Protein AF-A0A0L0BLH2-F1 (afdb_monomer_lite)

Structure (mmCIF, N/CA/C/O backbone):
data_AF-A0A0L0BLH2-F1
#
_entry.id   AF-A0A0L0BLH2-F1
#
loop_
_atom_site.group_PDB
_atom_site.id
_atom_site.type_symbol
_atom_site.label_atom_id
_atom_site.label_alt_id
_atom_site.label_comp_id
_atom_site.label_asym_id
_atom_site.label_entity_id
_atom_site.label_seq_id
_atom_site.pdbx_PDB_ins_code
_atom_site.Cartn_x
_atom_site.Cartn_y
_atom_site.Cartn_z
_atom_site.occupancy
_atom_site.B_iso_or_equiv
_atom_site.auth_seq_id
_atom_site.auth_comp_id
_atom_site.auth_asym_id
_atom_site.auth_atom_id
_atom_site.pdbx_PDB_model_num
ATOM 1 N N . MET A 1 1 ? -35.183 -13.766 30.131 1.00 42.97 1 MET A N 1
ATOM 2 C CA . MET A 1 1 ? -33.936 -13.621 29.338 1.00 42.97 1 MET A CA 1
ATOM 3 C C . MET A 1 1 ? -34.061 -14.187 27.913 1.00 42.97 1 MET A C 1
ATOM 5 O O . MET A 1 1 ? -33.098 -14.153 27.168 1.00 42.97 1 MET A O 1
ATOM 9 N N . SER A 1 2 ? -35.228 -14.685 27.497 1.00 41.66 2 SER A N 1
ATOM 10 C CA . SER A 1 2 ? -35.403 -15.625 26.378 1.00 41.66 2 SER A CA 1
ATOM 11 C C . SER A 1 2 ? -35.533 -15.000 24.976 1.00 41.66 2 SER A C 1
ATOM 13 O O . SER A 1 2 ? -36.384 -15.441 24.214 1.00 41.66 2 SER A O 1
ATOM 15 N N . ASN A 1 3 ? -34.780 -13.942 24.649 1.00 56.09 3 ASN A N 1
ATOM 16 C CA . ASN A 1 3 ? -34.884 -13.277 23.333 1.00 56.09 3 ASN A CA 1
ATOM 17 C C . ASN A 1 3 ? -33.608 -12.497 22.931 1.00 56.09 3 ASN A C 1
ATOM 19 O O . ASN A 1 3 ? -33.696 -11.446 22.301 1.00 56.09 3 ASN A O 1
ATOM 23 N N . VAL A 1 4 ? -32.436 -12.974 23.364 1.00 62.38 4 VAL A N 1
ATOM 24 C CA . VAL A 1 4 ? -31.111 -12.396 23.072 1.00 62.38 4 VAL A CA 1
ATOM 25 C C . VAL A 1 4 ? -30.311 -13.442 22.290 1.00 62.38 4 VAL A C 1
ATOM 27 O O . VAL A 1 4 ? -30.198 -14.574 22.754 1.00 62.38 4 VAL A O 1
ATOM 30 N N . GLY A 1 5 ? -29.812 -13.081 21.107 1.00 74.12 5 GLY A N 1
ATOM 31 C CA . GLY A 1 5 ? -29.055 -13.962 20.206 1.00 74.12 5 GLY A CA 1
ATOM 32 C C . GLY A 1 5 ? -27.540 -13.954 20.435 1.00 74.12 5 GLY A C 1
ATOM 33 O O . GLY A 1 5 ? -26.858 -14.888 20.024 1.00 74.12 5 GLY A O 1
ATOM 34 N N . GLY A 1 6 ? -27.013 -12.938 21.124 1.00 91.75 6 GLY A N 1
ATOM 35 C CA . GLY A 1 6 ? -25.589 -12.827 21.435 1.00 91.75 6 GLY A CA 1
ATOM 36 C C . GLY A 1 6 ? -25.280 -11.776 22.500 1.00 91.75 6 GLY A C 1
ATOM 37 O O . GLY A 1 6 ? -26.157 -11.071 23.002 1.00 91.75 6 GLY A O 1
ATOM 38 N N . PHE A 1 7 ? -24.008 -11.664 22.842 1.00 96.81 7 PHE A N 1
ATOM 39 C CA . PHE A 1 7 ? -23.479 -10.734 23.828 1.00 96.81 7 PHE A CA 1
ATOM 40 C C . PHE A 1 7 ? -22.312 -9.949 23.237 1.00 96.81 7 PHE A C 1
ATOM 42 O O . PHE A 1 7 ? -21.608 -10.472 22.383 1.00 96.81 7 PHE A O 1
ATOM 49 N N . VAL A 1 8 ? -22.086 -8.724 23.710 1.00 97.88 8 VAL A N 1
ATOM 50 C CA . VAL A 1 8 ? -20.959 -7.884 23.271 1.00 97.88 8 VAL A CA 1
ATOM 51 C C . VAL A 1 8 ? -20.110 -7.456 24.461 1.00 97.88 8 VAL A C 1
ATOM 53 O O . VAL A 1 8 ? -20.651 -7.011 25.478 1.00 97.88 8 VAL A O 1
ATOM 56 N N . ILE A 1 9 ? -18.789 -7.542 24.310 1.00 98.62 9 ILE A N 1
ATOM 57 C CA . ILE A 1 9 ? -17.818 -6.789 25.115 1.00 98.62 9 ILE A CA 1
ATOM 58 C C . ILE A 1 9 ? -17.205 -5.710 24.215 1.00 98.62 9 ILE A C 1
ATOM 60 O O . ILE A 1 9 ? -16.796 -6.001 23.089 1.00 98.62 9 ILE A O 1
ATOM 64 N N . TYR A 1 10 ? -17.180 -4.473 24.711 1.00 98.69 10 TYR A N 1
ATOM 65 C CA . TYR A 1 10 ? -16.601 -3.316 24.028 1.00 98.69 10 TYR A CA 1
ATOM 66 C C . TYR A 1 10 ? -15.288 -2.942 24.723 1.00 98.69 10 TYR A C 1
ATOM 68 O O . TYR A 1 10 ? -15.320 -2.539 25.886 1.00 98.69 10 TYR A O 1
ATOM 76 N N . ASP A 1 11 ? -14.158 -3.133 24.040 1.00 98.75 11 ASP A N 1
ATOM 77 C CA . ASP A 1 11 ? -12.810 -2.898 24.573 1.00 98.75 11 ASP A CA 1
ATOM 78 C C . ASP A 1 11 ? -12.194 -1.654 23.930 1.00 98.75 11 ASP A C 1
ATOM 80 O O . ASP A 1 11 ? -12.028 -1.601 22.711 1.00 98.75 11 ASP A O 1
ATOM 84 N N . CYS A 1 12 ? -11.911 -0.644 24.745 1.00 98.06 12 CYS A N 1
ATOM 85 C CA . CYS A 1 12 ? -11.764 0.741 24.301 1.00 98.06 12 CYS A CA 1
ATOM 86 C C . CYS A 1 12 ? -10.758 1.535 25.143 1.00 98.06 12 CYS A C 1
ATOM 88 O O . CYS A 1 12 ? -10.480 1.190 26.293 1.00 98.06 12 CYS A O 1
ATOM 90 N N . ASP A 1 13 ? -10.265 2.637 24.594 1.00 96.19 13 ASP A N 1
ATOM 91 C CA . ASP A 1 13 ? -9.325 3.575 25.215 1.00 96.19 13 ASP A CA 1
ATOM 92 C C . ASP A 1 13 ? -9.900 5.002 25.374 1.00 96.19 13 ASP A C 1
ATOM 94 O O . ASP A 1 13 ? -9.195 5.908 25.827 1.00 96.19 13 ASP A O 1
ATOM 98 N N . ILE A 1 14 ? -11.189 5.164 25.041 1.00 92.19 14 ILE A N 1
ATOM 99 C CA . ILE A 1 14 ? -12.072 6.337 25.167 1.00 92.19 14 ILE A CA 1
ATOM 100 C C . ILE A 1 14 ? -11.386 7.678 24.881 1.00 92.19 14 ILE A C 1
ATOM 102 O O . ILE A 1 14 ? -11.184 8.525 25.759 1.00 92.19 14 ILE A O 1
ATOM 106 N N . GLY A 1 15 ? -11.116 7.878 23.593 1.00 91.81 15 GLY A N 1
ATOM 107 C CA . GLY A 1 15 ? -11.202 9.178 22.949 1.00 91.81 15 GLY A CA 1
ATOM 108 C C . GLY A 1 15 ? -12.639 9.536 22.539 1.00 91.81 15 GLY A C 1
ATOM 109 O O . GLY A 1 15 ? -13.633 8.984 23.023 1.00 91.81 15 GLY A O 1
ATOM 110 N N . ILE A 1 16 ? -12.755 10.497 21.621 1.00 91.38 16 ILE A N 1
ATOM 111 C CA . ILE A 1 16 ? -14.049 10.990 21.123 1.00 91.38 16 ILE A CA 1
ATOM 112 C C . ILE A 1 16 ? -14.740 9.965 20.214 1.00 91.38 16 ILE A C 1
ATOM 114 O O . ILE A 1 16 ? -15.970 9.868 20.244 1.00 91.38 16 ILE A O 1
ATOM 118 N N . ASP A 1 17 ? -13.997 9.205 19.405 1.00 91.94 17 ASP A N 1
ATOM 119 C CA . ASP A 1 17 ? -14.591 8.232 18.492 1.00 91.94 17 ASP A CA 1
ATOM 120 C C . ASP A 1 17 ? -15.072 6.944 19.160 1.00 91.94 17 ASP A C 1
ATOM 122 O O . ASP A 1 17 ? -16.173 6.496 18.809 1.00 91.94 17 ASP A O 1
ATOM 126 N N . ASP A 1 18 ? -14.395 6.449 20.203 1.00 96.81 18 ASP A N 1
ATOM 127 C CA . ASP A 1 18 ? -14.915 5.343 21.010 1.00 96.81 18 ASP A CA 1
ATOM 128 C C . ASP A 1 18 ? -16.274 5.713 21.620 1.00 96.81 18 ASP A C 1
ATOM 130 O O . ASP A 1 18 ? -17.203 4.908 21.661 1.00 96.81 18 ASP A O 1
ATOM 134 N N . ALA A 1 19 ? -16.414 6.955 22.097 1.00 95.75 19 ALA A N 1
ATOM 135 C CA . ALA A 1 19 ? -17.647 7.434 22.707 1.00 95.75 19 ALA A CA 1
ATOM 136 C C . ALA A 1 19 ? -18.810 7.417 21.699 1.00 95.75 19 ALA A C 1
ATOM 138 O O . ALA A 1 19 ? -19.916 6.988 22.037 1.00 95.75 19 ALA A O 1
ATOM 139 N N . TRP A 1 20 ? -18.564 7.787 20.437 1.00 94.81 20 TRP A N 1
ATOM 140 C CA . TRP A 1 20 ? -19.552 7.639 19.363 1.00 94.81 20 TRP A CA 1
ATOM 141 C C . TRP A 1 20 ? -19.850 6.178 19.013 1.00 94.81 20 TRP A C 1
ATOM 143 O O . TRP A 1 20 ? -21.012 5.844 18.763 1.00 94.81 20 TRP A O 1
ATOM 153 N N . GLY A 1 21 ? -18.843 5.301 19.031 1.00 96.00 21 GLY A N 1
ATOM 154 C CA . GLY A 1 21 ? -19.030 3.859 18.874 1.00 96.00 21 GLY A CA 1
ATOM 155 C C . GLY A 1 21 ? -19.920 3.273 19.973 1.00 96.00 21 GLY A C 1
ATOM 156 O O . GLY A 1 21 ? -20.928 2.631 19.675 1.00 96.00 21 GLY A O 1
ATOM 157 N N . LEU A 1 22 ? -19.627 3.572 21.239 1.00 97.00 22 LEU A N 1
ATOM 158 C CA . LEU A 1 22 ? -20.404 3.135 22.398 1.00 97.00 22 LEU A CA 1
ATOM 159 C C . LEU A 1 22 ? -21.849 3.669 22.371 1.00 97.00 22 LEU A C 1
ATOM 161 O O . LEU A 1 22 ? -22.796 2.902 22.565 1.00 97.00 22 LEU A O 1
ATOM 165 N N . LEU A 1 23 ? -22.049 4.955 22.058 1.00 95.19 23 LEU A N 1
ATOM 166 C CA . LEU A 1 23 ? -23.386 5.543 21.896 1.00 95.19 23 LEU A CA 1
ATOM 167 C C . LEU A 1 23 ? -24.189 4.860 20.775 1.00 95.19 23 LEU A C 1
ATOM 169 O O . LEU A 1 23 ? -25.396 4.640 20.924 1.00 95.19 23 LEU A O 1
ATOM 173 N N . MET A 1 24 ? -23.539 4.494 19.665 1.00 94.50 24 MET A N 1
ATOM 174 C CA . MET A 1 24 ? -24.179 3.757 18.572 1.00 94.50 24 MET A CA 1
ATOM 175 C C . MET A 1 24 ? -24.524 2.316 18.979 1.00 94.50 24 MET A C 1
ATOM 177 O O . MET A 1 24 ? -25.629 1.858 18.690 1.00 94.50 24 MET A O 1
ATOM 181 N N . LEU A 1 25 ? -23.634 1.627 19.699 1.00 95.50 25 LEU A N 1
ATOM 182 C CA . LEU A 1 25 ? -23.833 0.255 20.178 1.00 95.50 25 LEU A CA 1
ATOM 183 C C . LEU A 1 25 ? -25.014 0.168 21.163 1.00 95.50 25 LEU A C 1
ATOM 185 O O . LEU A 1 25 ? -25.867 -0.713 21.064 1.00 95.50 25 LEU A O 1
ATOM 189 N N . ILE A 1 26 ? -25.125 1.140 22.073 1.00 94.69 26 ILE A N 1
ATOM 190 C CA . ILE A 1 26 ? -26.246 1.245 23.018 1.00 94.69 26 ILE A CA 1
ATOM 191 C C . ILE A 1 26 ? -27.575 1.476 22.282 1.00 94.69 26 ILE A C 1
ATOM 193 O O . ILE A 1 26 ? -28.583 0.840 22.605 1.00 94.69 26 ILE A O 1
ATOM 197 N N . LYS A 1 27 ? -27.592 2.350 21.267 1.00 90.81 27 LYS A N 1
ATOM 198 C CA . LYS A 1 27 ? -28.779 2.564 20.422 1.00 90.81 27 LYS A CA 1
ATOM 199 C C . LYS A 1 27 ? -29.130 1.328 19.585 1.00 90.81 27 LYS A C 1
ATOM 201 O O . LYS A 1 27 ? -30.316 1.056 19.393 1.00 90.81 27 LYS A O 1
ATOM 206 N N . GLY A 1 28 ? -28.137 0.563 19.131 1.00 89.19 28 GLY A N 1
ATOM 207 C CA . GLY A 1 28 ? -28.322 -0.708 18.428 1.00 89.19 28 GLY A CA 1
ATOM 208 C C . GLY A 1 28 ? -29.016 -1.762 19.295 1.00 89.19 28 GLY A C 1
ATOM 209 O O . GLY A 1 28 ? -30.065 -2.268 18.892 1.00 89.19 28 GLY A O 1
ATOM 210 N N . GLU A 1 29 ? -28.524 -2.009 20.520 1.00 91.81 29 GLU A N 1
ATOM 211 C CA . GLU A 1 29 ? -29.183 -2.890 21.508 1.00 91.81 29 GLU A CA 1
ATOM 212 C C . GLU A 1 29 ? -30.668 -2.514 21.675 1.00 91.81 29 GLU A C 1
ATOM 214 O O . GLU A 1 29 ? -31.557 -3.366 21.580 1.00 91.81 29 GLU A O 1
ATOM 219 N N . GLN A 1 30 ? -30.953 -1.224 21.884 1.00 88.94 30 GLN A N 1
ATOM 220 C CA . GLN A 1 30 ? -32.316 -0.722 22.072 1.00 88.94 30 GLN A CA 1
ATOM 221 C C . GLN A 1 30 ? -33.197 -0.919 20.824 1.00 88.94 30 GLN A C 1
ATOM 223 O O . GLN A 1 30 ? -34.346 -1.360 20.945 1.00 88.94 30 GLN A O 1
ATOM 228 N N . LEU A 1 31 ? -32.679 -0.628 19.625 1.00 86.19 31 LEU A N 1
ATOM 229 C CA . LEU A 1 31 ? -33.422 -0.762 18.370 1.00 86.19 31 LEU A CA 1
ATOM 230 C C . LEU A 1 31 ? -33.727 -2.224 18.036 1.00 86.19 31 LEU A C 1
ATOM 232 O O . LEU A 1 31 ? -34.884 -2.554 17.776 1.00 86.19 31 LEU A O 1
ATOM 236 N N . PHE A 1 32 ? -32.736 -3.114 18.060 1.00 86.25 32 PHE A N 1
ATOM 237 C CA . PHE A 1 32 ? -32.932 -4.513 17.661 1.00 86.25 32 PHE A CA 1
ATOM 238 C C . PHE A 1 32 ? -33.826 -5.259 18.662 1.00 86.25 32 PHE A C 1
ATOM 240 O O . PHE A 1 32 ? -34.706 -6.036 18.270 1.00 86.25 32 PHE A O 1
ATOM 247 N N . ARG A 1 33 ? -33.733 -4.917 19.953 1.00 84.44 33 ARG A N 1
ATOM 248 C CA . ARG A 1 33 ? -34.668 -5.380 20.987 1.00 84.44 33 ARG A CA 1
ATOM 249 C C . ARG A 1 33 ? -36.097 -4.856 20.792 1.00 84.44 33 ARG A C 1
ATOM 251 O O . ARG A 1 33 ? -37.041 -5.571 21.115 1.00 84.44 33 ARG A O 1
ATOM 258 N N . LYS A 1 34 ? -36.283 -3.655 20.231 1.00 82.12 34 LYS A N 1
ATOM 259 C CA . LYS A 1 34 ? -37.606 -3.116 19.860 1.00 82.12 34 LYS A CA 1
ATOM 260 C C . LYS A 1 34 ? -38.157 -3.755 18.579 1.00 82.12 34 LYS A C 1
ATOM 262 O O . LYS A 1 34 ? -39.343 -4.070 18.525 1.00 82.12 34 LYS A O 1
ATOM 267 N N . LEU A 1 35 ? -37.331 -3.975 17.555 1.00 77.75 35 LEU A N 1
ATOM 268 C CA . LEU A 1 35 ? -37.758 -4.584 16.286 1.00 77.75 35 LEU A CA 1
ATOM 269 C C . LEU A 1 35 ? -38.177 -6.050 16.472 1.00 77.75 35 LEU A C 1
ATOM 271 O O . LEU A 1 35 ? -39.272 -6.433 16.061 1.00 77.75 35 LEU A O 1
ATOM 275 N N . SER A 1 36 ? -37.371 -6.844 17.182 1.00 75.94 36 SER A N 1
ATOM 276 C CA . SER A 1 36 ? -37.653 -8.264 17.467 1.00 75.94 36 SER A CA 1
ATOM 277 C C . SER A 1 36 ? -38.945 -8.518 18.262 1.00 75.94 36 SER A C 1
ATOM 279 O O . SER A 1 36 ? -39.498 -9.613 18.182 1.00 75.94 36 SER A O 1
ATOM 281 N N . GLN A 1 37 ? -39.458 -7.516 18.986 1.00 76.25 37 GLN A N 1
ATOM 282 C CA . GLN A 1 37 ? -40.751 -7.572 19.684 1.00 76.25 37 GLN A CA 1
ATOM 283 C C . GLN A 1 37 ? -41.962 -7.292 18.777 1.00 76.25 37 GLN A C 1
ATOM 285 O O . GLN A 1 37 ? -43.079 -7.656 19.135 1.00 76.25 37 GLN A O 1
ATOM 290 N N . ASN A 1 38 ? -41.767 -6.637 17.627 1.00 66.00 38 ASN A N 1
ATOM 291 C CA . ASN A 1 38 ? -42.856 -6.174 16.756 1.00 66.00 38 ASN A CA 1
ATOM 292 C C . ASN A 1 38 ? -43.039 -7.020 15.481 1.00 66.00 38 ASN A C 1
ATOM 294 O O . ASN A 1 38 ? -44.091 -6.946 14.845 1.00 66.00 38 ASN A O 1
ATOM 298 N N . VAL A 1 39 ? -42.043 -7.829 15.112 1.00 63.19 39 VAL A N 1
ATOM 299 C CA . VAL A 1 39 ? -42.033 -8.639 13.881 1.00 63.19 39 VAL A CA 1
ATOM 300 C C . VAL A 1 39 ? -42.767 -9.967 14.091 1.00 63.19 39 VAL A C 1
ATOM 302 O O . VAL A 1 39 ? -42.456 -10.724 15.013 1.00 63.19 39 VAL A O 1
ATOM 305 N N . LYS A 1 40 ? -43.755 -10.247 13.227 1.00 53.94 40 LYS A N 1
ATOM 306 C CA . LYS A 1 40 ? -44.726 -11.349 13.391 1.00 53.94 40 LYS A CA 1
ATOM 307 C C . LYS A 1 40 ? -44.503 -12.561 12.476 1.00 53.94 40 LYS A C 1
ATOM 309 O O . LYS A 1 40 ? -45.276 -13.510 12.568 1.00 53.94 40 LYS A O 1
ATOM 314 N N . ILE A 1 41 ? -43.506 -12.529 11.590 1.00 52.72 41 ILE A N 1
ATOM 315 C CA . ILE A 1 41 ? -43.269 -13.561 10.567 1.00 52.72 41 ILE A CA 1
ATOM 316 C C . ILE A 1 41 ? -41.779 -13.924 10.546 1.00 52.72 41 ILE A C 1
ATOM 318 O O . ILE A 1 41 ? -40.927 -13.041 10.481 1.00 52.72 41 ILE A O 1
ATOM 322 N N . ASP A 1 42 ? -41.444 -15.216 10.566 1.00 54.41 42 ASP A N 1
ATOM 323 C CA . ASP A 1 42 ? -40.045 -15.667 10.663 1.00 54.41 42 ASP A CA 1
ATOM 324 C C . ASP A 1 42 ? -39.190 -15.317 9.430 1.00 54.41 42 ASP A C 1
ATOM 326 O O . ASP A 1 42 ? -38.014 -14.998 9.571 1.00 54.41 42 ASP A O 1
ATOM 330 N N . VAL A 1 43 ? -39.794 -15.231 8.239 1.00 51.28 43 VAL A N 1
ATOM 331 C CA . VAL A 1 43 ? -39.123 -14.788 6.993 1.00 51.28 43 VAL A CA 1
ATOM 332 C C . VAL A 1 43 ? -38.639 -13.326 7.067 1.00 51.28 43 VAL A C 1
ATOM 334 O O . VAL A 1 43 ? -37.719 -12.927 6.353 1.00 51.28 43 VAL A O 1
ATOM 337 N N . GLU A 1 44 ? -39.227 -12.507 7.946 1.00 51.31 44 GLU A N 1
ATOM 338 C CA . GLU A 1 44 ? -38.737 -11.151 8.222 1.00 51.31 44 GLU A CA 1
ATOM 339 C C . GLU A 1 44 ? -37.606 -11.147 9.265 1.00 51.31 44 GLU A C 1
ATOM 341 O O . GLU A 1 44 ? -36.777 -10.237 9.257 1.00 51.31 44 GLU A O 1
ATOM 346 N N . ARG A 1 45 ? -37.516 -12.172 10.128 1.00 53.91 45 ARG A N 1
ATOM 347 C CA . ARG A 1 45 ? -36.475 -12.276 11.165 1.00 53.91 45 ARG A CA 1
ATOM 348 C C . ARG A 1 45 ? -35.090 -12.539 10.579 1.00 53.91 45 ARG A C 1
ATOM 350 O O . ARG A 1 45 ? -34.144 -11.892 11.007 1.00 53.91 45 ARG A O 1
ATOM 357 N N . GLU A 1 46 ? -34.974 -13.369 9.539 1.00 53.38 46 GLU A N 1
ATOM 358 C CA . GLU A 1 46 ? -33.704 -13.630 8.822 1.00 53.38 46 GLU A CA 1
ATOM 359 C C . GLU A 1 46 ? -33.077 -12.375 8.166 1.00 53.38 46 GLU A C 1
ATOM 361 O O . GLU A 1 46 ? -31.926 -12.386 7.711 1.00 53.38 46 GLU A O 1
ATOM 366 N N . ARG A 1 47 ? -33.838 -11.275 8.090 1.00 56.03 47 ARG A N 1
ATOM 367 C CA . ARG A 1 47 ? -33.413 -9.993 7.510 1.00 56.03 47 ARG A CA 1
ATOM 368 C C . ARG A 1 47 ? -32.990 -8.956 8.553 1.00 56.03 47 ARG A C 1
ATOM 370 O O . ARG A 1 47 ? -32.459 -7.918 8.164 1.00 56.03 47 ARG A O 1
ATOM 377 N N . LEU A 1 48 ? -33.211 -9.217 9.840 1.00 59.03 48 LEU A N 1
ATOM 378 C CA . LEU A 1 48 ? -32.858 -8.313 10.936 1.00 59.03 48 LEU A CA 1
ATOM 379 C C . LEU A 1 48 ? -31.453 -8.627 11.483 1.00 59.03 48 LEU A C 1
ATOM 381 O O . LEU A 1 48 ? -31.018 -9.775 11.407 1.00 59.03 48 LEU A O 1
ATOM 385 N N . PRO A 1 49 ? -30.737 -7.635 12.046 1.00 66.19 49 PRO A N 1
ATOM 386 C CA . PRO A 1 49 ? -29.533 -7.885 12.836 1.00 66.19 49 PRO A CA 1
ATOM 387 C C . PRO A 1 49 ? -29.829 -8.688 14.110 1.00 66.19 49 PRO A C 1
ATOM 389 O O . PRO A 1 49 ? -30.924 -8.596 14.674 1.00 66.19 49 PRO A O 1
ATOM 392 N N . ASP A 1 50 ? -28.827 -9.432 14.586 1.00 73.94 50 ASP A N 1
ATOM 393 C CA . ASP A 1 50 ? -28.885 -10.161 15.856 1.00 73.94 50 ASP A CA 1
ATOM 394 C C . ASP A 1 50 ? -29.225 -9.227 17.028 1.00 73.94 50 ASP A C 1
ATOM 396 O O . ASP A 1 50 ? -28.634 -8.159 17.205 1.00 73.94 50 ASP A O 1
ATOM 400 N N . VAL A 1 51 ? -30.142 -9.665 17.894 1.00 85.06 51 VAL A N 1
ATOM 401 C CA . VAL A 1 51 ? -30.430 -8.968 19.153 1.00 85.06 51 VAL A CA 1
ATOM 402 C C . VAL A 1 51 ? -29.336 -9.303 20.162 1.00 85.06 51 VAL A C 1
ATOM 404 O O . VAL A 1 51 ? -29.403 -10.343 20.819 1.00 85.06 51 VAL A O 1
ATOM 407 N N . TYR A 1 52 ? -28.343 -8.431 20.304 1.00 92.94 52 TYR A N 1
ATOM 408 C CA . TYR A 1 52 ? -27.311 -8.568 21.330 1.00 92.94 52 TYR A CA 1
ATOM 409 C C . TYR A 1 52 ? -27.666 -7.845 22.640 1.00 92.94 52 TYR A C 1
ATOM 411 O O . TYR A 1 52 ? -28.544 -6.982 22.678 1.00 92.94 52 TYR A O 1
ATOM 419 N N . LYS A 1 53 ? -26.947 -8.178 23.720 1.00 95.88 53 LYS A N 1
ATOM 420 C CA . LYS A 1 53 ? -26.818 -7.343 24.928 1.00 95.88 53 LYS A CA 1
ATOM 421 C C . LYS A 1 53 ? -25.344 -6.988 25.166 1.00 95.88 53 LYS A C 1
ATOM 423 O O . LYS A 1 53 ? -24.491 -7.871 25.115 1.00 95.88 53 LYS A O 1
ATOM 428 N N . ILE A 1 54 ? -25.053 -5.738 25.529 1.00 97.62 54 ILE A N 1
ATOM 429 C CA . ILE A 1 54 ? -23.726 -5.338 26.027 1.00 97.62 54 ILE A CA 1
ATOM 430 C C . ILE A 1 54 ? -23.521 -5.924 27.438 1.00 97.62 54 ILE A C 1
ATOM 432 O O . ILE A 1 54 ? -24.338 -5.689 28.333 1.00 97.62 54 ILE A O 1
ATOM 436 N N . LEU A 1 55 ? -22.463 -6.715 27.641 1.00 97.44 55 LEU A N 1
ATOM 437 C CA . LEU A 1 55 ? -22.119 -7.311 28.941 1.00 97.44 55 LEU A CA 1
ATOM 438 C C . LEU A 1 55 ? -21.224 -6.413 29.792 1.00 97.44 55 LEU A C 1
ATOM 440 O O . LEU A 1 55 ? -21.406 -6.371 31.006 1.00 97.44 55 LEU A O 1
ATOM 444 N N . ALA A 1 56 ? -20.256 -5.747 29.164 1.00 98.19 56 ALA A N 1
ATOM 445 C CA . ALA A 1 56 ? -19.243 -4.940 29.827 1.00 98.19 56 ALA A CA 1
ATOM 446 C C . ALA A 1 56 ? -18.610 -3.937 28.861 1.00 98.19 56 ALA A C 1
ATOM 448 O O . ALA A 1 56 ? -18.527 -4.194 27.657 1.00 98.19 56 ALA A O 1
ATOM 449 N N . ILE A 1 57 ? -18.097 -2.850 29.436 1.00 98.62 57 ILE A N 1
ATOM 450 C CA . ILE A 1 57 ? -17.059 -2.019 28.827 1.00 98.62 57 ILE A CA 1
ATOM 451 C C . ILE A 1 57 ? -15.729 -2.387 29.487 1.00 98.62 57 ILE A C 1
ATOM 453 O O . ILE A 1 57 ? -15.651 -2.482 30.716 1.00 98.62 57 ILE A O 1
ATOM 457 N N . THR A 1 58 ? -14.687 -2.599 28.696 1.00 98.62 58 THR A N 1
ATOM 458 C CA . THR A 1 58 ? -13.333 -2.876 29.180 1.00 98.62 58 THR A CA 1
ATOM 459 C C . THR A 1 58 ? -12.376 -1.799 28.684 1.00 98.62 58 THR A C 1
ATOM 461 O O . THR A 1 58 ? -12.441 -1.374 27.537 1.00 98.62 58 THR A O 1
ATOM 464 N N . CYS A 1 59 ? -11.520 -1.305 29.575 1.00 98.44 59 CYS A N 1
ATOM 465 C CA . CYS A 1 59 ? -10.661 -0.155 29.304 1.00 98.44 59 CYS A CA 1
ATOM 466 C C . CYS A 1 59 ? -9.200 -0.583 29.113 1.00 98.44 59 CYS A C 1
ATOM 468 O O . CYS A 1 59 ? -8.692 -1.403 29.886 1.00 98.44 59 CYS A O 1
ATOM 470 N N . VAL A 1 60 ? -8.513 -0.014 28.123 1.00 98.25 60 VAL A N 1
ATOM 471 C CA . VAL A 1 60 ? -7.099 -0.281 27.802 1.00 98.25 60 VAL A CA 1
ATOM 472 C C . VAL A 1 60 ? -6.316 1.028 27.637 1.00 98.25 60 VAL A C 1
ATOM 474 O O . VAL A 1 60 ? -6.893 2.078 27.369 1.00 98.25 60 VAL A O 1
ATOM 477 N N . GLN A 1 61 ? -4.998 1.000 27.853 1.00 94.75 61 GLN A N 1
ATOM 478 C CA . GLN A 1 61 ? -4.145 2.174 27.653 1.00 94.75 61 GLN A CA 1
ATOM 479 C C . GLN A 1 61 ? -4.029 2.481 26.153 1.00 94.75 61 GLN A C 1
ATOM 481 O O . GLN A 1 61 ? -3.387 1.732 25.422 1.00 94.75 61 GLN A O 1
ATOM 486 N N . GLY A 1 62 ? -4.563 3.622 25.715 1.00 93.56 62 GLY A N 1
ATOM 487 C CA . GLY A 1 62 ? -4.452 4.079 24.329 1.00 93.56 62 GLY A CA 1
ATOM 488 C C . GLY A 1 62 ? -4.441 5.604 24.211 1.00 93.56 62 GLY A C 1
ATOM 489 O O . GLY A 1 62 ? -3.433 6.256 24.508 1.00 93.56 62 GLY A O 1
ATOM 490 N N . ASN A 1 63 ? -5.561 6.168 23.771 1.00 94.81 63 ASN A N 1
ATOM 491 C CA . ASN A 1 63 ? -5.882 7.579 23.631 1.00 94.81 63 ASN A CA 1
ATOM 492 C C . ASN A 1 63 ? -5.602 8.336 24.928 1.00 94.81 63 ASN A C 1
ATOM 494 O O . ASN A 1 63 ? -4.874 9.330 24.886 1.00 94.81 63 ASN A O 1
ATOM 498 N N . THR A 1 64 ? -6.033 7.799 26.068 1.00 94.00 64 THR A N 1
ATOM 499 C CA . THR A 1 64 ? -5.651 8.250 27.414 1.00 94.00 64 THR A CA 1
ATOM 500 C C . THR A 1 64 ? -5.092 7.077 28.257 1.00 94.00 64 THR A C 1
ATOM 502 O O . THR A 1 64 ? -4.679 6.042 27.713 1.00 94.00 64 THR A O 1
ATOM 505 N N . ASP A 1 65 ? -4.962 7.255 29.571 1.00 94.12 65 ASP A N 1
ATOM 506 C CA . ASP A 1 65 ? -4.661 6.198 30.541 1.00 94.12 65 ASP A CA 1
ATOM 507 C C . ASP A 1 65 ? -5.931 5.414 30.941 1.00 94.12 65 ASP A C 1
ATOM 509 O O . ASP A 1 65 ? -7.053 5.843 30.673 1.00 94.12 65 ASP A O 1
ATOM 513 N N . VAL A 1 66 ? -5.783 4.251 31.586 1.00 95.19 66 VAL A N 1
ATOM 514 C CA . VAL A 1 66 ? -6.931 3.370 31.888 1.00 95.19 66 VAL A CA 1
ATOM 515 C C . VAL A 1 66 ? -7.881 3.946 32.949 1.00 95.19 66 VAL A C 1
ATOM 517 O O . VAL A 1 66 ? -9.065 3.604 32.954 1.00 95.19 66 VAL A O 1
ATOM 520 N N . ASP A 1 67 ? -7.407 4.811 33.846 1.00 93.94 67 ASP A N 1
ATOM 521 C CA . ASP A 1 67 ? -8.238 5.448 34.868 1.00 93.94 67 ASP A CA 1
ATOM 522 C C . ASP A 1 67 ? -9.101 6.565 34.258 1.00 93.94 67 ASP A C 1
ATOM 524 O O . ASP A 1 67 ? -10.322 6.568 34.449 1.00 93.94 67 ASP A O 1
ATOM 528 N N . SER A 1 68 ? -8.500 7.434 33.442 1.00 94.00 68 SER A N 1
ATOM 529 C CA . SER A 1 68 ? -9.198 8.459 32.652 1.00 94.00 68 SER A CA 1
ATOM 530 C C . SER A 1 68 ? -10.180 7.836 31.649 1.00 94.00 68 SER A C 1
ATOM 532 O O . SER A 1 68 ? -11.356 8.208 31.615 1.00 94.00 68 SER A O 1
ATOM 534 N N . CYS A 1 69 ? -9.754 6.802 30.913 1.00 95.50 69 CYS A N 1
ATOM 535 C CA . CYS A 1 69 ? -10.606 6.028 30.004 1.00 95.50 69 CYS A CA 1
ATOM 536 C C . CYS A 1 69 ? -11.843 5.460 30.720 1.00 95.50 69 CYS A C 1
ATOM 538 O O . CYS A 1 69 ? -12.959 5.546 30.205 1.00 95.50 69 CYS A O 1
ATOM 540 N N . ALA A 1 70 ? -11.674 4.890 31.918 1.00 95.69 70 ALA A N 1
ATOM 541 C CA . ALA A 1 70 ? -12.786 4.312 32.668 1.00 95.69 70 ALA A CA 1
ATOM 542 C C . ALA A 1 70 ? -13.762 5.376 33.200 1.00 95.69 70 ALA A C 1
ATOM 544 O O . ALA A 1 70 ? -14.970 5.129 33.223 1.00 95.69 70 ALA A O 1
ATOM 545 N N . GLN A 1 71 ? -13.283 6.572 33.568 1.00 93.81 71 GLN A N 1
ATOM 546 C CA . GLN A 1 71 ? -14.174 7.697 33.876 1.00 93.81 71 GLN A CA 1
ATOM 547 C C . GLN A 1 71 ? -14.925 8.197 32.637 1.00 93.81 71 GLN A C 1
ATOM 549 O O . GLN A 1 71 ? -16.123 8.466 32.720 1.00 93.81 71 GLN A O 1
ATOM 554 N N . ASN A 1 72 ? -14.274 8.273 31.475 1.00 95.06 72 ASN A N 1
ATOM 555 C CA . ASN A 1 72 ? -14.931 8.700 30.240 1.00 95.06 72 ASN A CA 1
ATOM 556 C C . ASN A 1 72 ? -15.990 7.692 29.767 1.00 95.06 72 ASN A C 1
ATOM 558 O O . ASN A 1 72 ? -17.090 8.102 29.397 1.00 95.06 72 ASN A O 1
ATOM 562 N N . ALA A 1 73 ? -15.729 6.384 29.877 1.00 96.19 73 ALA A N 1
ATOM 563 C CA . ALA A 1 73 ? -16.740 5.349 29.652 1.00 96.19 73 ALA A CA 1
ATOM 564 C C . ALA A 1 73 ? -17.973 5.555 30.554 1.00 96.19 73 ALA A C 1
ATOM 566 O O . ALA A 1 73 ? -19.106 5.541 30.072 1.00 96.19 73 ALA A O 1
ATOM 567 N N . LEU A 1 74 ? -17.767 5.821 31.850 1.00 95.88 74 LEU A N 1
ATOM 568 C CA . LEU A 1 74 ? -18.852 6.113 32.794 1.00 95.88 74 LEU A CA 1
ATOM 569 C C . LEU A 1 74 ? -19.617 7.402 32.439 1.00 95.88 74 LEU A C 1
ATOM 571 O O . LEU A 1 74 ? -20.846 7.404 32.504 1.00 95.88 74 LEU A O 1
ATOM 575 N N . ARG A 1 75 ? -18.928 8.470 32.005 1.00 94.81 75 ARG A N 1
ATOM 576 C CA . ARG A 1 75 ? -19.554 9.722 31.524 1.00 94.81 75 ARG A CA 1
ATOM 577 C C . ARG A 1 75 ? -20.463 9.473 30.319 1.00 94.81 75 ARG A C 1
ATOM 579 O O . ARG A 1 75 ? -21.584 9.980 30.280 1.00 94.81 75 ARG A O 1
ATOM 586 N N . VAL A 1 76 ? -20.017 8.657 29.360 1.00 94.88 76 VAL A N 1
ATOM 587 C CA . VAL A 1 76 ? -20.829 8.269 28.194 1.00 94.88 76 VAL A CA 1
ATOM 588 C C . VAL A 1 76 ? -22.046 7.451 28.628 1.00 94.88 76 VAL A C 1
ATOM 590 O O . VAL A 1 76 ? -23.154 7.748 28.183 1.00 94.88 76 VAL A O 1
ATOM 593 N N . LEU A 1 77 ? -21.877 6.479 29.531 1.00 95.44 77 LEU A N 1
ATOM 594 C CA . LEU A 1 77 ? -22.974 5.646 30.039 1.00 95.44 77 LEU A CA 1
ATOM 595 C C . LEU A 1 77 ? -24.031 6.449 30.817 1.00 95.44 77 LEU A C 1
ATOM 597 O O . LEU A 1 77 ? -25.222 6.240 30.584 1.00 95.44 77 LEU A O 1
ATOM 601 N N . ASP A 1 78 ? -23.640 7.390 31.684 1.00 94.31 78 ASP A N 1
ATOM 602 C CA . ASP A 1 78 ? -24.588 8.280 32.382 1.00 94.31 78 ASP A CA 1
ATOM 603 C C . ASP A 1 78 ? -25.351 9.194 31.405 1.00 94.31 78 ASP A C 1
ATOM 605 O O . ASP A 1 78 ? -26.557 9.418 31.550 1.00 94.31 78 ASP A O 1
ATOM 609 N N . SER A 1 79 ? -24.683 9.645 30.336 1.00 91.88 79 SER A N 1
ATOM 610 C CA . SER A 1 79 ? -25.289 10.494 29.301 1.00 91.88 79 SER A CA 1
ATOM 611 C C . SER A 1 79 ? -26.427 9.823 28.505 1.00 91.88 79 SER A C 1
ATOM 613 O O . SER A 1 79 ? -27.150 10.500 27.771 1.00 91.88 79 SER A O 1
ATOM 615 N N . VAL A 1 80 ? -26.617 8.509 28.666 1.00 91.69 80 VAL A N 1
ATOM 616 C CA . VAL A 1 80 ? -27.731 7.725 28.098 1.00 91.69 80 VAL A CA 1
ATOM 617 C C . VAL A 1 80 ? -28.432 6.835 29.136 1.00 91.69 80 VAL A C 1
ATOM 619 O O . VAL A 1 80 ? -29.144 5.903 28.762 1.00 91.69 80 VAL A O 1
ATOM 622 N N . ASP A 1 81 ? -28.234 7.115 30.429 1.00 92.19 81 ASP A N 1
ATOM 623 C CA . ASP A 1 81 ? -28.842 6.405 31.562 1.00 92.19 81 ASP A CA 1
ATOM 624 C C . ASP A 1 81 ? -28.576 4.871 31.563 1.00 92.19 81 ASP A C 1
ATOM 626 O O . ASP A 1 81 ? -29.433 4.071 31.943 1.00 92.19 81 ASP A O 1
ATOM 630 N N . ARG A 1 82 ? -27.372 4.444 31.133 1.00 94.31 82 ARG A N 1
ATOM 631 C CA . ARG A 1 82 ? -26.925 3.033 31.005 1.00 94.31 82 ARG A CA 1
ATOM 632 C C . ARG A 1 82 ? -25.835 2.603 31.998 1.00 94.31 82 ARG A C 1
ATOM 634 O O . ARG A 1 82 ? -25.019 1.731 31.702 1.00 94.31 82 ARG A O 1
ATOM 641 N N . LEU A 1 83 ? -25.838 3.152 33.212 1.00 94.56 83 LEU A N 1
ATOM 642 C CA . LEU A 1 83 ? -24.947 2.705 34.300 1.00 94.56 83 LEU A CA 1
ATOM 643 C C . LEU A 1 83 ? -25.245 1.266 34.808 1.00 94.56 83 LEU A C 1
ATOM 645 O O . LEU A 1 83 ? -24.601 0.795 35.740 1.00 94.56 83 LEU A O 1
ATOM 649 N N . ASP A 1 84 ? -26.181 0.533 34.185 1.00 94.75 84 ASP A N 1
ATOM 650 C CA . ASP A 1 84 ? -26.330 -0.925 34.336 1.00 94.75 84 ASP A CA 1
ATOM 651 C C . ASP A 1 84 ? -25.237 -1.735 33.614 1.00 94.75 84 ASP A C 1
ATOM 653 O O . ASP A 1 84 ? -25.110 -2.938 33.863 1.00 94.75 84 ASP A O 1
ATOM 657 N N . ILE A 1 85 ? -24.471 -1.108 32.711 1.00 96.94 85 ILE A N 1
ATOM 658 C CA . ILE A 1 85 ? -23.335 -1.735 32.031 1.00 96.94 85 ILE A CA 1
ATOM 659 C C . ILE A 1 85 ? -22.073 -1.542 32.894 1.00 96.94 85 ILE A C 1
ATOM 661 O O . ILE A 1 85 ? -21.647 -0.405 33.103 1.00 96.94 85 ILE A O 1
ATOM 665 N N . PRO A 1 86 ? -21.441 -2.619 33.395 1.00 97.38 86 PRO A N 1
ATOM 666 C CA . PRO A 1 86 ? -20.233 -2.512 34.205 1.00 97.38 86 PRO A CA 1
ATOM 667 C C . PRO A 1 86 ? -19.004 -2.119 33.369 1.00 97.38 86 PRO A C 1
ATOM 669 O O . PRO A 1 86 ? -18.779 -2.652 32.280 1.00 97.38 86 PRO A O 1
ATOM 672 N N . VAL A 1 87 ? -18.183 -1.223 33.922 1.00 98.25 87 VAL A N 1
ATOM 673 C CA . VAL A 1 87 ? -16.902 -0.769 33.353 1.00 98.25 87 VAL A CA 1
ATOM 674 C C . VAL A 1 87 ? -15.744 -1.403 34.127 1.00 98.25 87 VAL A C 1
ATOM 676 O O . VAL A 1 87 ? -15.725 -1.327 35.357 1.00 98.25 87 VAL A O 1
ATOM 679 N N . TYR A 1 88 ? -14.771 -2.000 33.434 1.00 98.31 88 TYR A N 1
ATOM 680 C CA . TYR A 1 88 ? -13.617 -2.683 34.035 1.00 98.31 88 TYR A CA 1
ATOM 681 C C . TYR A 1 88 ? -12.288 -2.119 33.529 1.00 98.31 88 TYR A C 1
ATOM 683 O O . TYR A 1 88 ? -12.074 -1.989 32.325 1.00 98.31 88 TYR A O 1
ATOM 691 N N . LYS A 1 89 ? -11.351 -1.861 34.447 1.00 98.44 89 LYS A N 1
ATOM 692 C CA . LYS A 1 89 ? -9.993 -1.410 34.107 1.00 98.44 89 LYS A CA 1
ATOM 693 C C . LYS A 1 89 ? -9.109 -2.586 33.677 1.00 98.44 89 LYS A C 1
ATOM 695 O O . LYS A 1 89 ? -9.085 -3.619 34.349 1.00 98.44 89 LYS A O 1
ATOM 700 N N . GLY A 1 90 ? -8.403 -2.434 32.561 1.00 98.25 90 GLY A N 1
ATOM 701 C CA . GLY A 1 90 ? -7.489 -3.423 31.992 1.00 98.25 90 GLY A CA 1
ATOM 702 C C . GLY A 1 90 ? -6.028 -2.971 31.975 1.00 98.25 90 GLY A C 1
ATOM 703 O O . GLY A 1 90 ? -5.566 -2.253 32.865 1.00 98.25 90 GLY A O 1
ATOM 704 N N . CYS A 1 91 ? -5.294 -3.424 30.960 1.00 98.00 91 CYS A N 1
ATOM 705 C CA . CYS A 1 91 ? -3.853 -3.246 30.833 1.00 98.00 91 CYS A CA 1
ATOM 706 C C . CYS A 1 91 ? -3.457 -1.765 30.720 1.00 98.00 91 CYS A C 1
ATOM 708 O O . CYS A 1 91 ? -3.696 -1.112 29.706 1.00 98.00 91 CYS A O 1
ATOM 710 N N . ASN A 1 92 ? -2.793 -1.255 31.764 1.00 95.62 92 ASN A N 1
ATOM 711 C CA . ASN A 1 92 ? -2.347 0.142 31.859 1.00 95.62 92 ASN A CA 1
ATOM 712 C C . ASN A 1 92 ? -1.000 0.421 31.149 1.00 95.62 92 ASN A C 1
ATOM 714 O O . ASN A 1 92 ? -0.443 1.506 31.270 1.00 95.62 92 ASN A O 1
ATOM 718 N N . ASN A 1 93 ? -0.453 -0.577 30.447 1.00 95.00 93 ASN A N 1
ATOM 719 C CA . ASN A 1 93 ? 0.743 -0.515 29.604 1.00 95.00 93 ASN A CA 1
ATOM 720 C C . ASN A 1 93 ? 0.617 -1.563 28.478 1.00 95.00 93 ASN A C 1
ATOM 722 O O . ASN A 1 93 ? -0.018 -2.593 28.722 1.00 95.00 93 ASN A O 1
ATOM 726 N N . PRO A 1 94 ? 1.252 -1.350 27.308 1.00 96.44 94 PRO A N 1
ATOM 727 C CA . PRO A 1 94 ? 1.412 -2.380 26.275 1.00 96.44 94 PRO A CA 1
ATOM 728 C C . PRO A 1 94 ? 2.307 -3.547 26.735 1.00 96.44 94 PRO A C 1
ATOM 730 O O . PRO A 1 94 ? 3.042 -3.419 27.719 1.00 96.44 94 PRO A O 1
ATOM 733 N N . ILE A 1 95 ? 2.275 -4.673 26.008 1.00 97.06 95 ILE A N 1
ATOM 734 C CA . ILE A 1 95 ? 3.014 -5.911 26.335 1.00 97.06 95 ILE A CA 1
ATOM 735 C C . ILE A 1 95 ? 4.526 -5.669 26.449 1.00 97.06 95 ILE A C 1
ATOM 737 O O . ILE A 1 95 ? 5.156 -6.173 27.380 1.00 97.06 95 ILE A O 1
ATOM 741 N N . LEU A 1 96 ? 5.106 -4.887 25.532 1.00 96.06 96 LEU A N 1
ATOM 742 C CA . LEU A 1 96 ? 6.487 -4.406 25.626 1.00 96.06 96 LEU A CA 1
ATOM 743 C C . LEU A 1 96 ? 6.523 -2.874 25.761 1.00 96.06 96 LEU A C 1
ATOM 745 O O . LEU A 1 96 ? 5.740 -2.183 25.104 1.00 96.06 96 LEU A O 1
ATOM 749 N N . PRO A 1 97 ? 7.456 -2.305 26.552 1.00 91.44 97 PRO A N 1
ATOM 750 C CA . PRO A 1 97 ? 7.671 -0.862 26.599 1.00 91.44 97 PRO A CA 1
ATOM 751 C C . PRO A 1 97 ? 7.940 -0.282 25.204 1.00 91.44 97 PRO A C 1
ATOM 753 O O . PRO A 1 97 ? 8.793 -0.773 24.462 1.00 91.44 97 PRO A O 1
ATOM 756 N N . ARG A 1 98 ? 7.223 0.791 24.850 1.00 88.38 98 ARG A N 1
ATOM 757 C CA . ARG A 1 98 ? 7.352 1.446 23.541 1.00 88.38 98 ARG A CA 1
ATOM 758 C C . ARG A 1 98 ? 8.765 1.991 23.333 1.00 88.38 98 ARG A C 1
ATOM 760 O O . ARG A 1 98 ? 9.283 2.741 24.152 1.00 88.38 98 ARG A O 1
ATOM 767 N N . SER A 1 99 ? 9.334 1.700 22.166 1.00 79.88 99 SER A N 1
ATOM 768 C CA . SER A 1 99 ? 10.618 2.233 21.692 1.00 79.88 99 SER A CA 1
ATOM 769 C C . SER A 1 99 ? 10.544 3.688 21.191 1.00 79.88 99 SER A C 1
ATOM 771 O O . SER A 1 99 ? 11.448 4.145 20.494 1.00 79.88 99 SER A O 1
ATOM 773 N N . TRP A 1 100 ? 9.439 4.391 21.457 1.00 82.94 100 TRP A N 1
ATOM 774 C CA . TRP A 1 100 ? 9.138 5.727 20.946 1.00 82.94 100 TRP A CA 1
ATOM 775 C C . TRP A 1 100 ? 8.336 6.531 21.976 1.00 82.94 100 TRP A C 1
ATOM 777 O O . TRP A 1 100 ? 7.450 5.996 22.643 1.00 82.94 100 TRP A O 1
ATOM 787 N N . GLU A 1 101 ? 8.632 7.825 22.095 1.00 79.19 101 GLU A N 1
ATOM 788 C CA . GLU A 1 101 ? 7.921 8.726 23.006 1.00 79.19 101 GLU A CA 1
ATOM 789 C C . GLU A 1 101 ? 6.638 9.273 22.370 1.00 79.19 101 GLU A C 1
ATOM 791 O O . GLU A 1 101 ? 6.631 9.739 21.225 1.00 79.19 101 GLU A O 1
ATOM 796 N N . ARG A 1 102 ? 5.538 9.278 23.132 1.00 78.19 102 ARG A N 1
ATOM 797 C CA . ARG A 1 102 ? 4.271 9.878 22.699 1.00 78.19 102 ARG A CA 1
ATOM 798 C C . ARG A 1 102 ? 4.339 11.404 22.809 1.00 78.19 102 ARG A C 1
ATOM 800 O O . ARG A 1 102 ? 3.987 11.983 23.830 1.00 78.19 102 ARG A O 1
ATOM 807 N N . THR A 1 103 ? 4.739 12.057 21.723 1.00 72.12 103 THR A N 1
ATOM 808 C CA . THR A 1 103 ? 4.899 13.522 21.648 1.00 72.12 103 THR A CA 1
ATOM 809 C C . THR A 1 103 ? 3.593 14.319 21.538 1.00 72.12 103 THR A C 1
ATOM 811 O O . THR A 1 103 ? 3.633 15.547 21.529 1.00 72.12 103 THR A O 1
ATOM 814 N N . SER A 1 104 ? 2.428 13.665 21.435 1.00 79.31 104 SER A N 1
ATOM 815 C CA . SER A 1 104 ? 1.126 14.348 21.426 1.00 79.31 104 SER A CA 1
ATOM 816 C C . SER A 1 104 ? -0.034 13.456 21.883 1.00 79.31 104 SER A C 1
ATOM 818 O O . SER A 1 104 ? -0.047 12.241 21.660 1.00 79.31 104 SER A O 1
ATOM 820 N N . TYR A 1 105 ? -1.030 14.094 22.494 1.00 86.75 105 TYR A N 1
ATOM 821 C CA . TYR A 1 105 ? -2.298 13.499 22.904 1.00 86.75 105 TYR A CA 1
ATOM 822 C C . TYR A 1 105 ? -3.400 14.115 22.040 1.00 86.75 105 TYR A C 1
ATOM 824 O O . TYR A 1 105 ? -3.664 15.314 22.123 1.00 86.75 105 TYR A O 1
ATOM 832 N N . PHE A 1 106 ? -3.987 13.331 21.130 1.00 87.75 106 PHE A N 1
ATOM 833 C CA . PHE A 1 106 ? -4.874 13.890 20.105 1.00 87.75 106 PHE A CA 1
ATOM 834 C C . PHE A 1 106 ? -6.188 14.423 20.692 1.00 87.75 106 PHE A C 1
ATOM 836 O O . PHE A 1 106 ? -6.640 15.491 20.273 1.00 87.75 106 PHE A O 1
ATOM 843 N N . TYR A 1 107 ? -6.731 13.741 21.703 1.00 90.19 107 TYR A N 1
ATOM 844 C CA . TYR A 1 107 ? -7.966 14.096 22.406 1.00 90.19 107 TYR A CA 1
ATOM 845 C C . TYR A 1 107 ? -7.744 14.822 23.747 1.00 90.19 107 TYR A C 1
ATOM 847 O O . TYR A 1 107 ? -8.647 14.858 24.570 1.00 90.19 107 TYR A O 1
ATOM 855 N N . GLY A 1 108 ? -6.564 15.407 23.977 1.00 90.94 108 GLY A N 1
ATOM 856 C CA . GLY A 1 108 ? -6.160 15.852 25.319 1.00 90.94 108 GLY A CA 1
ATOM 857 C C . GLY A 1 108 ? -5.598 14.701 26.158 1.00 90.94 108 GLY A C 1
ATOM 858 O O . GLY A 1 108 ? -5.654 13.541 25.741 1.00 90.94 108 GLY A O 1
ATOM 859 N N . VAL A 1 109 ? -4.997 15.017 27.303 1.00 91.69 109 VAL A N 1
ATOM 860 C CA . VAL A 1 109 ? -4.404 14.024 28.216 1.00 91.69 109 VAL A CA 1
ATOM 861 C C . VAL A 1 109 ? -5.494 13.151 28.832 1.00 91.69 109 VAL A C 1
ATOM 863 O O . VAL A 1 109 ? -5.335 11.932 28.858 1.00 91.69 109 VAL A O 1
ATOM 866 N N . ASP A 1 110 ? -6.616 13.745 29.242 1.00 92.06 110 ASP A N 1
ATOM 867 C CA . ASP A 1 110 ? -7.783 13.041 29.796 1.00 92.06 110 ASP A CA 1
ATOM 868 C C . ASP A 1 110 ? -8.618 12.265 28.757 1.00 92.06 110 ASP A C 1
ATOM 870 O O . ASP A 1 110 ? -9.529 11.533 29.134 1.00 92.06 110 ASP A O 1
ATOM 874 N N . GLY A 1 111 ? -8.339 12.422 27.457 1.00 91.75 111 GLY A N 1
ATOM 875 C CA . GLY A 1 111 ? -9.090 11.810 26.355 1.00 91.75 111 GLY A CA 1
ATOM 876 C C . GLY A 1 111 ? -10.380 12.534 25.934 1.00 91.75 111 GLY A C 1
ATOM 877 O O . GLY A 1 111 ? -10.946 12.170 24.906 1.00 91.75 111 GLY A O 1
ATOM 878 N N . PHE A 1 112 ? -10.825 13.567 26.658 1.00 94.12 112 PHE A N 1
ATOM 879 C CA . PHE A 1 112 ? -12.049 14.352 26.410 1.00 94.12 112 PHE A CA 1
ATOM 880 C C . PHE A 1 112 ? -11.802 15.878 26.315 1.00 94.12 112 PHE A C 1
ATOM 882 O O . PHE A 1 112 ? -12.738 16.679 26.356 1.00 94.12 112 PHE A O 1
ATOM 889 N N . GLY A 1 113 ? -10.558 16.288 26.066 1.00 88.94 113 GLY A N 1
ATOM 890 C CA . GLY A 1 113 ? -10.168 17.662 25.742 1.00 88.94 113 GLY A CA 1
ATOM 891 C C . GLY A 1 113 ? -9.598 18.472 26.906 1.00 88.94 113 GLY A C 1
ATOM 892 O O . GLY A 1 113 ? -9.517 19.693 26.779 1.00 88.94 113 GLY A O 1
ATOM 893 N N . ASP A 1 114 ? -9.213 17.817 28.004 1.00 90.88 114 ASP A N 1
ATOM 894 C CA . ASP A 1 114 ? -8.668 18.415 29.231 1.00 90.88 114 ASP A CA 1
ATOM 895 C C . ASP A 1 114 ? -9.607 19.475 29.852 1.00 90.88 114 ASP A C 1
ATOM 897 O O . ASP A 1 114 ? -9.186 20.539 30.315 1.00 90.88 114 ASP A O 1
ATOM 901 N N . ILE A 1 115 ? -10.914 19.189 29.833 1.00 90.31 115 ILE A N 1
ATOM 902 C CA . ILE A 1 115 ? -11.980 20.110 30.252 1.00 90.31 115 ILE A CA 1
ATOM 903 C C . ILE A 1 115 ? -12.262 19.939 31.753 1.00 90.31 115 ILE A C 1
ATOM 905 O O . ILE A 1 115 ? -12.779 18.910 32.185 1.00 90.31 115 ILE A O 1
ATOM 909 N N . SER A 1 116 ? -11.997 20.982 32.546 1.00 82.06 116 SER A N 1
ATOM 910 C CA . SER A 1 116 ? -12.156 20.965 34.013 1.00 82.06 116 SER A CA 1
ATOM 911 C C . SER A 1 116 ? -13.583 20.696 34.502 1.00 82.06 116 SER A C 1
ATOM 913 O O . SER A 1 116 ? -13.764 20.107 35.564 1.00 82.06 116 SER A O 1
ATOM 915 N N . ASP A 1 117 ? -14.584 21.116 33.726 1.00 80.19 117 ASP A N 1
ATOM 916 C CA . ASP A 1 117 ? -15.985 21.213 34.155 1.00 80.19 117 ASP A CA 1
ATOM 917 C C . ASP A 1 117 ? -16.859 20.085 33.555 1.00 80.19 117 ASP A C 1
ATOM 919 O O . ASP A 1 117 ? -18.072 20.232 33.390 1.00 80.19 117 ASP A O 1
ATOM 923 N N . LEU A 1 118 ? -16.251 18.949 33.182 1.00 82.81 118 LEU A N 1
ATOM 924 C CA . LEU A 1 118 ? -16.985 17.770 32.703 1.00 82.81 118 LEU A CA 1
ATOM 925 C C . LEU A 1 118 ? -17.842 17.137 33.814 1.00 82.81 118 LEU A C 1
ATOM 927 O O . LEU A 1 118 ? -17.423 17.126 34.972 1.00 82.81 118 LEU A O 1
ATOM 931 N N . PRO A 1 119 ? -18.997 16.521 33.478 1.00 73.62 119 PRO A N 1
ATOM 932 C CA . PRO A 1 119 ? -19.826 15.817 34.453 1.00 73.62 119 PRO A CA 1
ATOM 933 C C . PRO A 1 119 ? -19.037 14.789 35.278 1.00 73.62 119 PRO A C 1
ATOM 935 O O . PRO A 1 119 ? -18.327 13.934 34.736 1.00 73.62 119 PRO A O 1
ATOM 938 N N . GLU A 1 120 ? -19.182 14.870 36.600 1.00 72.44 120 GLU A N 1
ATOM 939 C CA . GLU A 1 120 ? -18.581 13.943 37.559 1.00 72.44 120 GLU A CA 1
ATOM 940 C C . GLU A 1 120 ? -19.558 12.792 37.849 1.00 72.44 120 GLU A C 1
ATOM 942 O O . GLU A 1 120 ? -20.668 13.007 38.340 1.00 72.44 120 GLU A O 1
ATOM 947 N N . VAL A 1 121 ? -19.160 11.548 37.561 1.00 76.25 121 VAL A N 1
ATOM 948 C CA . VAL A 1 121 ? -20.015 10.361 37.763 1.00 76.25 121 VAL A CA 1
ATOM 949 C C . VAL A 1 121 ? -19.853 9.829 39.192 1.00 76.25 121 VAL A C 1
ATOM 951 O O . VAL A 1 121 ? -19.387 8.719 39.431 1.00 76.25 121 VAL A O 1
ATOM 954 N N . VAL A 1 122 ? -20.246 10.652 40.169 1.00 62.53 122 VAL A N 1
ATOM 955 C CA . VAL A 1 122 ? -20.048 10.416 41.617 1.00 62.53 122 VAL A CA 1
ATOM 956 C C . VAL A 1 122 ? -20.709 9.118 42.120 1.00 62.53 122 VAL A C 1
ATOM 958 O O . VAL A 1 122 ? -20.310 8.561 43.141 1.00 62.53 122 VAL A O 1
ATOM 961 N N . SER A 1 123 ? -21.737 8.622 41.426 1.00 63.72 123 SER A N 1
ATOM 962 C CA . SER A 1 123 ? -22.571 7.496 41.870 1.00 63.72 123 SER A CA 1
ATOM 963 C C . SER A 1 123 ? -21.980 6.106 41.613 1.00 63.72 123 SER A C 1
ATOM 965 O O . SER A 1 123 ? -22.403 5.149 42.262 1.00 63.72 123 SER A O 1
ATOM 967 N N . THR A 1 124 ? -21.060 5.968 40.652 1.00 73.12 124 THR A N 1
ATOM 968 C CA . THR A 1 124 ? -20.646 4.667 40.104 1.00 73.12 124 THR A CA 1
ATOM 969 C C . THR A 1 124 ? -19.151 4.662 39.820 1.00 73.12 124 THR A C 1
ATOM 971 O O . THR A 1 124 ? -18.667 5.465 39.032 1.00 73.12 124 THR A O 1
ATOM 974 N N . LEU A 1 125 ? -18.417 3.729 40.431 1.00 81.62 125 LEU A N 1
ATOM 975 C CA . LEU A 1 125 ? -16.986 3.533 40.187 1.00 81.62 125 LEU A CA 1
ATOM 976 C C . LEU A 1 125 ? -16.736 2.368 39.212 1.00 81.62 125 LEU A C 1
ATOM 978 O O . LEU A 1 125 ? -17.554 1.441 39.147 1.00 81.62 125 LEU A O 1
ATOM 982 N N . PRO A 1 126 ? -15.588 2.353 38.504 1.00 85.56 126 PRO A N 1
ATOM 983 C CA . PRO A 1 126 ? -15.136 1.178 37.769 1.00 85.56 126 PRO A CA 1
ATOM 984 C C . PRO A 1 126 ? -15.020 -0.042 38.691 1.00 85.56 126 PRO A C 1
ATOM 986 O O . PRO A 1 126 ? -14.634 0.062 39.857 1.00 85.56 126 PRO A O 1
ATOM 989 N N . GLN A 1 127 ? -15.345 -1.214 38.158 1.00 93.38 127 GLN A N 1
ATOM 990 C CA . GLN A 1 127 ? -15.319 -2.471 38.895 1.00 93.38 127 GLN A CA 1
ATOM 991 C C . GLN A 1 127 ? -13.884 -2.871 39.276 1.00 93.38 127 GLN A C 1
ATOM 993 O O . GLN A 1 127 ? -12.925 -2.611 38.550 1.00 93.38 127 GLN A O 1
ATOM 998 N N . THR A 1 128 ? -13.734 -3.553 40.414 1.00 92.88 128 THR A N 1
ATOM 999 C CA . THR A 1 128 ? -12.425 -3.906 40.999 1.00 92.88 128 THR A CA 1
ATOM 1000 C C . THR A 1 128 ? -11.720 -5.087 40.326 1.00 92.88 128 THR A C 1
ATOM 1002 O O . THR A 1 128 ? -10.561 -5.368 40.630 1.00 92.88 128 THR A O 1
ATOM 1005 N N . GLN A 1 129 ? -12.400 -5.802 39.427 1.00 96.69 129 GLN A N 1
ATOM 1006 C CA . GLN A 1 129 ? -11.832 -6.919 38.674 1.00 96.69 129 GLN A CA 1
ATOM 1007 C C . GLN A 1 129 ? -11.093 -6.410 37.427 1.00 96.69 129 GLN A C 1
ATOM 1009 O O . GLN A 1 129 ? -11.580 -5.526 36.729 1.00 96.69 129 GLN A O 1
ATOM 1014 N N . HIS A 1 130 ? -9.934 -6.996 37.118 1.00 98.19 130 HIS A N 1
ATOM 1015 C CA . HIS A 1 130 ? -9.164 -6.635 35.926 1.00 98.19 130 HIS A CA 1
ATOM 1016 C C . HIS A 1 130 ? -9.838 -7.151 34.644 1.00 98.19 130 HIS A C 1
ATOM 1018 O O . HIS A 1 130 ? -10.210 -8.326 34.587 1.00 98.19 130 HIS A O 1
ATOM 1024 N N . ALA A 1 131 ? -9.937 -6.305 33.612 1.00 98.19 131 ALA A N 1
ATOM 1025 C CA . ALA A 1 131 ? -10.666 -6.576 32.367 1.00 98.19 131 ALA A CA 1
ATOM 1026 C C . ALA A 1 131 ? -10.364 -7.956 31.752 1.00 98.19 131 ALA A C 1
ATOM 1028 O O . ALA A 1 131 ? -11.286 -8.722 31.494 1.00 98.19 131 ALA A O 1
ATOM 1029 N N . VAL A 1 132 ? -9.083 -8.314 31.613 1.00 98.38 132 VAL A N 1
ATOM 1030 C CA . VAL A 1 132 ? -8.608 -9.607 31.066 1.00 98.38 132 VAL A CA 1
ATOM 1031 C C . VAL A 1 132 ? -9.255 -10.821 31.757 1.00 98.38 132 VAL A C 1
ATOM 1033 O O . VAL A 1 132 ? -9.737 -11.746 31.104 1.00 98.38 132 VAL A O 1
ATOM 1036 N N . ASN A 1 133 ? -9.341 -10.801 33.091 1.00 98.12 133 ASN A N 1
ATOM 1037 C CA . ASN A 1 133 ? -9.931 -11.900 33.865 1.00 98.12 133 ASN A CA 1
ATOM 1038 C C . ASN A 1 133 ? -11.456 -11.969 33.665 1.00 98.12 133 ASN A C 1
ATOM 1040 O O . ASN A 1 133 ? -12.060 -13.041 33.735 1.00 98.12 133 ASN A O 1
ATOM 1044 N N . VAL A 1 134 ? -12.083 -10.815 33.429 1.00 97.88 134 VAL A N 1
ATOM 1045 C CA . VAL A 1 134 ? -13.530 -10.670 33.238 1.00 97.88 134 VAL A CA 1
ATOM 1046 C C . VAL A 1 134 ? -13.942 -11.089 31.832 1.00 97.88 134 VAL A C 1
ATOM 1048 O O . VAL A 1 134 ? -14.905 -11.839 31.707 1.00 97.88 134 VAL A O 1
ATOM 1051 N N . MET A 1 135 ? -13.181 -10.717 30.798 1.00 98.50 135 MET A N 1
ATOM 1052 C CA . MET A 1 135 ? -13.346 -11.224 29.430 1.00 98.50 135 MET A CA 1
ATOM 1053 C C . MET A 1 135 ? -13.357 -12.759 29.416 1.00 98.50 135 MET A C 1
ATOM 1055 O O . MET A 1 135 ? -14.296 -13.370 28.903 1.00 98.50 135 MET A O 1
ATOM 1059 N N . TYR A 1 136 ? -12.363 -13.389 30.055 1.00 98.50 136 TYR A N 1
ATOM 1060 C CA . TYR A 1 136 ? -12.291 -14.847 30.175 1.00 98.50 136 TYR A CA 1
ATOM 1061 C C . TYR A 1 136 ? -13.471 -15.448 30.957 1.00 98.50 136 TYR A C 1
ATOM 1063 O O . TYR A 1 136 ? -14.073 -16.431 30.523 1.00 98.50 136 TYR A O 1
ATOM 1071 N N . SER A 1 137 ? -13.850 -14.836 32.083 1.00 98.12 137 SER A N 1
ATOM 1072 C CA . SER A 1 137 ? -15.012 -15.256 32.879 1.00 98.12 137 SER A CA 1
ATOM 1073 C C . SER A 1 137 ? -16.325 -15.173 32.084 1.00 98.12 137 SER A C 1
ATOM 1075 O O . SER A 1 137 ? -17.159 -16.081 32.143 1.00 98.12 137 SER A O 1
ATOM 1077 N N . MET A 1 138 ? -16.499 -14.123 31.277 1.00 98.00 138 MET A N 1
ATOM 1078 C CA . MET A 1 138 ? -17.690 -13.911 30.456 1.00 98.00 138 MET A CA 1
ATOM 1079 C C . MET A 1 138 ? -17.792 -14.910 29.300 1.00 98.00 138 MET A C 1
ATOM 1081 O O . MET A 1 138 ? -18.868 -15.478 29.125 1.00 98.00 138 MET A O 1
ATOM 1085 N N . VAL A 1 139 ? -16.704 -15.224 28.581 1.00 97.94 139 VAL A N 1
ATOM 1086 C CA . VAL A 1 139 ? -16.744 -16.295 27.559 1.00 97.94 139 VAL A CA 1
ATOM 1087 C C . VAL A 1 139 ? -16.882 -17.690 28.178 1.00 97.94 139 VAL A C 1
ATOM 1089 O O . VAL A 1 139 ? -17.467 -18.575 27.564 1.00 97.94 139 VAL A O 1
ATOM 1092 N N . CYS A 1 140 ? -16.415 -17.906 29.412 1.00 97.94 140 CYS A N 1
ATOM 1093 C CA . CYS A 1 140 ? -16.689 -19.145 30.149 1.00 97.94 140 CYS A CA 1
ATOM 1094 C C . CYS A 1 140 ? -18.152 -19.256 30.613 1.00 97.94 140 CYS A C 1
ATOM 1096 O O . CYS A 1 140 ? -18.673 -20.365 30.712 1.00 97.94 140 CYS A O 1
ATOM 1098 N N . THR A 1 141 ? -18.819 -18.128 30.877 1.00 97.94 141 THR A N 1
ATOM 1099 C CA . THR A 1 141 ? -20.238 -18.078 31.279 1.00 97.94 141 THR A CA 1
ATOM 1100 C C . THR A 1 141 ? -21.180 -18.175 30.074 1.00 97.94 141 THR A C 1
ATOM 1102 O O . THR A 1 141 ? -22.237 -18.797 30.165 1.00 97.94 141 THR A O 1
ATOM 1105 N N . TYR A 1 142 ? -20.790 -17.590 28.938 1.00 96.75 142 TYR A N 1
ATOM 1106 C CA . TYR A 1 142 ? -21.576 -17.520 27.703 1.00 96.75 142 TYR A CA 1
ATOM 1107 C C . TYR A 1 142 ? -20.758 -18.003 26.481 1.00 96.75 142 TYR A C 1
ATOM 1109 O O . TYR A 1 142 ? -20.515 -17.227 25.549 1.00 96.75 142 TYR A O 1
ATOM 1117 N N . PRO A 1 143 ? -20.290 -19.267 26.469 1.00 96.06 143 PRO A N 1
ATOM 1118 C CA . PRO A 1 143 ? -19.419 -19.775 25.412 1.00 96.06 143 PRO A CA 1
ATOM 1119 C C . PRO A 1 143 ? -20.121 -19.767 24.053 1.00 96.06 143 PRO A C 1
ATOM 1121 O O . PRO A 1 143 ? -21.308 -20.077 23.958 1.00 96.06 143 PRO A O 1
ATOM 1124 N N . TYR A 1 144 ? -19.376 -19.409 23.006 1.00 94.56 144 TYR A N 1
ATOM 1125 C CA . TYR A 1 144 ? -19.858 -19.235 21.628 1.00 94.56 144 TYR A CA 1
ATOM 1126 C C . TYR A 1 144 ? -20.931 -18.139 21.460 1.00 94.56 144 TYR A C 1
ATOM 1128 O O . TYR A 1 144 ? -21.551 -18.045 20.403 1.00 94.56 144 TYR A O 1
ATOM 1136 N N . MET A 1 145 ? -21.160 -17.294 22.476 1.00 96.00 145 MET A N 1
ATOM 1137 C CA . MET A 1 145 ? -22.171 -16.226 22.437 1.00 96.00 145 MET A CA 1
ATOM 1138 C C . MET A 1 145 ? -21.603 -14.803 22.536 1.00 96.00 145 MET A C 1
ATOM 1140 O O . MET A 1 145 ? -22.360 -13.861 22.315 1.00 96.00 145 MET A O 1
ATOM 1144 N N . VAL A 1 146 ? -20.319 -14.621 22.867 1.00 97.81 146 VAL A N 1
ATOM 1145 C CA . VAL A 1 146 ? -19.708 -13.290 23.059 1.00 97.81 146 VAL A CA 1
ATOM 1146 C C . VAL A 1 146 ? -18.954 -12.833 21.808 1.00 97.81 146 VAL A C 1
ATOM 1148 O O . VAL A 1 146 ? -17.926 -13.409 21.446 1.00 97.81 146 VAL A O 1
ATOM 1151 N N . ASP A 1 147 ? -19.447 -11.769 21.182 1.00 98.00 147 ASP A N 1
ATOM 1152 C CA . ASP A 1 147 ? -18.728 -10.967 20.196 1.00 98.00 147 ASP A CA 1
ATOM 1153 C C . ASP A 1 147 ? -17.827 -9.947 20.915 1.00 98.00 147 ASP A C 1
ATOM 1155 O O . ASP A 1 147 ? -18.230 -9.329 21.906 1.00 98.00 147 ASP A O 1
ATOM 1159 N N . PHE A 1 148 ? -16.619 -9.736 20.398 1.00 98.62 148 PHE A N 1
ATOM 1160 C CA . PHE A 1 148 ? -15.710 -8.689 20.867 1.00 98.62 148 PHE A CA 1
ATOM 1161 C C . PHE A 1 148 ? -15.635 -7.565 19.842 1.00 98.62 148 PHE A C 1
ATOM 1163 O O . PHE A 1 148 ? -15.395 -7.822 18.662 1.00 98.62 148 PHE A O 1
ATOM 1170 N N . ILE A 1 149 ? -15.806 -6.328 20.303 1.00 98.69 149 ILE A N 1
ATOM 1171 C CA . ILE A 1 149 ? -15.573 -5.116 19.517 1.00 98.69 149 ILE A CA 1
ATOM 1172 C C . ILE A 1 149 ? -14.396 -4.394 20.172 1.00 98.69 149 ILE A C 1
ATOM 1174 O O . ILE A 1 149 ? -14.533 -3.833 21.257 1.00 98.69 149 ILE A O 1
ATOM 1178 N N . LEU A 1 150 ? -13.235 -4.486 19.530 1.00 98.75 150 LEU A N 1
ATOM 1179 C CA . LEU A 1 150 ? -11.948 -3.999 20.010 1.00 98.75 150 LEU A CA 1
ATOM 1180 C C . LEU A 1 150 ? -11.616 -2.714 19.242 1.00 98.75 150 LEU A C 1
ATOM 1182 O O . LEU A 1 150 ? -11.332 -2.767 18.044 1.00 98.75 150 LEU A O 1
ATOM 1186 N N . VAL A 1 151 ? -11.727 -1.566 19.905 1.00 98.56 151 VAL A N 1
ATOM 1187 C CA . VAL A 1 151 ? -11.552 -0.235 19.294 1.00 98.56 151 VAL A CA 1
ATOM 1188 C C . VAL A 1 151 ? -10.311 0.502 19.786 1.00 98.56 151 VAL A C 1
ATOM 1190 O O . VAL A 1 151 ? -9.898 1.453 19.137 1.00 98.56 151 VAL A O 1
ATOM 1193 N N . GLY A 1 152 ? -9.683 0.014 20.858 1.00 97.75 152 GLY A N 1
ATOM 1194 C CA . GLY A 1 152 ? -8.366 0.464 21.307 1.00 97.75 152 GLY A CA 1
ATOM 1195 C C . GLY A 1 152 ? -7.233 -0.527 21.015 1.00 97.75 152 GLY A C 1
ATOM 1196 O O . GLY A 1 152 ? -7.434 -1.552 20.352 1.00 97.75 152 GLY A O 1
ATOM 1197 N N . PRO A 1 153 ? -6.017 -0.261 21.531 1.00 98.31 153 PRO A N 1
ATOM 1198 C CA . PRO A 1 153 ? -4.876 -1.168 21.424 1.00 98.31 153 PRO A CA 1
ATOM 1199 C C . PRO A 1 153 ? -5.184 -2.574 21.959 1.00 98.31 153 PRO A C 1
ATOM 1201 O O . PRO A 1 153 ? -5.721 -2.744 23.051 1.00 98.31 153 PRO A O 1
ATOM 1204 N N . LEU A 1 154 ? -4.796 -3.608 21.208 1.00 98.75 154 LEU A N 1
ATOM 1205 C CA . LEU A 1 154 ? -5.272 -4.991 21.392 1.00 98.75 154 LEU A CA 1
ATOM 1206 C C . LEU A 1 154 ? -4.728 -5.721 22.645 1.00 98.75 154 LEU A C 1
ATOM 1208 O O . LEU A 1 154 ? -4.893 -6.935 22.781 1.00 98.75 154 LEU A O 1
ATOM 1212 N N . THR A 1 155 ? -4.087 -5.004 23.570 1.00 98.75 155 THR A N 1
ATOM 1213 C CA . THR A 1 155 ? -3.378 -5.530 24.746 1.00 98.75 155 THR A CA 1
ATOM 1214 C C . THR A 1 155 ? -4.266 -6.386 25.653 1.00 98.75 155 THR A C 1
ATOM 1216 O O . THR A 1 155 ? -3.850 -7.476 26.043 1.00 98.75 155 THR A O 1
ATOM 1219 N N . ASN A 1 156 ? -5.498 -5.960 25.966 1.00 98.81 156 ASN A N 1
ATOM 1220 C CA . ASN A 1 156 ? -6.410 -6.746 26.814 1.00 98.81 156 ASN A CA 1
ATOM 1221 C C . ASN A 1 156 ? -6.737 -8.111 26.174 1.00 98.81 156 ASN A C 1
ATOM 1223 O O . ASN A 1 156 ? -6.665 -9.149 26.839 1.00 98.81 156 ASN A O 1
ATOM 1227 N N . PHE A 1 157 ? -7.048 -8.132 24.875 1.00 98.75 157 PHE A N 1
ATOM 1228 C CA . PHE A 1 157 ? -7.393 -9.360 24.155 1.00 98.75 157 PHE A CA 1
ATOM 1229 C C . PHE A 1 157 ? -6.168 -10.272 23.955 1.00 98.75 157 PHE A C 1
ATOM 1231 O O . PHE A 1 157 ? -6.244 -11.474 24.209 1.00 98.75 157 PHE A O 1
ATOM 1238 N N . ALA A 1 158 ? -5.007 -9.708 23.607 1.00 98.69 158 ALA A N 1
ATOM 1239 C CA . ALA A 1 158 ? -3.745 -10.446 23.522 1.00 98.69 158 ALA A CA 1
ATOM 1240 C C . ALA A 1 158 ? -3.321 -11.045 24.875 1.00 98.69 158 ALA A C 1
ATOM 1242 O O . ALA A 1 158 ? -2.830 -12.172 24.926 1.00 98.69 158 ALA A O 1
ATOM 1243 N N . MET A 1 159 ? -3.571 -10.353 25.991 1.00 98.62 159 MET A N 1
ATOM 1244 C CA . MET A 1 159 ? -3.330 -10.906 27.327 1.00 98.62 159 MET A CA 1
ATOM 1245 C C . MET A 1 159 ? -4.314 -12.024 27.696 1.00 98.62 159 MET A C 1
ATOM 1247 O O . MET A 1 159 ? -3.903 -12.971 28.366 1.00 98.62 159 MET A O 1
ATOM 1251 N N . CYS A 1 160 ? -5.559 -12.003 27.203 1.00 98.62 160 CYS A N 1
ATOM 1252 C CA . CYS A 1 160 ? -6.459 -13.159 27.319 1.00 98.62 160 CYS A CA 1
ATOM 1253 C C . CYS A 1 160 ? -5.898 -14.383 26.574 1.00 98.62 160 CYS A C 1
ATOM 1255 O O . CYS A 1 160 ? -5.911 -15.490 27.113 1.00 98.62 160 CYS A O 1
ATOM 1257 N N . ILE A 1 161 ? -5.349 -14.186 25.370 1.00 98.31 161 ILE A N 1
ATOM 1258 C CA . ILE A 1 161 ? -4.678 -15.244 24.599 1.00 98.31 161 ILE A CA 1
ATOM 1259 C C . ILE A 1 161 ? -3.443 -15.761 25.355 1.00 98.31 161 ILE A C 1
ATOM 1261 O O . ILE A 1 161 ? -3.322 -16.965 25.561 1.00 98.31 161 ILE A O 1
ATOM 1265 N N . ASN A 1 162 ? -2.568 -14.881 25.848 1.00 97.56 162 ASN A N 1
ATOM 1266 C CA . ASN A 1 162 ? -1.355 -15.281 26.572 1.00 97.56 162 ASN A CA 1
ATOM 1267 C C . ASN A 1 162 ? -1.640 -16.022 27.892 1.00 97.56 162 ASN A C 1
ATOM 1269 O O . ASN A 1 162 ? -0.868 -16.896 28.282 1.00 97.56 162 ASN A O 1
ATOM 1273 N N . MET A 1 163 ? -2.720 -15.673 28.601 1.00 98.12 163 MET A N 1
ATOM 1274 C CA . MET A 1 163 ? -3.059 -16.270 29.901 1.00 98.12 163 MET A CA 1
ATOM 1275 C C . MET A 1 163 ? -3.902 -17.548 29.801 1.00 98.12 163 MET A C 1
ATOM 1277 O O . MET A 1 163 ? -3.847 -18.375 30.713 1.00 98.12 163 MET A O 1
ATOM 1281 N N . TYR A 1 164 ? -4.690 -17.712 28.733 1.00 98.19 164 TYR A N 1
ATOM 1282 C CA . TYR A 1 164 ? -5.705 -18.771 28.637 1.00 98.19 164 TYR A CA 1
ATOM 1283 C C . TYR A 1 164 ? -5.704 -19.548 27.307 1.00 98.19 164 TYR A C 1
ATOM 1285 O O . TYR A 1 164 ? -6.309 -20.618 27.235 1.00 98.19 164 TYR A O 1
ATOM 1293 N N . GLY A 1 165 ? -5.042 -19.044 26.262 1.00 96.06 165 GLY A N 1
ATOM 1294 C CA . GLY A 1 165 ? -4.900 -19.693 24.955 1.00 96.06 165 GLY A CA 1
ATOM 1295 C C . GLY A 1 165 ? -6.228 -20.150 24.349 1.00 96.06 165 GLY A C 1
ATOM 1296 O O . GLY A 1 165 ? -7.238 -19.440 24.385 1.00 96.06 165 GLY A O 1
ATOM 1297 N N . ASP A 1 166 ? -6.243 -21.383 23.845 1.00 95.62 166 ASP A N 1
ATOM 1298 C CA . ASP A 1 166 ? -7.426 -22.016 23.253 1.00 95.62 166 ASP A CA 1
ATOM 1299 C C . ASP A 1 166 ? -8.604 -22.099 24.237 1.00 95.62 166 ASP A C 1
ATOM 1301 O O . ASP A 1 166 ? -9.760 -22.072 23.817 1.00 95.62 166 ASP A O 1
ATOM 1305 N N . ALA A 1 167 ? -8.361 -22.127 25.556 1.00 97.12 167 ALA A N 1
ATOM 1306 C CA . ALA A 1 167 ? -9.439 -22.114 26.544 1.00 97.12 167 ALA A CA 1
ATOM 1307 C C . ALA A 1 167 ? -10.217 -20.784 26.558 1.00 97.12 167 ALA A C 1
ATOM 1309 O O . ALA A 1 167 ? -11.374 -20.784 26.983 1.00 97.12 167 ALA A O 1
ATOM 1310 N N . PHE A 1 168 ? -9.635 -19.691 26.055 1.00 98.12 168 PHE A N 1
ATOM 1311 C CA . PHE A 1 168 ? -10.337 -18.446 25.739 1.00 98.12 168 PHE A CA 1
ATOM 1312 C C . PHE A 1 168 ? -10.854 -18.446 24.293 1.00 98.12 168 PHE A C 1
ATOM 1314 O O . PHE A 1 168 ? -12.061 -18.318 24.082 1.00 98.12 168 PHE A O 1
ATOM 1321 N N . LEU A 1 169 ? -9.970 -18.649 23.306 1.00 97.31 169 LEU A N 1
ATOM 1322 C CA . LEU A 1 169 ? -10.292 -18.479 21.880 1.00 97.31 169 LEU A CA 1
ATOM 1323 C C . LEU A 1 169 ? -11.419 -19.400 21.382 1.00 97.31 169 LEU A C 1
ATOM 1325 O O . LEU A 1 169 ? -12.286 -18.943 20.638 1.00 97.31 169 LEU A O 1
ATOM 1329 N N . SER A 1 170 ? -11.483 -20.646 21.864 1.00 96.62 170 SER A N 1
ATOM 1330 C CA . SER A 1 170 ? -12.565 -21.591 21.526 1.00 96.62 170 SER A CA 1
ATOM 1331 C C . SER A 1 170 ? -13.963 -21.136 21.964 1.00 96.62 170 SER A C 1
ATOM 1333 O O . SER A 1 170 ? -14.944 -21.735 21.547 1.00 96.62 170 SER A O 1
ATOM 1335 N N . LYS A 1 171 ? -14.089 -20.113 22.822 1.00 97.44 171 LYS A N 1
ATOM 1336 C CA . LYS A 1 171 ? -15.375 -19.655 23.390 1.00 97.44 171 LYS A CA 1
ATOM 1337 C C . LYS A 1 171 ? -15.828 -18.291 22.871 1.00 97.44 171 LYS A C 1
ATOM 1339 O O . LYS A 1 171 ? -16.945 -17.874 23.184 1.00 97.44 171 LYS A O 1
ATOM 1344 N N . VAL A 1 172 ? -14.990 -17.605 22.098 1.00 97.25 172 VAL A N 1
ATOM 1345 C CA . VAL A 1 172 ? -15.338 -16.360 21.399 1.00 97.25 172 VAL A CA 1
ATOM 1346 C C . VAL A 1 172 ? -16.338 -16.670 20.273 1.00 97.25 172 VAL A C 1
ATOM 1348 O O . VAL A 1 172 ? -16.283 -17.753 19.693 1.00 97.25 172 VAL A O 1
ATOM 1351 N N . ARG A 1 173 ? -17.269 -15.752 19.971 1.00 96.12 173 ARG A N 1
ATOM 1352 C CA . ARG A 1 173 ? -18.220 -15.890 18.848 1.00 96.12 173 ARG A CA 1
ATOM 1353 C C . ARG A 1 173 ? -17.727 -15.191 17.580 1.00 96.12 173 ARG A C 1
ATOM 1355 O O . ARG A 1 173 ? -17.697 -15.810 16.527 1.00 96.12 173 ARG A O 1
ATOM 1362 N N . ASN A 1 174 ? -17.340 -13.920 17.687 1.00 97.06 174 ASN A N 1
ATOM 1363 C CA . ASN A 1 174 ? -16.733 -13.129 16.611 1.00 97.06 174 ASN A CA 1
ATOM 1364 C C . ASN A 1 174 ? -15.741 -12.111 17.193 1.00 97.06 174 ASN A C 1
ATOM 1366 O O . ASN A 1 174 ? -15.853 -11.723 18.360 1.00 97.06 174 ASN A O 1
ATOM 1370 N N . ILE A 1 175 ? -14.814 -11.630 16.360 1.00 98.56 175 ILE A N 1
ATOM 1371 C CA . ILE A 1 175 ? -13.822 -10.607 16.715 1.00 98.56 175 ILE A CA 1
ATOM 1372 C C . ILE A 1 175 ? -13.888 -9.480 15.679 1.00 98.56 175 ILE A C 1
ATOM 1374 O O . ILE A 1 175 ? -13.685 -9.720 14.487 1.00 98.56 175 ILE A O 1
ATOM 1378 N N . TYR A 1 176 ? -14.148 -8.261 16.144 1.00 98.62 176 TYR A N 1
ATOM 1379 C CA . TYR A 1 176 ? -14.177 -7.031 15.357 1.00 98.62 176 TYR A CA 1
ATOM 1380 C C . TYR A 1 176 ? -13.092 -6.079 15.871 1.00 98.62 176 TYR A C 1
ATOM 1382 O O . TYR A 1 176 ? -13.010 -5.850 17.074 1.00 98.62 176 TYR A O 1
ATOM 1390 N N . VAL A 1 177 ? -12.268 -5.532 14.976 1.00 98.81 177 VAL A N 1
ATOM 1391 C CA . VAL A 1 177 ? -11.109 -4.682 15.302 1.00 98.81 177 VAL A CA 1
ATOM 1392 C C . VAL A 1 177 ? -11.191 -3.358 14.545 1.00 98.81 177 VAL A C 1
ATOM 1394 O O . VAL A 1 177 ? -11.331 -3.373 13.320 1.00 98.81 177 VAL A O 1
ATOM 1397 N N . MET A 1 178 ? -11.042 -2.225 15.237 1.00 98.12 178 MET A N 1
ATOM 1398 C CA . MET A 1 178 ? -10.649 -0.960 14.609 1.00 98.12 178 MET A CA 1
ATOM 1399 C C . MET A 1 178 ? -9.134 -0.834 14.721 1.00 98.12 178 MET A C 1
ATOM 1401 O O . MET A 1 178 ? -8.566 -0.893 15.811 1.00 98.12 178 MET A O 1
ATOM 1405 N N . GLY A 1 179 ? -8.477 -0.692 13.575 1.00 97.19 179 GLY A N 1
ATOM 1406 C CA . GLY A 1 179 ? -7.050 -0.423 13.526 1.00 97.19 179 GLY A CA 1
ATOM 1407 C C . GLY A 1 179 ? -6.338 -1.135 12.388 1.00 97.19 179 GLY A C 1
ATOM 1408 O O . GLY A 1 179 ? -6.938 -1.825 11.559 1.00 97.19 179 GLY A O 1
ATOM 1409 N N . GLY A 1 180 ? -5.027 -0.935 12.341 1.00 97.31 180 GLY A N 1
ATOM 1410 C CA . GLY A 1 180 ? -4.183 -1.417 11.260 1.00 97.31 180 GLY A CA 1
ATOM 1411 C C . GLY A 1 180 ? -4.489 -0.723 9.930 1.00 97.31 180 GLY A C 1
ATOM 1412 O O . GLY A 1 180 ? -5.231 0.260 9.835 1.00 97.31 180 GLY A O 1
ATOM 1413 N N . ASN A 1 181 ? -3.876 -1.225 8.866 1.00 96.44 181 ASN A N 1
ATOM 1414 C CA . ASN A 1 181 ? -3.976 -0.655 7.529 1.00 96.44 181 ASN A CA 1
ATOM 1415 C C . ASN A 1 181 ? -3.887 -1.724 6.433 1.00 96.44 181 ASN A C 1
ATOM 1417 O O . ASN A 1 181 ? -3.324 -2.795 6.630 1.00 96.44 181 ASN A O 1
ATOM 1421 N N . TYR A 1 182 ? -4.464 -1.442 5.263 1.00 94.69 182 TYR A N 1
ATOM 1422 C CA . TYR A 1 182 ? -4.471 -2.367 4.116 1.00 94.69 182 TYR A CA 1
ATOM 1423 C C . TYR A 1 182 ? -3.720 -1.845 2.886 1.00 94.69 182 TYR A C 1
ATOM 1425 O O . TYR A 1 182 ? -3.673 -2.511 1.849 1.00 94.69 182 TYR A O 1
ATOM 1433 N N . ARG A 1 183 ? -3.160 -0.637 2.988 1.00 92.12 183 ARG A N 1
ATOM 1434 C CA . ARG A 1 183 ? -2.293 0.009 1.997 1.00 92.12 183 ARG A CA 1
ATOM 1435 C C . ARG A 1 183 ? -0.967 0.475 2.613 1.00 92.12 183 ARG A C 1
ATOM 1437 O O . ARG A 1 183 ? -0.284 1.302 2.016 1.00 92.12 183 ARG A O 1
ATOM 1444 N N . GLY A 1 184 ? -0.634 0.025 3.826 1.00 92.69 184 GLY A N 1
ATOM 1445 C CA . GLY A 1 184 ? 0.536 0.498 4.572 1.00 92.69 184 GLY A CA 1
ATOM 1446 C C . GLY A 1 184 ? 0.515 2.001 4.879 1.00 92.69 184 GLY A C 1
ATOM 1447 O O . GLY A 1 184 ? 1.573 2.602 5.036 1.00 92.69 184 GLY A O 1
ATOM 1448 N N . LYS A 1 185 ? -0.664 2.638 4.932 1.00 94.62 185 LYS A N 1
ATOM 1449 C CA . LYS A 1 185 ? -0.799 4.069 5.234 1.00 94.62 185 LYS A CA 1
ATOM 1450 C C . LYS A 1 185 ? -0.983 4.269 6.737 1.00 94.62 185 LYS A C 1
ATOM 1452 O O . LYS A 1 185 ? -1.991 3.849 7.302 1.00 94.62 185 LYS A O 1
ATOM 1457 N N . GLY A 1 186 ? -0.030 4.937 7.382 1.00 93.69 186 GLY A N 1
ATOM 1458 C CA . GLY A 1 186 ? -0.113 5.254 8.807 1.00 93.69 186 GLY A CA 1
ATOM 1459 C C . GLY A 1 186 ? -0.921 6.513 9.153 1.00 93.69 186 GLY A C 1
ATOM 1460 O O . GLY A 1 186 ? -1.300 7.307 8.283 1.00 93.69 186 GLY A O 1
ATOM 1461 N N . ASN A 1 187 ? -1.153 6.698 10.455 1.00 93.06 187 ASN A N 1
ATOM 1462 C CA . ASN A 1 187 ? -1.610 7.955 11.074 1.00 93.06 187 ASN A CA 1
ATOM 1463 C C . ASN A 1 187 ? -0.670 8.446 12.199 1.00 93.06 187 ASN A C 1
ATOM 1465 O O . ASN A 1 187 ? -0.627 9.646 12.464 1.00 93.06 187 ASN A O 1
ATOM 1469 N N . ILE A 1 188 ? 0.138 7.555 12.789 1.00 91.38 188 ILE A N 1
ATOM 1470 C CA . ILE A 1 188 ? 1.112 7.863 13.851 1.00 91.38 188 ILE A CA 1
ATOM 1471 C C . ILE A 1 188 ? 2.569 7.781 13.355 1.00 91.38 188 ILE A C 1
ATOM 1473 O O . ILE A 1 188 ? 3.358 8.702 13.601 1.00 91.38 188 ILE A O 1
ATOM 1477 N N . THR A 1 189 ? 2.914 6.756 12.564 1.00 92.12 189 THR A N 1
ATOM 1478 C CA . THR A 1 189 ? 4.179 6.664 11.799 1.00 92.12 189 THR A CA 1
ATOM 1479 C C . THR A 1 189 ? 3.906 6.759 10.288 1.00 92.12 189 THR A C 1
ATOM 1481 O O . THR A 1 189 ? 2.768 6.998 9.881 1.00 92.12 189 THR A O 1
ATOM 1484 N N . LYS A 1 190 ? 4.929 6.597 9.429 1.00 92.19 190 LYS A N 1
ATOM 1485 C CA . LYS A 1 190 ? 4.726 6.539 7.966 1.00 92.19 190 LYS A CA 1
ATOM 1486 C C . LYS A 1 190 ? 3.738 5.415 7.595 1.00 92.19 190 LYS A C 1
ATOM 1488 O O . LYS A 1 190 ? 2.836 5.644 6.788 1.00 92.19 190 LYS A O 1
ATOM 1493 N N . CYS A 1 191 ? 3.873 4.252 8.244 1.00 94.19 191 CYS A N 1
ATOM 1494 C CA . CYS A 1 191 ? 3.189 3.013 7.872 1.00 94.19 191 CYS A CA 1
ATOM 1495 C C . CYS A 1 191 ? 2.383 2.314 8.977 1.00 94.19 191 CYS A C 1
ATOM 1497 O O . CYS A 1 191 ? 1.736 1.316 8.682 1.00 94.19 191 CYS A O 1
ATOM 1499 N N . ALA A 1 192 ? 2.362 2.817 10.213 1.00 95.44 192 ALA A N 1
ATOM 1500 C CA . ALA A 1 192 ? 1.563 2.247 11.299 1.00 95.44 192 ALA A CA 1
ATOM 1501 C C . ALA A 1 192 ? 0.324 3.091 11.621 1.00 95.44 192 ALA A C 1
ATOM 1503 O O . ALA A 1 192 ? 0.361 4.330 11.627 1.00 95.44 192 ALA A O 1
ATOM 1504 N N . GLU A 1 193 ? -0.767 2.391 11.898 1.00 97.06 193 GLU A N 1
ATOM 1505 C CA . GLU A 1 193 ? -1.984 2.928 12.500 1.00 97.06 193 GLU A CA 1
ATOM 1506 C C . GLU A 1 193 ? -1.807 2.996 14.038 1.00 97.06 193 GLU A C 1
ATOM 1508 O O . GLU A 1 193 ? -0.968 2.294 14.598 1.00 97.06 193 GLU A O 1
ATOM 1513 N N . PHE A 1 194 ? -2.528 3.894 14.711 1.00 96.31 194 PHE A N 1
ATOM 1514 C CA . PHE A 1 194 ? -2.422 4.208 16.136 1.00 96.31 194 PHE A CA 1
ATOM 1515 C C . PHE A 1 194 ? -2.560 2.982 17.043 1.00 96.31 194 PHE A C 1
ATOM 1517 O O . PHE A 1 194 ? -1.597 2.669 17.745 1.00 96.31 194 PHE A O 1
ATOM 1524 N N . ASN A 1 195 ? -3.678 2.257 16.997 1.00 97.88 195 ASN A N 1
ATOM 1525 C CA . ASN A 1 195 ? -3.915 1.096 17.862 1.00 97.88 195 ASN A CA 1
ATOM 1526 C C . ASN A 1 195 ? -2.841 0.019 17.676 1.00 97.88 195 ASN A C 1
ATOM 1528 O O . ASN A 1 195 ? -2.315 -0.520 18.653 1.00 97.88 195 ASN A O 1
ATOM 1532 N N . PHE A 1 196 ? -2.447 -0.235 16.426 1.00 98.12 196 PHE A N 1
ATOM 1533 C CA . PHE A 1 196 ? -1.403 -1.210 16.093 1.00 98.12 196 PHE A CA 1
ATOM 1534 C C . PHE A 1 196 ? 0.018 -0.727 16.445 1.00 98.12 196 PHE A C 1
ATOM 1536 O O . PHE A 1 196 ? 0.893 -1.552 16.679 1.00 98.12 196 PHE A O 1
ATOM 1543 N N . MET A 1 197 ? 0.281 0.583 16.513 1.00 96.38 197 MET A N 1
ATOM 1544 C CA . MET A 1 197 ? 1.584 1.137 16.925 1.00 96.38 197 MET A CA 1
ATOM 1545 C C . MET A 1 197 ? 1.729 1.279 18.447 1.00 96.38 197 MET A C 1
ATOM 1547 O O . MET A 1 197 ? 2.848 1.332 18.971 1.00 96.38 197 MET A O 1
ATOM 1551 N N . MET A 1 198 ? 0.604 1.402 19.154 1.00 95.88 198 MET A N 1
ATOM 1552 C CA . MET A 1 198 ? 0.563 1.504 20.610 1.00 95.88 198 MET A CA 1
ATOM 1553 C C . MET A 1 198 ? 0.962 0.181 21.272 1.00 95.88 198 MET A C 1
ATOM 1555 O O . MET A 1 198 ? 1.731 0.218 22.235 1.00 95.88 198 MET A O 1
ATOM 1559 N N . ASP A 1 199 ? 0.541 -0.956 20.705 1.00 97.75 199 ASP A N 1
ATOM 1560 C CA . ASP A 1 199 ? 1.016 -2.296 21.078 1.00 97.75 199 ASP A CA 1
ATOM 1561 C C . ASP A 1 199 ? 1.158 -3.233 19.849 1.00 97.75 199 ASP A C 1
ATOM 1563 O O . ASP A 1 199 ? 0.259 -4.035 19.560 1.00 97.75 199 ASP A O 1
ATOM 1567 N N . PRO A 1 200 ? 2.278 -3.141 19.098 1.00 97.88 200 PRO A N 1
ATOM 1568 C CA . PRO A 1 200 ? 2.521 -3.980 17.921 1.00 97.88 200 PRO A CA 1
ATOM 1569 C C . PRO A 1 200 ? 2.595 -5.468 18.263 1.00 97.88 200 PRO A C 1
ATOM 1571 O O . PRO A 1 200 ? 2.123 -6.303 17.493 1.00 97.88 200 PRO A O 1
ATOM 1574 N N . GLU A 1 201 ? 3.159 -5.807 19.424 1.00 98.38 201 GLU A N 1
ATOM 1575 C CA . GLU A 1 201 ? 3.258 -7.181 19.909 1.00 98.38 201 GLU A CA 1
ATOM 1576 C C . GLU A 1 201 ? 1.884 -7.774 20.229 1.00 98.38 201 GLU A C 1
ATOM 1578 O O . GLU A 1 201 ? 1.618 -8.906 19.828 1.00 98.38 201 GLU A O 1
ATOM 1583 N N . ALA A 1 202 ? 0.981 -7.026 20.873 1.00 98.62 202 ALA A N 1
ATOM 1584 C CA . ALA A 1 202 ? -0.395 -7.481 21.061 1.00 98.62 202 ALA A CA 1
ATOM 1585 C C . ALA A 1 202 ? -1.103 -7.712 19.722 1.00 98.62 202 ALA A C 1
ATOM 1587 O O . ALA A 1 202 ? -1.722 -8.759 19.534 1.00 98.62 202 ALA A O 1
ATOM 1588 N N . ALA A 1 203 ? -0.974 -6.784 18.769 1.00 98.56 203 ALA A N 1
ATOM 1589 C CA . ALA A 1 203 ? -1.576 -6.944 17.449 1.00 98.56 203 ALA A CA 1
ATOM 1590 C C . ALA A 1 203 ? -1.017 -8.174 16.703 1.00 98.56 203 ALA A C 1
ATOM 1592 O O . ALA A 1 203 ? -1.787 -8.967 16.164 1.00 98.56 203 ALA A O 1
ATOM 1593 N N . HIS A 1 204 ? 0.298 -8.405 16.750 1.00 98.38 204 HIS A N 1
ATOM 1594 C CA . HIS A 1 204 ? 0.926 -9.617 16.216 1.00 98.38 204 HIS A CA 1
ATOM 1595 C C . HIS A 1 204 ? 0.385 -10.894 16.888 1.00 98.38 204 HIS A C 1
ATOM 1597 O O . HIS A 1 204 ? -0.040 -11.819 16.198 1.00 98.38 204 HIS A O 1
ATOM 1603 N N . ILE A 1 205 ? 0.313 -10.927 18.225 1.00 98.50 205 ILE A N 1
ATOM 1604 C CA . ILE A 1 205 ? -0.200 -12.075 18.993 1.00 98.50 205 ILE A CA 1
ATOM 1605 C C . ILE A 1 205 ? -1.642 -12.416 18.606 1.00 98.50 205 ILE A C 1
ATOM 1607 O O . ILE A 1 205 ? -1.952 -13.596 18.436 1.00 98.50 205 ILE A O 1
ATOM 1611 N N . VAL A 1 206 ? -2.520 -11.421 18.429 1.00 98.50 206 VAL A N 1
ATOM 1612 C CA . VAL A 1 206 ? -3.912 -11.668 18.016 1.00 98.50 206 VAL A CA 1
ATOM 1613 C C . VAL A 1 206 ? -3.970 -12.294 16.620 1.00 98.50 206 VAL A C 1
ATOM 1615 O O . VAL A 1 206 ? -4.611 -13.330 16.451 1.00 98.50 206 VAL A O 1
ATOM 1618 N N . PHE A 1 207 ? -3.275 -11.727 15.632 1.00 97.88 207 PHE A N 1
ATOM 1619 C CA . PHE A 1 207 ? -3.358 -12.199 14.244 1.00 97.88 207 PHE A CA 1
ATOM 1620 C C . PHE A 1 207 ? -2.667 -13.555 14.010 1.00 97.88 207 PHE A C 1
ATOM 1622 O O . PHE A 1 207 ? -3.154 -14.346 13.203 1.00 97.88 207 PHE A O 1
ATOM 1629 N N . GLU A 1 208 ? -1.594 -13.871 14.743 1.00 96.81 208 GLU A N 1
ATOM 1630 C CA . GLU A 1 208 ? -0.909 -15.172 14.652 1.00 96.81 208 GLU A CA 1
ATOM 1631 C C . GLU A 1 208 ? -1.580 -16.286 15.477 1.00 96.81 208 GLU A C 1
ATOM 1633 O O . GLU A 1 208 ? -1.388 -17.468 15.181 1.00 96.81 208 GLU A O 1
ATOM 1638 N N . SER A 1 209 ? -2.360 -15.949 16.513 1.00 96.88 209 SER A N 1
ATOM 1639 C CA . SER A 1 209 ? -2.994 -16.944 17.403 1.00 96.88 209 SER A CA 1
ATOM 1640 C C . SER A 1 209 ? -4.438 -17.275 17.027 1.00 96.88 209 SER A C 1
ATOM 1642 O O . SER A 1 209 ? -4.879 -18.405 17.235 1.00 96.88 209 SER A O 1
ATOM 1644 N N . VAL A 1 210 ? -5.187 -16.323 16.463 1.00 95.12 210 VAL A N 1
ATOM 1645 C CA . VAL A 1 210 ? -6.579 -16.539 16.040 1.00 95.12 210 VAL A CA 1
ATOM 1646 C C . VAL A 1 210 ? -6.603 -17.344 14.733 1.00 95.12 210 VAL A C 1
ATOM 1648 O O . VAL A 1 210 ? -6.390 -16.803 13.652 1.00 95.12 210 VAL A O 1
ATOM 1651 N N . LYS A 1 211 ? -6.844 -18.658 14.848 1.00 88.62 211 LYS A N 1
ATOM 1652 C CA . LYS A 1 211 ? -6.798 -19.620 13.722 1.00 88.62 211 LYS A CA 1
ATOM 1653 C C . LYS A 1 211 ? -8.139 -20.267 13.373 1.00 88.62 211 LYS A C 1
ATOM 1655 O O . LYS A 1 211 ? -8.327 -20.678 12.235 1.00 88.62 211 LYS A O 1
ATOM 1660 N N . GLU A 1 212 ? -9.059 -20.361 14.333 1.00 86.31 212 GLU A N 1
ATOM 1661 C CA . GLU A 1 212 ? -10.400 -20.943 14.130 1.00 86.31 212 GLU A CA 1
ATOM 1662 C C . GLU A 1 212 ? -11.468 -19.893 13.771 1.00 86.31 212 GLU A C 1
ATOM 1664 O O . GLU A 1 212 ? -12.559 -20.247 13.330 1.00 86.31 212 GLU A O 1
ATOM 1669 N N . HIS A 1 213 ? -11.147 -18.603 13.918 1.00 89.31 213 HIS A N 1
ATOM 1670 C CA . HIS A 1 213 ? -12.028 -17.473 13.606 1.00 89.31 213 HIS A CA 1
ATOM 1671 C C . HIS A 1 213 ? -11.408 -16.579 12.535 1.00 89.31 213 HIS A C 1
ATOM 1673 O O . HIS A 1 213 ? -10.188 -16.520 12.397 1.00 89.31 213 HIS A O 1
ATOM 1679 N N . VAL A 1 214 ? -12.246 -15.818 11.831 1.00 95.31 214 VAL A N 1
ATOM 1680 C CA . VAL A 1 214 ? -11.799 -14.738 10.943 1.00 95.31 214 VAL A CA 1
ATOM 1681 C C . VAL A 1 214 ? -11.996 -13.399 11.650 1.00 95.31 214 VAL A C 1
ATOM 1683 O O . VAL A 1 214 ? -13.123 -13.030 11.982 1.00 95.31 214 VAL A O 1
ATOM 1686 N N . ILE A 1 215 ? -10.913 -12.651 11.858 1.00 98.38 215 ILE A N 1
ATOM 1687 C CA . ILE A 1 215 ? -10.950 -11.313 12.462 1.00 98.38 215 ILE A CA 1
ATOM 1688 C C . ILE A 1 215 ? -11.569 -10.338 11.454 1.00 98.38 215 ILE A C 1
ATOM 1690 O O . ILE A 1 215 ? -11.041 -10.171 10.356 1.00 98.38 215 ILE A O 1
ATOM 1694 N N . THR A 1 216 ? -12.657 -9.656 11.804 1.00 98.56 216 THR A N 1
ATOM 1695 C CA . THR A 1 216 ? -13.208 -8.581 10.964 1.00 98.56 216 THR A CA 1
ATOM 1696 C C . THR A 1 216 ? -12.525 -7.264 11.310 1.00 98.56 216 THR A C 1
ATOM 1698 O O . THR A 1 216 ? -12.606 -6.804 12.445 1.00 98.56 216 THR A O 1
ATOM 1701 N N . VAL A 1 217 ? -11.846 -6.645 10.344 1.00 98.62 217 VAL A N 1
ATOM 1702 C CA . VAL A 1 217 ? -11.001 -5.463 10.575 1.00 98.62 217 VAL A CA 1
ATOM 1703 C C . VAL A 1 217 ? -11.554 -4.258 9.824 1.00 98.62 217 VAL A C 1
ATOM 1705 O O . VAL A 1 217 ? -11.742 -4.327 8.606 1.00 98.62 217 VAL A O 1
ATOM 1708 N N . LEU A 1 218 ? -11.739 -3.138 10.525 1.00 98.00 218 LEU A N 1
ATOM 1709 C CA . LEU A 1 218 ? -11.857 -1.813 9.925 1.00 98.00 218 LEU A CA 1
ATOM 1710 C C . LEU A 1 218 ? -10.481 -1.113 9.950 1.00 98.00 218 LEU A C 1
ATOM 1712 O O . LEU A 1 218 ? -10.098 -0.553 10.980 1.00 98.00 218 LEU A O 1
ATOM 1716 N N . PRO A 1 219 ? -9.735 -1.127 8.832 1.00 97.69 219 PRO A N 1
ATOM 1717 C CA . PRO A 1 219 ? -8.446 -0.460 8.719 1.00 97.69 219 PRO A CA 1
ATOM 1718 C C . PRO A 1 219 ? -8.603 1.055 8.554 1.00 97.69 219 PRO A C 1
ATOM 1720 O O . PRO A 1 219 ? -9.581 1.541 7.974 1.00 97.69 219 PRO A O 1
ATOM 1723 N N . TRP A 1 220 ? -7.577 1.798 8.969 1.00 96.38 220 TRP A N 1
ATOM 1724 C CA . TRP A 1 220 ? -7.530 3.262 8.905 1.00 96.38 220 TRP A CA 1
ATOM 1725 C C . TRP A 1 220 ? -7.929 3.844 7.546 1.00 96.38 220 TRP A C 1
ATOM 1727 O O . TRP A 1 220 ? -8.667 4.828 7.493 1.00 96.38 220 TRP A O 1
ATOM 1737 N N . GLU A 1 221 ? -7.481 3.266 6.423 1.00 94.62 221 GLU A N 1
ATOM 1738 C CA . GLU A 1 221 ? -7.763 3.865 5.116 1.00 94.62 221 GLU A CA 1
ATOM 1739 C C . GLU A 1 221 ? -9.252 3.884 4.771 1.00 94.62 221 GLU A C 1
ATOM 1741 O O . GLU A 1 221 ? -9.676 4.798 4.068 1.00 94.62 221 GLU A O 1
ATOM 1746 N N . THR A 1 222 ? -10.051 2.951 5.292 1.00 94.12 222 THR A N 1
ATOM 1747 C CA . THR A 1 222 ? -11.504 2.906 5.064 1.00 94.12 222 THR A CA 1
ATOM 1748 C C . THR A 1 222 ? -12.236 4.049 5.783 1.00 94.12 222 THR A C 1
ATOM 1750 O O . THR A 1 222 ? -13.274 4.504 5.305 1.00 94.12 222 THR A O 1
ATOM 1753 N N . CYS A 1 223 ? -11.671 4.592 6.868 1.00 92.12 223 CYS A N 1
ATOM 1754 C CA . CYS A 1 223 ? -12.212 5.766 7.562 1.00 92.12 223 CYS A CA 1
ATOM 1755 C C . CYS A 1 223 ? -11.926 7.087 6.822 1.00 92.12 223 CYS A C 1
ATOM 1757 O O . CYS A 1 223 ? -12.700 8.039 6.942 1.00 92.12 223 CYS A O 1
ATOM 1759 N N . VAL A 1 224 ? -10.812 7.178 6.075 1.00 89.00 224 VAL A N 1
ATOM 1760 C CA . VAL A 1 224 ? -10.285 8.473 5.587 1.00 89.00 224 VAL A CA 1
ATOM 1761 C C . VAL A 1 224 ? -10.058 8.605 4.076 1.00 89.00 224 VAL A C 1
ATOM 1763 O O . VAL A 1 224 ? -10.054 9.739 3.581 1.00 89.00 224 VAL A O 1
ATOM 1766 N N . ASP A 1 225 ? -9.863 7.513 3.332 1.00 81.88 225 ASP A N 1
ATOM 1767 C CA . ASP A 1 225 ? -9.870 7.539 1.863 1.00 81.88 225 ASP A CA 1
ATOM 1768 C C . ASP A 1 225 ? -11.319 7.577 1.336 1.00 81.88 225 ASP A C 1
ATOM 1770 O O . ASP A 1 225 ? -12.282 7.335 2.061 1.00 81.88 225 ASP A O 1
ATOM 1774 N N . GLY A 1 226 ? -11.480 7.907 0.052 1.00 70.81 226 GLY A N 1
ATOM 1775 C CA . GLY A 1 226 ? -12.799 8.004 -0.576 1.00 70.81 226 GLY A CA 1
ATOM 1776 C C . GLY A 1 226 ? -13.700 9.063 0.068 1.00 70.81 226 GLY A C 1
ATOM 1777 O O . GLY A 1 226 ? -13.234 10.035 0.675 1.00 70.81 226 GLY A O 1
ATOM 1778 N N . ASP A 1 227 ? -15.007 8.867 -0.082 1.00 69.44 227 ASP A N 1
ATOM 1779 C CA . ASP A 1 227 ? -16.013 9.843 0.333 1.00 69.44 227 ASP A CA 1
ATOM 1780 C C . ASP A 1 227 ? -16.526 9.639 1.768 1.00 69.44 227 ASP A C 1
ATOM 1782 O O . ASP A 1 227 ? -17.331 10.445 2.220 1.00 69.44 227 ASP A O 1
ATOM 1786 N N . MET A 1 228 ? -16.052 8.640 2.527 1.00 79.44 228 MET A N 1
ATOM 1787 C CA . MET A 1 228 ? -16.577 8.310 3.871 1.00 79.44 228 MET A CA 1
ATOM 1788 C C . MET A 1 228 ? -16.559 9.465 4.884 1.00 79.44 228 MET A C 1
ATOM 1790 O O . MET A 1 228 ? -17.414 9.541 5.762 1.00 79.44 228 MET A O 1
ATOM 1794 N N . ASN A 1 229 ? -15.629 10.403 4.719 1.00 77.56 229 ASN A N 1
ATOM 1795 C CA . ASN A 1 229 ? -15.514 11.613 5.527 1.00 77.56 229 ASN A CA 1
ATOM 1796 C C . ASN A 1 229 ? -16.825 12.433 5.541 1.00 77.56 229 ASN A C 1
ATOM 1798 O O . ASN A 1 229 ? -17.328 12.836 4.484 1.00 77.56 229 ASN A O 1
ATOM 1802 N N . LEU A 1 230 ? -17.337 12.755 6.729 1.00 85.81 230 LEU A N 1
ATOM 1803 C CA . LEU A 1 230 ? -18.431 13.712 6.910 1.00 85.81 230 LEU A CA 1
ATOM 1804 C C . LEU A 1 230 ? -17.853 15.129 7.090 1.00 85.81 230 LEU A C 1
ATOM 1806 O O . LEU A 1 230 ? -16.702 15.298 7.492 1.00 85.81 230 LEU A O 1
ATOM 1810 N N . GLU A 1 231 ? -18.616 16.168 6.750 1.00 87.00 231 GLU A N 1
ATOM 1811 C CA . GLU A 1 231 ? -18.185 17.563 6.952 1.00 87.00 231 GLU A CA 1
ATOM 1812 C C . GLU A 1 231 ? -18.498 17.995 8.392 1.00 87.00 231 GLU A C 1
ATOM 1814 O O . GLU A 1 231 ? -19.597 17.742 8.894 1.00 87.00 231 GLU A O 1
ATOM 1819 N N . MET A 1 232 ? -17.559 18.685 9.044 1.00 86.81 232 MET A N 1
ATOM 1820 C CA . MET A 1 232 ? -17.738 19.192 10.411 1.00 86.81 232 MET A CA 1
ATOM 1821 C C . MET A 1 232 ? -18.915 20.175 10.498 1.00 86.81 232 MET A C 1
ATOM 1823 O O . MET A 1 232 ? -19.672 20.154 11.466 1.00 86.81 232 MET A O 1
ATOM 1827 N N . ASP A 1 233 ? -19.139 20.954 9.434 1.00 84.69 233 ASP A N 1
ATOM 1828 C CA . ASP A 1 233 ? -20.298 21.839 9.294 1.00 84.69 233 ASP A CA 1
ATOM 1829 C C . ASP A 1 233 ? -21.623 21.077 9.481 1.00 84.69 233 ASP A C 1
ATOM 1831 O O . ASP A 1 233 ? -22.520 21.572 10.158 1.00 84.69 233 ASP A O 1
ATOM 1835 N N . TRP A 1 234 ? -21.749 19.857 8.945 1.00 86.44 234 TRP A N 1
ATOM 1836 C CA . TRP A 1 234 ? -22.948 19.024 9.110 1.00 86.44 234 TRP A CA 1
ATOM 1837 C C . TRP A 1 234 ? -23.032 18.401 10.510 1.00 86.44 234 TRP A C 1
ATOM 1839 O O . TRP A 1 234 ? -24.111 18.361 11.102 1.00 86.44 234 TRP A O 1
ATOM 1849 N N . ARG A 1 235 ? -21.898 17.962 11.075 1.00 88.81 235 ARG A N 1
ATOM 1850 C CA . ARG A 1 235 ? -21.839 17.431 12.447 1.00 88.81 235 ARG A CA 1
ATOM 1851 C C . ARG A 1 235 ? -22.311 18.469 13.467 1.00 88.81 235 ARG A C 1
ATOM 1853 O O . ARG A 1 235 ? -23.120 18.141 14.334 1.00 88.81 235 ARG A O 1
ATOM 1860 N N . ILE A 1 236 ? -21.829 19.705 13.363 1.00 85.31 236 ILE A N 1
ATOM 1861 C CA . ILE A 1 236 ? -22.192 20.791 14.280 1.00 85.31 236 ILE A CA 1
ATOM 1862 C C . ILE A 1 236 ? -23.623 21.255 14.009 1.00 85.31 236 ILE A C 1
ATOM 1864 O O . ILE A 1 236 ? -24.438 21.289 14.930 1.00 85.31 236 ILE A O 1
ATOM 1868 N N . ASN A 1 237 ? -23.946 21.594 12.757 1.00 84.56 237 ASN A N 1
ATOM 1869 C CA . ASN A 1 237 ? -25.210 22.260 12.464 1.00 84.56 237 ASN A CA 1
ATOM 1870 C C . ASN A 1 237 ? -26.399 21.306 12.381 1.00 84.56 237 ASN A C 1
ATOM 1872 O O . ASN A 1 237 ? -27.484 21.743 12.716 1.00 84.56 237 ASN A O 1
ATOM 1876 N N . GLU A 1 238 ? -26.268 20.037 11.996 1.00 84.94 238 GLU A N 1
ATOM 1877 C CA . GLU A 1 238 ? -27.434 19.142 11.919 1.00 84.94 238 GLU A CA 1
ATOM 1878 C C . GLU A 1 238 ? -27.488 18.174 13.099 1.00 84.94 238 GLU A C 1
ATOM 1880 O O . GLU A 1 238 ? -28.431 18.227 13.889 1.00 84.94 238 GLU A O 1
ATOM 1885 N N . LEU A 1 239 ? -26.453 17.352 13.291 1.00 84.06 239 LEU A N 1
ATOM 1886 C CA . LEU A 1 239 ? -26.433 16.380 14.389 1.00 84.06 239 LEU A CA 1
ATOM 1887 C C . LEU A 1 239 ? -26.320 17.063 15.769 1.00 84.06 239 LEU A C 1
ATOM 1889 O O . LEU A 1 239 ? -26.972 16.647 16.724 1.00 84.06 239 LEU A O 1
ATOM 1893 N N . GLY A 1 240 ? -25.563 18.161 15.867 1.00 85.56 240 GLY A N 1
ATOM 1894 C CA . GLY A 1 240 ? -25.336 18.897 17.115 1.00 85.56 240 GLY A CA 1
ATOM 1895 C C . GLY A 1 240 ? -26.551 19.628 17.689 1.00 85.56 240 GLY A C 1
ATOM 1896 O O . GLY A 1 240 ? -26.513 19.991 18.864 1.00 85.56 240 GLY A O 1
ATOM 1897 N N . LYS A 1 241 ? -27.638 19.796 16.918 1.00 86.88 241 LYS A N 1
ATOM 1898 C CA . LYS A 1 241 ? -28.914 20.375 17.386 1.00 86.88 241 LYS A CA 1
ATOM 1899 C C . LYS A 1 241 ? -29.751 19.411 18.248 1.00 86.88 241 LYS A C 1
ATOM 1901 O O . LYS A 1 241 ? -30.765 19.830 18.797 1.00 86.88 241 LYS A O 1
ATOM 1906 N N . VAL A 1 242 ? -29.396 18.126 18.341 1.00 85.12 242 VAL A N 1
ATOM 1907 C CA . VAL A 1 242 ? -30.216 17.116 19.038 1.00 85.12 242 VAL A CA 1
ATOM 1908 C C . VAL A 1 242 ? -30.153 17.304 20.559 1.00 85.12 242 VAL A C 1
ATOM 1910 O O . VAL A 1 242 ? -29.134 17.034 21.187 1.00 85.12 242 VAL A O 1
ATOM 1913 N N . GLU A 1 243 ? -31.264 17.709 21.173 1.00 86.56 243 GLU A N 1
ATOM 1914 C CA . GLU A 1 243 ? -31.361 18.001 22.611 1.00 86.56 243 GLU A CA 1
ATOM 1915 C C . GLU A 1 243 ? -31.329 16.726 23.483 1.00 86.56 243 GLU A C 1
ATOM 1917 O O . GLU A 1 243 ? -32.356 16.181 23.881 1.00 86.56 243 GLU A O 1
ATOM 1922 N N . THR A 1 244 ? -30.126 16.225 23.784 1.00 88.62 244 THR A N 1
ATOM 1923 C CA . THR A 1 244 ? -29.889 15.086 24.695 1.00 88.62 244 THR A CA 1
ATOM 1924 C C . THR A 1 244 ? -28.615 15.290 25.517 1.00 88.62 244 THR A C 1
ATOM 1926 O O . THR A 1 244 ? -27.671 15.906 25.019 1.00 88.62 244 THR A O 1
ATOM 1929 N N . LYS A 1 245 ? -28.546 14.713 26.731 1.00 89.81 245 LYS A N 1
ATOM 1930 C CA . LYS A 1 245 ? -27.323 14.674 27.565 1.00 89.81 245 LYS A CA 1
ATOM 1931 C C . LYS A 1 245 ? -26.097 14.229 26.746 1.00 89.81 245 LYS A C 1
ATOM 1933 O O . LYS A 1 245 ? -25.071 14.901 26.746 1.00 89.81 245 LYS A O 1
ATOM 1938 N N . ALA A 1 246 ? -26.224 13.120 26.009 1.00 90.38 246 ALA A N 1
ATOM 1939 C CA . ALA A 1 246 ? -25.164 12.576 25.161 1.00 90.38 246 ALA A CA 1
ATOM 1940 C C . ALA A 1 246 ? -24.676 13.570 24.097 1.00 90.38 246 ALA A C 1
ATOM 1942 O O . ALA A 1 246 ? -23.475 13.764 23.947 1.00 90.38 246 ALA A O 1
ATOM 1943 N N . MET A 1 247 ? -25.583 14.254 23.390 1.00 90.94 247 MET A N 1
ATOM 1944 C CA . MET A 1 247 ? -25.175 15.258 22.401 1.00 90.94 247 MET A CA 1
ATOM 1945 C C . MET A 1 247 ? -24.546 16.491 23.054 1.00 90.94 247 MET A C 1
ATOM 1947 O O . MET A 1 247 ? -23.620 17.061 22.491 1.00 90.94 247 MET A O 1
ATOM 1951 N N . GLN A 1 248 ? -25.001 16.891 24.245 1.00 89.75 248 GLN A N 1
ATOM 1952 C CA . GLN A 1 248 ? -24.380 17.976 25.011 1.00 89.75 248 GLN A CA 1
ATOM 1953 C C . GLN A 1 248 ? -22.933 17.614 25.391 1.00 89.75 248 GLN A C 1
ATOM 1955 O O . GLN A 1 248 ? -22.030 18.420 25.157 1.00 89.75 248 GLN A O 1
ATOM 1960 N N . LEU A 1 249 ? -22.693 16.385 25.870 1.00 90.75 249 LEU A N 1
ATOM 1961 C CA . LEU A 1 249 ? -21.352 15.856 26.144 1.00 90.75 249 LEU A CA 1
ATOM 1962 C C . LEU A 1 249 ? -20.487 15.846 24.873 1.00 90.75 249 LEU A C 1
ATOM 1964 O O . LEU A 1 249 ? -19.431 16.478 24.857 1.00 90.75 249 LEU A O 1
ATOM 1968 N N . MET A 1 250 ? -20.956 15.217 23.789 1.00 92.25 250 MET A N 1
ATOM 1969 C CA . MET A 1 250 ? -20.179 15.113 22.546 1.00 92.25 250 MET A CA 1
ATOM 1970 C C . MET A 1 250 ? -19.919 16.476 21.892 1.00 92.25 250 MET A C 1
ATOM 1972 O O . MET A 1 250 ? -18.808 16.728 21.439 1.00 92.25 250 MET A O 1
ATOM 1976 N N . ASN A 1 251 ? -20.891 17.397 21.894 1.00 90.44 251 ASN A N 1
ATOM 1977 C CA . ASN A 1 251 ? -20.683 18.781 21.455 1.00 90.44 251 ASN A CA 1
ATOM 1978 C C . ASN A 1 251 ? -19.608 19.488 22.299 1.00 90.44 251 ASN A C 1
ATOM 1980 O O . ASN A 1 251 ? -18.836 20.270 21.755 1.00 90.44 251 ASN A O 1
ATOM 1984 N N . THR A 1 252 ? -19.548 19.232 23.608 1.00 91.38 252 THR A N 1
ATOM 1985 C CA . THR A 1 252 ? -18.593 19.887 24.516 1.00 91.38 252 THR A CA 1
ATOM 1986 C C . THR A 1 252 ? -17.159 19.435 24.239 1.00 91.38 252 THR A C 1
ATOM 1988 O O . THR A 1 252 ? -16.293 20.272 23.979 1.00 91.38 252 THR A O 1
ATOM 1991 N N . VAL A 1 253 ? -16.920 18.120 24.203 1.00 91.75 253 VAL A N 1
ATOM 1992 C CA . VAL A 1 253 ? -15.574 17.562 23.977 1.00 91.75 253 VAL A CA 1
ATOM 1993 C C . VAL A 1 253 ? -15.074 17.827 22.550 1.00 91.75 253 VAL A C 1
ATOM 1995 O O . VAL A 1 253 ? -13.917 18.197 22.350 1.00 91.75 253 VAL A O 1
ATOM 1998 N N . GLU A 1 254 ? -15.948 17.755 21.541 1.00 89.69 254 GLU A N 1
ATOM 1999 C CA . GLU A 1 254 ? -15.571 18.044 20.151 1.00 89.69 254 GLU A CA 1
ATOM 2000 C C . GLU A 1 254 ? -15.307 19.534 19.905 1.00 89.69 254 GLU A C 1
ATOM 2002 O O . GLU A 1 254 ? -14.392 19.874 19.148 1.00 89.69 254 GLU A O 1
ATOM 2007 N N . CYS A 1 255 ? -16.033 20.434 20.578 1.00 87.88 255 CYS A N 1
ATOM 2008 C CA . CYS A 1 255 ? -15.725 21.863 20.550 1.00 87.88 255 CYS A CA 1
ATOM 2009 C C . CYS A 1 255 ? -14.333 22.161 21.124 1.00 87.88 255 CYS A C 1
ATOM 2011 O O . CYS A 1 255 ? -13.624 22.990 20.556 1.00 87.88 255 CYS A O 1
ATOM 2013 N N . ALA A 1 256 ? -13.911 21.480 22.195 1.00 87.06 256 ALA A N 1
ATOM 2014 C CA . ALA A 1 256 ? -12.571 21.649 22.759 1.00 87.06 256 ALA A CA 1
ATOM 2015 C C . ALA A 1 256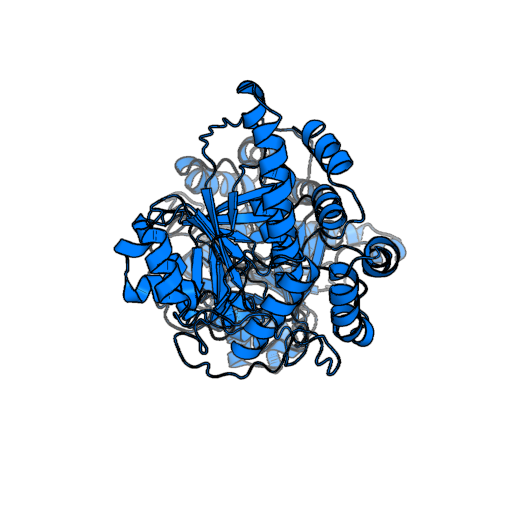 ? -11.470 21.044 21.868 1.00 87.06 256 ALA A C 1
ATOM 2017 O O . ALA A 1 256 ? -10.435 21.670 21.644 1.00 87.06 256 ALA A O 1
ATOM 2018 N N . VAL A 1 257 ? -11.682 19.843 21.321 1.00 86.81 257 VAL A N 1
ATOM 2019 C CA . VAL A 1 257 ? -10.631 19.115 20.592 1.00 86.81 257 VAL A CA 1
ATOM 2020 C C . VAL A 1 257 ? -10.506 19.531 19.124 1.00 86.81 257 VAL A C 1
ATOM 2022 O O . VAL A 1 257 ? -9.376 19.638 18.631 1.00 86.81 257 VAL A O 1
ATOM 2025 N N . TYR A 1 258 ? -11.615 19.712 18.399 1.00 85.69 258 TYR A N 1
ATOM 2026 C CA . TYR A 1 258 ? -11.601 19.852 16.936 1.00 85.69 258 TYR A CA 1
ATOM 2027 C C . TYR A 1 258 ? -11.616 21.307 16.449 1.00 85.69 258 TYR A C 1
ATOM 2029 O O . TYR A 1 258 ? -10.921 21.614 15.473 1.00 85.69 258 TYR A O 1
ATOM 2037 N N . LEU A 1 259 ? -12.350 22.215 17.112 1.00 78.44 259 LEU A N 1
ATOM 2038 C CA . LEU A 1 259 ? -12.446 23.615 16.668 1.00 78.44 259 LEU A CA 1
ATOM 2039 C C . LEU A 1 259 ? -11.103 24.368 16.726 1.00 78.44 259 LEU A C 1
ATOM 2041 O O . LEU A 1 259 ? -10.752 24.976 15.712 1.00 78.44 259 LEU A O 1
ATOM 2045 N N . PRO A 1 260 ? -10.285 24.293 17.802 1.00 81.06 260 PRO A N 1
ATOM 2046 C CA . PRO A 1 260 ? -8.995 24.994 17.853 1.00 81.06 260 PRO A CA 1
ATOM 2047 C C . PRO A 1 260 ? -7.982 24.493 16.815 1.00 81.06 260 PRO A C 1
ATOM 2049 O O . PRO A 1 260 ? -7.028 25.194 16.487 1.00 81.06 260 PRO A O 1
ATOM 2052 N N . LYS A 1 261 ? -8.193 23.282 16.283 1.00 82.81 261 LYS A N 1
ATOM 2053 C CA . LYS A 1 261 ? -7.359 22.646 15.253 1.00 82.81 261 LYS A CA 1
ATOM 2054 C C . LYS A 1 261 ? -7.896 22.857 13.827 1.00 82.81 261 LYS A C 1
ATOM 2056 O O . LYS A 1 261 ? -7.253 22.427 12.874 1.00 82.81 261 LYS A O 1
ATOM 2061 N N . GLY A 1 262 ? -9.053 23.508 13.663 1.00 80.69 262 GLY A N 1
ATOM 2062 C CA . GLY A 1 262 ? -9.624 23.847 12.354 1.00 80.69 262 GLY A CA 1
ATOM 2063 C C . GLY A 1 262 ? -10.096 22.648 11.520 1.00 80.69 262 GLY A C 1
ATOM 2064 O O . GLY A 1 262 ? -10.034 22.699 10.289 1.00 80.69 262 GLY A O 1
ATOM 2065 N N . PHE A 1 263 ? -10.544 21.556 12.151 1.00 81.00 263 PHE A N 1
ATOM 2066 C CA . PHE A 1 263 ? -11.013 20.371 11.425 1.00 81.00 263 PHE A CA 1
ATOM 2067 C C . PHE A 1 263 ? -12.312 20.642 10.651 1.00 81.00 263 PHE A C 1
ATOM 2069 O O . PHE A 1 263 ? -13.383 20.772 11.230 1.00 81.00 263 PHE A O 1
ATOM 2076 N N . VAL A 1 264 ? -12.225 20.646 9.316 1.00 82.94 264 VAL A N 1
ATOM 2077 C CA . VAL A 1 264 ? -13.393 20.717 8.409 1.00 82.94 264 VAL A CA 1
ATOM 2078 C C . VAL A 1 264 ? -14.031 19.351 8.129 1.00 82.94 264 VAL A C 1
ATOM 2080 O O . VAL A 1 264 ? -15.142 19.278 7.614 1.00 82.94 264 VAL A O 1
ATOM 2083 N N . LYS A 1 265 ? -13.339 18.259 8.467 1.00 86.81 265 LYS A N 1
ATOM 2084 C CA . LYS A 1 265 ? -13.831 16.882 8.357 1.00 86.81 265 LYS A CA 1
ATOM 2085 C C . LYS A 1 265 ? -14.112 16.327 9.746 1.00 86.81 265 LYS A C 1
ATOM 2087 O O . LYS A 1 265 ? -13.258 16.443 10.621 1.00 86.81 265 LYS A O 1
ATOM 2092 N N . TRP A 1 266 ? -15.260 15.684 9.903 1.00 87.56 266 TRP A N 1
ATOM 2093 C CA . TRP A 1 266 ? -15.592 14.858 11.055 1.00 87.56 266 TRP A CA 1
ATOM 2094 C C . TRP A 1 266 ? -15.373 13.389 10.677 1.00 87.56 266 TRP A C 1
ATOM 2096 O O . TRP A 1 266 ? -15.870 12.915 9.650 1.00 87.56 266 TRP A O 1
ATOM 2106 N N . ILE A 1 267 ? -14.544 12.708 11.465 1.00 88.00 267 ILE A N 1
ATOM 2107 C CA . ILE A 1 267 ? -14.087 11.334 11.253 1.00 88.00 267 ILE A CA 1
ATOM 2108 C C . ILE A 1 267 ? -14.147 10.681 12.627 1.00 88.00 267 ILE A C 1
ATOM 2110 O O . ILE A 1 267 ? -13.473 11.155 13.537 1.00 88.00 267 ILE A O 1
ATOM 2114 N N . VAL A 1 268 ? -14.965 9.640 12.769 1.00 90.12 268 VAL A N 1
ATOM 2115 C CA . VAL A 1 268 ? -15.127 8.905 14.027 1.00 90.12 268 VAL A CA 1
ATOM 2116 C C . VAL A 1 268 ? -15.025 7.407 13.746 1.00 90.12 268 VAL A C 1
ATOM 2118 O O . VAL A 1 268 ? -15.975 6.786 13.268 1.00 90.12 268 VAL A O 1
ATOM 2121 N N . CYS A 1 269 ? -13.827 6.847 13.929 1.00 93.62 269 CYS A N 1
ATOM 2122 C CA . CYS A 1 269 ? -13.450 5.552 13.358 1.00 93.62 269 CYS A CA 1
ATOM 2123 C C . CYS A 1 269 ? -14.265 4.397 13.944 1.00 93.62 269 CYS A C 1
ATOM 2125 O O . CYS A 1 269 ? -14.800 3.559 13.217 1.00 93.62 269 CYS A O 1
ATOM 2127 N N . ASP A 1 270 ? -14.433 4.399 15.258 1.00 96.62 270 ASP A N 1
ATOM 2128 C CA . ASP A 1 270 ? -15.018 3.277 15.995 1.00 96.62 270 ASP A CA 1
ATOM 2129 C C . ASP A 1 270 ? -16.525 3.196 15.778 1.00 96.62 270 ASP A C 1
ATOM 2131 O O . ASP A 1 270 ? -17.102 2.114 15.680 1.00 96.62 270 ASP A O 1
ATOM 2135 N N . ALA A 1 271 ? -17.162 4.348 15.569 1.00 94.19 271 ALA A N 1
ATOM 2136 C CA . ALA A 1 271 ? -18.538 4.437 15.108 1.00 94.19 271 ALA A CA 1
ATOM 2137 C C . ALA A 1 271 ? -18.735 3.838 13.702 1.00 94.19 271 ALA A C 1
ATOM 2139 O O . ALA A 1 271 ? -19.812 3.317 13.416 1.00 94.19 271 ALA A O 1
ATOM 2140 N N . ILE A 1 272 ? -17.723 3.862 12.823 1.00 94.81 272 ILE A N 1
ATOM 2141 C CA . ILE A 1 272 ? -17.776 3.168 11.522 1.00 94.81 272 ILE A CA 1
ATOM 2142 C C . ILE A 1 272 ? -17.677 1.645 11.732 1.00 94.81 272 ILE A C 1
ATOM 2144 O O . ILE A 1 272 ? -18.409 0.904 11.070 1.00 94.81 272 ILE A O 1
ATOM 2148 N N . LEU A 1 273 ? -16.865 1.159 12.684 1.00 97.25 273 LEU A N 1
ATOM 2149 C CA . LEU A 1 273 ? -16.803 -0.275 13.015 1.00 97.25 273 LEU A CA 1
ATOM 2150 C C . LEU A 1 273 ? -18.113 -0.752 13.654 1.00 97.25 273 LEU A C 1
ATOM 2152 O O . LEU A 1 273 ? -18.654 -1.780 13.253 1.00 97.25 273 LEU A O 1
ATOM 2156 N N . VAL A 1 274 ? -18.667 0.002 14.605 1.00 96.38 274 VAL A N 1
ATOM 2157 C CA . VAL A 1 274 ? -19.949 -0.333 15.241 1.00 96.38 274 VAL A CA 1
ATOM 2158 C C . VAL A 1 274 ? -21.101 -0.281 14.232 1.00 96.38 274 VAL A C 1
ATOM 2160 O O . VAL A 1 274 ? -21.992 -1.129 14.296 1.00 96.38 274 VAL A O 1
ATOM 2163 N N . ALA A 1 275 ? -21.064 0.620 13.243 1.00 93.88 275 ALA A N 1
ATOM 2164 C CA . ALA A 1 275 ? -22.002 0.593 12.120 1.00 93.88 275 ALA A CA 1
ATOM 2165 C C . ALA A 1 275 ? -21.829 -0.665 11.247 1.00 93.88 275 ALA A C 1
ATOM 2167 O O . ALA A 1 275 ? -22.825 -1.269 10.848 1.00 93.88 275 ALA A O 1
ATOM 2168 N N . ALA A 1 276 ? -20.590 -1.092 10.981 1.00 94.44 276 ALA A N 1
ATOM 2169 C CA . ALA A 1 276 ? -20.302 -2.332 10.259 1.00 94.44 276 ALA A CA 1
ATOM 2170 C C . ALA A 1 276 ? -20.755 -3.588 11.028 1.00 94.44 276 ALA A C 1
ATOM 2172 O O . ALA A 1 276 ? -21.283 -4.509 10.412 1.00 94.44 276 ALA A O 1
ATOM 2173 N N . TYR A 1 277 ? -20.626 -3.605 12.359 1.00 95.12 277 TYR A N 1
ATOM 2174 C CA . TYR A 1 277 ? -21.157 -4.660 13.228 1.00 95.12 277 TYR A CA 1
ATOM 2175 C C . TYR A 1 277 ? -22.695 -4.680 13.215 1.00 95.12 277 TYR A C 1
ATOM 2177 O O . TYR A 1 277 ? -23.316 -5.667 12.828 1.00 95.12 277 TYR A O 1
ATOM 2185 N N . CYS A 1 278 ? -23.328 -3.561 13.581 1.00 91.38 278 CYS A N 1
ATOM 2186 C CA . CYS A 1 278 ? -24.781 -3.473 13.749 1.00 91.38 278 CYS A CA 1
ATOM 2187 C C . CYS A 1 278 ? -25.561 -3.596 12.431 1.00 91.38 278 CYS A C 1
ATOM 2189 O O . CYS A 1 278 ? -26.717 -4.015 12.436 1.00 91.38 278 CYS A O 1
ATOM 2191 N N . PHE A 1 279 ? -24.962 -3.196 11.306 1.00 89.88 279 PHE A N 1
ATOM 2192 C CA . PHE A 1 279 ? -25.647 -3.055 10.020 1.00 89.88 279 PHE A CA 1
ATOM 2193 C C . PHE A 1 279 ? -24.832 -3.625 8.849 1.00 89.88 279 PHE A C 1
ATOM 2195 O O . PHE A 1 279 ? -24.907 -3.088 7.747 1.00 89.88 279 PHE A O 1
ATOM 2202 N N . GLN A 1 280 ? -24.080 -4.715 9.051 1.00 88.62 280 GLN A N 1
ATOM 2203 C CA . GLN A 1 280 ? -23.133 -5.298 8.079 1.00 88.62 280 GLN A CA 1
ATOM 2204 C C . GLN A 1 280 ? -23.622 -5.284 6.614 1.00 88.62 280 GLN A C 1
ATOM 2206 O O . GLN A 1 280 ? -22.946 -4.743 5.742 1.00 88.62 280 GLN A O 1
ATOM 2211 N N . LYS A 1 281 ? -24.837 -5.796 6.358 1.00 87.00 281 LYS A N 1
ATOM 2212 C CA . LYS A 1 281 ? -25.469 -5.901 5.021 1.00 87.00 281 LYS A CA 1
ATOM 2213 C C . LYS A 1 281 ? -25.869 -4.556 4.376 1.00 87.00 281 LYS A C 1
ATOM 2215 O O . LYS A 1 281 ? -26.260 -4.548 3.214 1.00 87.00 281 LYS A O 1
ATOM 2220 N N . LEU A 1 282 ? -25.838 -3.451 5.124 1.00 86.81 282 LEU A N 1
ATOM 2221 C CA . LEU A 1 282 ? -26.211 -2.098 4.680 1.00 86.81 282 LEU A CA 1
ATOM 2222 C C . LEU A 1 282 ? -25.031 -1.118 4.727 1.00 86.81 282 LEU A C 1
ATOM 2224 O O . LEU A 1 282 ? -24.965 -0.202 3.909 1.00 86.81 282 LEU A O 1
ATOM 2228 N N . ALA A 1 283 ? -24.130 -1.273 5.697 1.00 90.25 283 ALA A N 1
ATOM 2229 C CA . ALA A 1 283 ? -23.034 -0.345 5.943 1.00 90.25 283 ALA A CA 1
ATOM 2230 C C . ALA A 1 283 ? -21.771 -0.700 5.141 1.00 90.25 283 ALA A C 1
ATOM 2232 O O . ALA A 1 283 ? -21.114 0.206 4.631 1.00 90.25 283 ALA A O 1
ATOM 2233 N N . ILE A 1 284 ? -21.450 -1.990 4.978 1.00 93.94 284 ILE A N 1
ATOM 2234 C CA . ILE A 1 284 ? -20.260 -2.432 4.237 1.00 93.94 284 ILE A CA 1
ATOM 2235 C C . ILE A 1 284 ? -20.552 -2.427 2.735 1.00 93.94 284 ILE A C 1
ATOM 2237 O O . ILE A 1 284 ? -21.390 -3.188 2.259 1.00 93.94 284 ILE A O 1
ATOM 2241 N N . ALA A 1 285 ? -19.818 -1.603 1.982 1.00 92.94 285 ALA A N 1
ATOM 2242 C CA . ALA A 1 285 ? -19.878 -1.589 0.520 1.00 92.94 285 ALA A CA 1
ATOM 2243 C C . ALA A 1 285 ? -18.907 -2.605 -0.101 1.00 92.94 285 ALA A C 1
ATOM 2245 O O . ALA A 1 285 ? -19.168 -3.161 -1.169 1.00 92.94 285 ALA A O 1
ATOM 2246 N N . LYS A 1 286 ? -17.769 -2.856 0.561 1.00 94.19 286 LYS A N 1
ATOM 2247 C CA . LYS A 1 286 ? -16.757 -3.806 0.095 1.00 94.19 286 LYS A CA 1
ATOM 2248 C C . LYS A 1 286 ? -15.932 -4.359 1.245 1.00 94.19 286 LYS A C 1
ATOM 2250 O O . LYS A 1 286 ? -15.360 -3.607 2.027 1.00 94.19 286 LYS A O 1
ATOM 2255 N N . GLN A 1 287 ? -15.765 -5.673 1.263 1.00 96.12 287 GLN A N 1
ATOM 2256 C CA . GLN A 1 287 ? -14.832 -6.370 2.144 1.00 96.12 287 GLN A CA 1
ATOM 2257 C C . GLN A 1 287 ? -14.147 -7.516 1.400 1.00 96.12 287 GLN A C 1
ATOM 2259 O O . GLN A 1 287 ? -14.648 -7.977 0.370 1.00 96.12 287 GLN A O 1
ATOM 2264 N N . ARG A 1 288 ? -12.993 -7.972 1.893 1.00 96.38 288 ARG A N 1
ATOM 2265 C CA . ARG A 1 288 ? -12.262 -9.101 1.306 1.00 96.38 288 ARG A CA 1
ATOM 2266 C C . ARG A 1 288 ? -11.441 -9.844 2.358 1.00 96.38 288 ARG A C 1
ATOM 2268 O O . ARG A 1 288 ? -10.775 -9.220 3.178 1.00 96.38 288 ARG A O 1
ATOM 2275 N N . LEU A 1 289 ? -11.456 -11.173 2.281 1.00 97.25 289 LEU A N 1
ATOM 2276 C CA . LEU A 1 289 ? -10.595 -12.046 3.079 1.00 97.25 289 LEU A CA 1
ATOM 2277 C C . LEU A 1 289 ? -9.130 -11.949 2.634 1.00 97.25 289 LEU A C 1
ATOM 2279 O O . LEU A 1 289 ? -8.852 -11.864 1.433 1.00 97.25 289 LEU A O 1
ATOM 2283 N N . TYR A 1 290 ? -8.208 -11.980 3.590 1.00 96.88 290 TYR A N 1
ATOM 2284 C CA . TYR A 1 290 ? -6.756 -12.053 3.427 1.00 96.88 290 TYR A CA 1
ATOM 2285 C C . TYR A 1 290 ? -6.165 -12.902 4.560 1.00 96.88 290 TYR A C 1
ATOM 2287 O O . TYR A 1 290 ? -6.759 -13.019 5.630 1.00 96.88 290 TYR A O 1
ATOM 2295 N N . HIS A 1 291 ? -4.962 -13.434 4.353 1.00 97.38 291 HIS A N 1
ATOM 2296 C CA . HIS A 1 291 ? -4.058 -13.670 5.473 1.00 97.38 291 HIS A CA 1
ATOM 2297 C C . HIS A 1 291 ? -3.393 -12.337 5.850 1.00 97.38 291 HIS A C 1
ATOM 2299 O O . HIS A 1 291 ? -2.949 -11.602 4.963 1.00 97.38 291 HIS A O 1
ATOM 2305 N N . ALA A 1 292 ? -3.336 -12.026 7.138 1.00 97.56 292 ALA A N 1
ATOM 2306 C CA . ALA A 1 292 ? -2.824 -10.787 7.701 1.00 97.56 292 ALA A CA 1
ATOM 2307 C C . ALA A 1 292 ? -1.930 -11.074 8.917 1.00 97.56 292 ALA A C 1
ATOM 2309 O O . ALA A 1 292 ? -2.250 -11.930 9.739 1.00 97.56 292 ALA A O 1
ATOM 2310 N N . THR A 1 293 ? -0.835 -10.328 9.032 1.00 97.56 293 THR A N 1
ATOM 2311 C CA . THR A 1 293 ? 0.101 -10.342 10.169 1.00 97.56 293 THR A CA 1
ATOM 2312 C C . THR A 1 293 ? 0.556 -8.908 10.478 1.00 97.56 293 THR A C 1
ATOM 2314 O O . THR A 1 293 ? 0.092 -7.962 9.836 1.00 97.56 293 THR A O 1
ATOM 2317 N N . VAL A 1 294 ? 1.451 -8.711 11.446 1.00 98.06 294 VAL A N 1
ATOM 2318 C CA . VAL A 1 294 ? 1.951 -7.392 11.869 1.00 98.06 294 VAL A CA 1
ATOM 2319 C C . VAL A 1 294 ? 3.476 -7.366 11.829 1.00 98.06 294 VAL A C 1
ATOM 2321 O O . VAL A 1 294 ? 4.137 -8.265 12.343 1.00 98.06 294 VAL A O 1
ATOM 2324 N N . GLU A 1 295 ? 4.039 -6.325 11.215 1.00 98.00 295 GLU A N 1
ATOM 2325 C CA . GLU A 1 295 ? 5.484 -6.098 11.168 1.00 98.00 295 GLU A CA 1
ATOM 2326 C C . GLU A 1 295 ? 6.003 -5.550 12.506 1.00 98.00 295 GLU A C 1
ATOM 2328 O O . GLU A 1 295 ? 5.497 -4.548 13.017 1.00 98.00 295 GLU A O 1
ATOM 2333 N N . LEU A 1 296 ? 7.055 -6.171 13.048 1.00 97.56 296 LEU A N 1
ATOM 2334 C CA . LEU A 1 296 ? 7.637 -5.809 14.346 1.00 97.56 296 LEU A CA 1
ATOM 2335 C C . LEU A 1 296 ? 9.038 -5.186 14.249 1.00 97.56 296 LEU A C 1
ATOM 2337 O O . LEU A 1 296 ? 9.414 -4.438 15.151 1.00 97.56 296 LEU A O 1
ATOM 2341 N N . ASN A 1 297 ? 9.800 -5.459 13.184 1.00 96.06 297 ASN A N 1
ATOM 2342 C CA . ASN A 1 297 ? 11.238 -5.159 13.112 1.00 96.06 297 ASN A CA 1
ATOM 2343 C C . ASN A 1 297 ? 11.595 -4.041 12.113 1.00 96.06 297 ASN A C 1
ATOM 2345 O O . ASN A 1 297 ? 12.689 -3.478 12.173 1.00 96.06 297 ASN A O 1
ATOM 2349 N N . GLY A 1 298 ? 10.679 -3.698 11.204 1.00 95.56 298 GLY A N 1
ATOM 2350 C CA . GLY A 1 298 ? 10.902 -2.675 10.181 1.00 95.56 298 GLY A CA 1
ATOM 2351 C C . GLY A 1 298 ? 11.152 -1.272 10.744 1.00 95.56 298 GLY A C 1
ATOM 2352 O O . GLY A 1 298 ? 10.403 -0.773 11.586 1.00 95.56 298 GLY A O 1
ATOM 2353 N N . SER A 1 299 ? 12.201 -0.608 10.256 1.00 95.00 299 SER A N 1
ATOM 2354 C CA . SER A 1 299 ? 12.646 0.714 10.733 1.00 95.00 299 SER A CA 1
ATOM 2355 C C . SER A 1 299 ? 11.734 1.874 10.312 1.00 95.00 299 SER A C 1
ATOM 2357 O O . SER A 1 299 ? 11.827 2.981 10.849 1.00 95.00 299 SER A O 1
ATOM 2359 N N . HIS A 1 300 ? 10.844 1.638 9.355 1.00 94.69 300 HIS A N 1
ATOM 2360 C CA . HIS A 1 300 ? 9.794 2.548 8.907 1.00 94.69 300 HIS A CA 1
ATOM 2361 C C . HIS A 1 300 ? 8.396 1.905 8.955 1.00 94.69 300 HIS A C 1
ATOM 2363 O O . HIS A 1 300 ? 7.400 2.634 8.906 1.00 94.69 300 HIS A O 1
ATOM 2369 N N . THR A 1 301 ? 8.324 0.574 9.074 1.00 97.00 301 THR A N 1
ATOM 2370 C CA . THR A 1 301 ? 7.097 -0.235 8.965 1.00 97.00 301 THR A CA 1
ATOM 2371 C C . THR A 1 301 ? 6.702 -1.021 10.223 1.00 97.00 301 THR A C 1
ATOM 2373 O O . THR A 1 301 ? 5.649 -1.652 10.203 1.00 97.00 301 THR A O 1
ATOM 2376 N N . ARG A 1 302 ? 7.448 -0.976 11.341 1.00 97.25 302 ARG A N 1
ATOM 2377 C CA . ARG A 1 302 ? 6.968 -1.523 12.632 1.00 97.25 302 ARG A CA 1
ATOM 2378 C C . ARG A 1 302 ? 5.573 -0.968 12.965 1.00 97.25 302 ARG A C 1
ATOM 2380 O O . ARG A 1 302 ? 5.374 0.243 12.898 1.00 97.25 302 ARG A O 1
ATOM 2387 N N . GLY A 1 303 ? 4.630 -1.848 13.310 1.00 96.94 303 GLY A N 1
ATOM 2388 C CA . GLY A 1 303 ? 3.212 -1.525 13.534 1.00 96.94 303 GLY A CA 1
ATOM 2389 C C . GLY A 1 303 ? 2.344 -1.477 12.264 1.00 96.94 303 GLY A C 1
ATOM 2390 O O . GLY A 1 303 ? 1.154 -1.179 12.349 1.00 96.94 303 GLY A O 1
ATOM 2391 N N . GLN A 1 304 ? 2.899 -1.757 11.080 1.00 98.12 304 GLN A N 1
ATOM 2392 C CA . GLN A 1 304 ? 2.127 -1.943 9.846 1.00 98.12 304 GLN A CA 1
ATOM 2393 C C . GLN A 1 304 ? 1.420 -3.306 9.860 1.00 98.12 304 GLN A C 1
ATOM 2395 O O . GLN A 1 304 ? 2.047 -4.327 10.161 1.00 98.12 304 GLN A O 1
ATOM 2400 N N . MET A 1 305 ? 0.146 -3.345 9.455 1.00 98.12 305 MET A N 1
ATOM 2401 C CA . MET A 1 305 ? -0.526 -4.609 9.144 1.00 98.12 305 MET A CA 1
ATOM 2402 C C . MET A 1 305 ? -0.132 -5.055 7.728 1.00 98.12 305 MET A C 1
ATOM 2404 O O . MET A 1 305 ? -0.221 -4.305 6.757 1.00 98.12 305 MET A O 1
ATOM 2408 N N . VAL A 1 306 ? 0.343 -6.291 7.615 1.00 97.69 306 VAL A N 1
ATOM 2409 C CA . VAL A 1 306 ? 0.898 -6.874 6.394 1.00 97.69 306 VAL A CA 1
ATOM 2410 C C . VAL A 1 306 ? -0.057 -7.928 5.858 1.00 97.69 306 VAL A C 1
ATOM 2412 O O . VAL A 1 306 ? -0.286 -8.951 6.500 1.00 97.69 306 VAL A O 1
ATOM 2415 N N . LEU A 1 307 ? -0.593 -7.692 4.661 1.00 96.81 307 LEU A N 1
ATOM 2416 C CA . LEU A 1 307 ? -1.513 -8.608 3.994 1.00 96.81 307 LEU A CA 1
ATOM 2417 C C . LEU A 1 307 ? -0.778 -9.506 2.995 1.00 96.81 307 LEU A C 1
ATOM 2419 O O . LEU A 1 307 ? 0.042 -9.040 2.203 1.00 96.81 307 LEU A O 1
ATOM 2423 N N . ASP A 1 308 ? -1.121 -10.793 2.959 1.00 95.50 308 ASP A N 1
ATOM 2424 C CA . ASP A 1 308 ? -0.654 -11.678 1.896 1.00 95.50 308 ASP A CA 1
ATOM 2425 C C . ASP A 1 308 ? -1.429 -11.431 0.592 1.00 95.50 308 ASP A C 1
ATOM 2427 O O . ASP A 1 308 ? -2.525 -11.949 0.334 1.00 95.50 308 ASP A O 1
ATOM 2431 N N . HIS A 1 309 ? -0.824 -10.613 -0.264 1.00 91.81 309 HIS A N 1
ATOM 2432 C CA . HIS A 1 309 ? -1.281 -10.389 -1.629 1.00 91.81 309 HIS A CA 1
ATOM 2433 C C . HIS A 1 309 ? -0.946 -11.551 -2.582 1.00 91.81 309 HIS A C 1
ATOM 24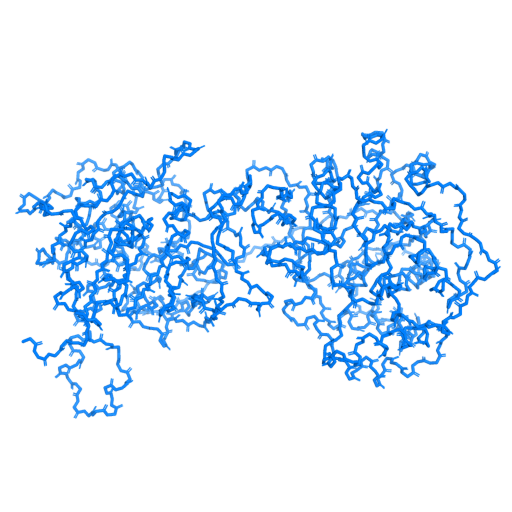35 O O . HIS A 1 309 ? -1.537 -11.610 -3.661 1.00 91.81 309 HIS A O 1
ATOM 2441 N N . LEU A 1 310 ? -0.051 -12.473 -2.197 1.00 90.94 310 LEU A N 1
ATOM 2442 C CA . LEU A 1 310 ? 0.386 -13.610 -3.015 1.00 90.94 310 LEU A CA 1
ATOM 2443 C C . LEU A 1 310 ? -0.482 -14.867 -2.836 1.00 90.94 310 LEU A C 1
ATOM 2445 O O . LEU A 1 310 ? -0.380 -15.764 -3.671 1.00 90.94 310 LEU A O 1
ATOM 2449 N N . ARG A 1 311 ? -1.328 -14.919 -1.794 1.00 91.44 311 ARG A N 1
ATOM 2450 C CA . ARG A 1 311 ? -2.255 -16.029 -1.476 1.00 91.44 311 ARG A CA 1
ATOM 2451 C C . ARG A 1 311 ? -1.538 -17.377 -1.307 1.00 91.44 311 ARG A C 1
ATOM 2453 O O . ARG A 1 311 ? -1.950 -18.391 -1.864 1.00 91.44 311 ARG A O 1
ATOM 2460 N N . LYS A 1 312 ? -0.442 -17.354 -0.549 1.00 89.06 312 LYS A N 1
ATOM 2461 C CA . LYS A 1 312 ? 0.301 -18.525 -0.064 1.00 89.06 312 LYS A CA 1
ATOM 2462 C C . LYS A 1 312 ? -0.228 -19.011 1.288 1.00 89.06 312 LYS A C 1
ATOM 2464 O O . LYS A 1 312 ? -0.247 -20.216 1.521 1.00 89.06 312 LYS A O 1
ATOM 2469 N N . ASP A 1 313 ? -0.648 -18.082 2.145 1.00 92.94 313 ASP A N 1
ATOM 2470 C CA . ASP A 1 313 ? -1.020 -18.355 3.535 1.00 92.94 313 ASP A CA 1
ATOM 2471 C C . ASP A 1 313 ? -2.549 -18.424 3.726 1.00 92.94 313 ASP A C 1
ATOM 2473 O O . ASP A 1 313 ? -3.317 -17.844 2.953 1.00 92.94 313 ASP A O 1
ATOM 2477 N N . LEU A 1 314 ? -3.005 -19.128 4.772 1.00 93.50 314 LEU A N 1
ATOM 2478 C CA . LEU A 1 314 ? -4.432 -19.283 5.088 1.00 93.50 314 LEU A CA 1
ATOM 2479 C C . LEU A 1 314 ? -5.050 -17.989 5.640 1.00 93.50 314 LEU A C 1
ATOM 2481 O O . LEU A 1 314 ? -4.481 -17.319 6.504 1.00 93.50 314 LEU A O 1
ATOM 2485 N N . GLU A 1 315 ? -6.241 -17.662 5.139 1.00 96.31 315 GLU A N 1
ATOM 2486 C CA . GLU A 1 315 ? -6.930 -16.394 5.384 1.00 96.31 315 GLU A CA 1
ATOM 2487 C C . GLU A 1 315 ? -7.503 -16.317 6.812 1.00 96.31 315 GLU A C 1
ATOM 2489 O O . GLU A 1 315 ? -8.394 -17.084 7.167 1.00 96.31 315 GLU A O 1
ATOM 2494 N N . ASN A 1 316 ? -7.007 -15.370 7.617 1.00 97.31 316 ASN A N 1
ATOM 2495 C CA . ASN A 1 316 ? -7.388 -15.142 9.021 1.00 97.31 316 ASN A CA 1
ATOM 2496 C C . ASN A 1 316 ? -8.128 -13.805 9.249 1.00 97.31 316 ASN A C 1
ATOM 2498 O O . ASN A 1 316 ? -8.648 -13.580 10.340 1.00 97.31 316 ASN A O 1
ATOM 2502 N N . ALA A 1 317 ? -8.202 -12.915 8.249 1.00 97.75 317 ALA A N 1
ATOM 2503 C CA . ALA A 1 317 ? -8.773 -11.575 8.406 1.00 97.75 317 ALA A CA 1
ATOM 2504 C C . ALA A 1 317 ? -9.726 -11.169 7.267 1.00 97.75 317 ALA A C 1
ATOM 2506 O O . ALA A 1 317 ? -9.402 -11.267 6.082 1.00 97.75 317 ALA A O 1
ATOM 2507 N N . GLN A 1 318 ? -10.898 -10.644 7.628 1.00 98.12 318 GLN A N 1
ATOM 2508 C CA . GLN A 1 318 ? -11.875 -10.016 6.741 1.00 98.12 318 GLN A CA 1
ATOM 2509 C C . GLN A 1 318 ? -11.698 -8.498 6.794 1.00 98.12 318 GLN A C 1
ATOM 2511 O O . GLN A 1 318 ? -12.160 -7.830 7.715 1.00 98.12 318 GLN A O 1
ATOM 2516 N N . ILE A 1 319 ? -11.013 -7.950 5.793 1.00 98.12 319 ILE A N 1
ATOM 2517 C CA . ILE A 1 319 ? -10.698 -6.523 5.726 1.00 98.12 319 ILE A CA 1
ATOM 2518 C C . ILE A 1 319 ? -11.880 -5.773 5.110 1.00 98.12 319 ILE A C 1
ATOM 2520 O O . ILE A 1 319 ? -12.231 -6.016 3.950 1.00 98.12 319 ILE A O 1
ATOM 2524 N N . ILE A 1 320 ? -12.470 -4.841 5.858 1.00 97.25 320 ILE A N 1
ATOM 2525 C CA . ILE A 1 320 ? -13.479 -3.900 5.363 1.00 97.25 320 ILE A CA 1
ATOM 2526 C C . ILE A 1 320 ? -12.754 -2.836 4.533 1.00 97.25 320 ILE A C 1
ATOM 2528 O O . ILE A 1 320 ? -11.988 -2.038 5.062 1.00 97.25 320 ILE A O 1
ATOM 2532 N N . MET A 1 321 ? -12.962 -2.832 3.217 1.00 94.31 321 MET A N 1
ATOM 2533 C CA . MET A 1 321 ? -12.214 -1.996 2.266 1.00 94.31 321 MET A CA 1
ATOM 2534 C C . MET A 1 321 ? -12.959 -0.719 1.857 1.00 94.31 321 MET A C 1
ATOM 2536 O O . MET A 1 321 ? -12.317 0.216 1.374 1.00 94.31 321 MET A O 1
ATOM 2540 N N . ASP A 1 322 ? -14.293 -0.719 1.960 1.00 93.38 322 ASP A N 1
ATOM 2541 C CA . ASP A 1 322 ? -15.170 0.389 1.569 1.00 93.38 322 ASP A CA 1
ATOM 2542 C C . ASP A 1 322 ? -16.528 0.310 2.293 1.00 93.38 322 ASP A C 1
ATOM 2544 O O . ASP A 1 322 ? -17.019 -0.782 2.599 1.00 93.38 322 ASP A O 1
ATOM 2548 N N . MET A 1 323 ? -17.155 1.462 2.525 1.00 92.12 323 MET A N 1
ATOM 2549 C CA . MET A 1 323 ? -18.372 1.624 3.330 1.00 92.12 323 MET A CA 1
ATOM 2550 C C . MET A 1 323 ? -19.375 2.542 2.613 1.00 92.12 323 MET A C 1
ATOM 2552 O O . MET A 1 323 ? -19.010 3.517 1.958 1.00 92.12 323 MET A O 1
ATOM 2556 N N . HIS A 1 324 ? -20.671 2.254 2.735 1.00 90.00 324 HIS A N 1
ATOM 2557 C CA . HIS A 1 324 ? -21.726 3.048 2.107 1.00 90.00 324 HIS A CA 1
ATOM 2558 C C . HIS A 1 324 ? -21.947 4.366 2.865 1.00 90.00 324 HIS A C 1
ATOM 2560 O O . HIS A 1 324 ? -22.768 4.425 3.778 1.00 90.00 324 HIS A O 1
ATOM 2566 N N . LYS A 1 325 ? -21.245 5.435 2.459 1.00 87.44 325 LYS A N 1
ATOM 2567 C CA . LYS A 1 325 ? -21.272 6.766 3.101 1.00 87.44 325 LYS A CA 1
ATOM 2568 C C . LYS A 1 325 ? -22.668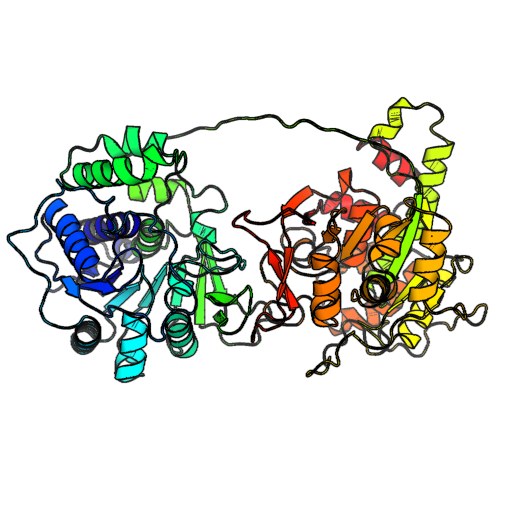 7.253 3.499 1.00 87.44 325 LYS A C 1
ATOM 2570 O O . LYS A 1 325 ? -22.862 7.599 4.657 1.00 87.44 325 LYS A O 1
ATOM 2575 N N . GLU A 1 326 ? -23.634 7.301 2.579 1.00 86.19 326 GLU A N 1
ATOM 2576 C CA . GLU A 1 326 ? -24.965 7.841 2.905 1.00 86.19 326 GLU A CA 1
ATOM 2577 C C . GLU A 1 326 ? -25.751 6.909 3.846 1.00 86.19 326 GLU A C 1
ATOM 2579 O O . GLU A 1 326 ? -26.421 7.395 4.751 1.00 86.19 326 GLU A O 1
ATOM 2584 N N . ASN A 1 327 ? -25.583 5.583 3.741 1.00 88.69 327 ASN A N 1
ATOM 2585 C CA . ASN A 1 327 ? -26.166 4.637 4.701 1.00 88.69 327 ASN A CA 1
ATOM 2586 C C . ASN A 1 327 ? -25.537 4.820 6.092 1.00 88.69 327 ASN A C 1
ATOM 2588 O O . ASN A 1 327 ? -26.250 4.866 7.088 1.00 88.69 327 ASN A O 1
ATOM 2592 N N . TYR A 1 328 ? -24.211 4.981 6.172 1.00 88.94 328 TYR A N 1
ATOM 2593 C CA . TYR A 1 328 ? -23.502 5.284 7.418 1.00 88.94 328 TYR A CA 1
ATOM 2594 C C . TYR A 1 328 ? -23.946 6.627 8.019 1.00 88.94 328 TYR A C 1
ATOM 2596 O O . TYR A 1 328 ? -24.230 6.710 9.213 1.00 88.94 328 TYR A O 1
ATOM 2604 N N . LYS A 1 329 ? -24.086 7.662 7.184 1.00 86.44 329 LYS A N 1
ATOM 2605 C CA . LYS A 1 329 ? -24.590 8.979 7.579 1.00 86.44 329 LYS A CA 1
ATOM 2606 C C . LYS A 1 329 ? -26.010 8.888 8.145 1.00 86.44 329 LYS A C 1
ATOM 2608 O O . LYS A 1 329 ? -26.258 9.447 9.207 1.00 86.44 329 LYS A O 1
ATOM 2613 N N . GLN A 1 330 ? -26.901 8.132 7.499 1.00 84.88 330 GLN A N 1
ATOM 2614 C CA . GLN A 1 330 ? -28.244 7.844 8.011 1.00 84.88 330 GLN A CA 1
ATOM 2615 C C . GLN A 1 330 ? -28.209 7.039 9.318 1.00 84.88 330 GLN A C 1
ATOM 2617 O O . GLN A 1 330 ? -28.981 7.338 10.223 1.00 84.88 330 GLN A O 1
ATOM 2622 N N . ILE A 1 331 ? -27.311 6.054 9.451 1.00 86.88 331 ILE A N 1
ATOM 2623 C CA . ILE A 1 331 ? -27.127 5.253 10.675 1.00 86.88 331 ILE A CA 1
ATOM 2624 C C . ILE A 1 331 ? -26.683 6.125 11.859 1.00 86.88 331 ILE A C 1
ATOM 2626 O O . ILE A 1 331 ? -27.180 5.921 12.965 1.00 86.88 331 ILE A O 1
ATOM 2630 N N . ILE A 1 332 ? -25.790 7.098 11.648 1.00 85.31 332 ILE A N 1
ATOM 2631 C CA . ILE A 1 332 ? -25.300 7.983 12.718 1.00 85.31 332 ILE A CA 1
ATOM 2632 C C . ILE A 1 332 ? -26.205 9.208 12.968 1.00 85.31 332 ILE A C 1
ATOM 2634 O O . ILE A 1 332 ? -26.140 9.789 14.050 1.00 85.31 332 ILE A O 1
ATOM 2638 N N . SER A 1 333 ? -27.086 9.579 12.028 1.00 75.81 333 SER A N 1
ATOM 2639 C CA . SER A 1 333 ? -28.033 10.697 12.190 1.00 75.81 333 SER A CA 1
ATOM 2640 C C . SER A 1 333 ? -29.425 10.298 12.697 1.00 75.81 333 SER A C 1
ATOM 2642 O O . SER A 1 333 ? -30.012 11.018 13.500 1.00 75.81 333 SER A O 1
ATOM 2644 N N . TRP A 1 334 ? -29.979 9.181 12.209 1.00 68.75 334 TRP A N 1
ATOM 2645 C CA . TRP A 1 334 ? -31.382 8.748 12.362 1.00 68.75 334 TRP A CA 1
ATOM 2646 C C . TRP A 1 334 ? -32.480 9.751 11.919 1.00 68.75 334 TRP A C 1
ATOM 2648 O O . TRP A 1 334 ? -33.662 9.490 12.138 1.00 68.75 334 TRP A O 1
ATOM 2658 N N . THR A 1 335 ? -32.120 10.809 11.180 1.00 35.09 335 THR A N 1
ATOM 2659 C CA . THR A 1 335 ? -32.961 11.567 10.216 1.00 35.09 335 THR A CA 1
ATOM 2660 C C . THR A 1 335 ? -32.079 12.177 9.101 1.00 35.09 335 THR A C 1
ATOM 2662 O O . THR A 1 335 ? -30.870 12.308 9.268 1.00 35.09 335 THR A O 1
ATOM 2665 N N . ASP A 1 336 ? -32.636 12.530 7.938 1.00 30.08 336 ASP A N 1
ATOM 2666 C CA . ASP A 1 336 ? -31.900 12.962 6.720 1.00 30.08 336 ASP A CA 1
ATOM 2667 C C . ASP A 1 336 ? -32.672 14.147 6.057 1.00 30.08 336 ASP A C 1
ATOM 2669 O O . ASP A 1 336 ? -33.802 14.412 6.463 1.00 30.08 336 ASP A O 1
ATOM 2673 N N . SER A 1 337 ? -32.223 14.945 5.072 1.00 29.59 337 SER A N 1
ATOM 2674 C CA . SER A 1 337 ? -31.206 14.799 4.006 1.00 29.59 337 SER A CA 1
ATOM 2675 C C . SER A 1 337 ? -30.904 16.182 3.348 1.00 29.59 337 SER A C 1
ATOM 2677 O O . SER A 1 337 ? -31.561 17.155 3.704 1.00 29.59 337 SER A O 1
ATOM 2679 N N . GLN A 1 338 ? -29.968 16.434 2.409 1.00 24.97 338 GLN A N 1
ATOM 2680 C CA . GLN A 1 338 ? -29.056 15.586 1.611 1.00 24.97 338 GLN A CA 1
ATOM 2681 C C . GLN A 1 338 ? -27.598 16.148 1.577 1.00 24.97 338 GLN A C 1
ATOM 2683 O O . GLN A 1 338 ? -26.774 15.811 2.426 1.00 24.97 338 GLN A O 1
ATOM 2688 N N . SER A 1 339 ? -27.259 16.948 0.551 1.00 25.42 339 SER A N 1
ATOM 2689 C CA . SER A 1 339 ? -25.917 17.320 0.037 1.00 25.42 339 SER A CA 1
ATOM 2690 C C . SER A 1 339 ? -26.042 18.623 -0.824 1.00 25.42 339 SER A C 1
ATOM 2692 O O . SER A 1 339 ? -27.152 19.136 -0.920 1.00 25.42 339 SER A O 1
ATOM 2694 N N . GLN A 1 340 ? -25.042 19.303 -1.429 1.00 24.22 340 GLN A N 1
ATOM 2695 C CA . GLN A 1 340 ? -23.775 18.892 -2.071 1.00 24.22 340 GLN A CA 1
ATOM 2696 C C . GLN A 1 340 ? -22.665 19.988 -2.160 1.00 24.22 340 GLN A C 1
ATOM 2698 O O . GLN A 1 340 ? -22.950 21.158 -2.381 1.00 24.22 340 GLN A O 1
ATOM 2703 N N . ASN A 1 341 ? -21.405 19.519 -2.185 1.00 24.98 341 ASN A N 1
ATOM 2704 C CA . ASN A 1 341 ? -20.248 19.899 -3.038 1.00 24.98 341 ASN A CA 1
ATOM 2705 C C . ASN A 1 341 ? -19.629 21.325 -3.107 1.00 24.98 341 ASN A C 1
ATOM 2707 O O . ASN A 1 341 ? -20.252 22.324 -3.450 1.00 24.98 341 ASN A O 1
ATOM 2711 N N . ARG A 1 342 ? -18.286 21.348 -2.983 1.00 30.23 342 ARG A N 1
ATOM 2712 C CA . ARG A 1 342 ? -17.361 22.465 -3.297 1.00 30.23 342 ARG A CA 1
ATOM 2713 C C . ARG A 1 342 ? -16.733 22.312 -4.704 1.00 30.23 342 ARG A C 1
ATOM 2715 O O . ARG A 1 342 ? -16.701 21.216 -5.257 1.00 30.23 342 ARG A O 1
ATOM 2722 N N . LYS A 1 343 ? -16.114 23.375 -5.246 1.00 25.30 343 LYS A N 1
ATOM 2723 C CA . LYS A 1 343 ? -15.152 23.323 -6.378 1.00 25.30 343 LYS A CA 1
ATOM 2724 C C . LYS A 1 343 ? -13.921 24.202 -6.102 1.00 25.30 343 LYS A C 1
ATOM 2726 O O . LYS A 1 343 ? -14.054 25.270 -5.513 1.00 25.30 343 LYS A O 1
ATOM 2731 N N . ARG A 1 344 ? -12.736 23.794 -6.578 1.00 26.64 344 ARG A N 1
ATOM 2732 C CA . ARG A 1 344 ? -11.521 24.635 -6.691 1.00 26.64 344 ARG A CA 1
ATOM 2733 C C . ARG A 1 344 ? -10.743 24.293 -7.967 1.00 26.64 344 ARG A C 1
ATOM 2735 O O . ARG A 1 344 ? -10.782 23.156 -8.427 1.00 26.64 344 ARG A O 1
ATOM 2742 N N . SER A 1 345 ? -10.065 25.294 -8.530 1.00 25.36 345 SER A N 1
ATOM 2743 C CA . SER A 1 345 ? -9.290 25.192 -9.776 1.00 25.36 345 SER A CA 1
ATOM 2744 C C . SER A 1 345 ? -7.832 24.760 -9.537 1.00 25.36 345 SER A C 1
ATOM 2746 O O . SER A 1 345 ? -7.354 24.782 -8.402 1.00 25.36 345 SER A O 1
ATOM 2748 N N . LYS A 1 346 ? -7.120 24.404 -10.614 1.00 26.03 346 LYS A N 1
ATOM 2749 C CA . LYS A 1 346 ? -5.668 24.157 -10.655 1.00 26.03 346 LYS A CA 1
ATOM 2750 C C . LYS A 1 346 ? -5.003 25.089 -11.669 1.00 26.03 346 LYS A C 1
ATOM 2752 O O . LYS A 1 346 ? -5.575 25.352 -12.723 1.00 26.03 346 LYS A O 1
ATOM 2757 N N . THR A 1 347 ? -3.763 25.485 -11.394 1.00 24.48 347 THR A N 1
ATOM 2758 C CA . THR A 1 347 ? -2.890 26.200 -12.340 1.00 24.48 347 THR A CA 1
ATOM 2759 C C . THR A 1 347 ? -1.825 25.245 -12.898 1.00 24.48 347 THR A C 1
ATOM 2761 O O . THR A 1 347 ? -1.413 24.308 -12.213 1.00 24.48 347 THR A O 1
ATOM 2764 N N . LYS A 1 348 ? -1.397 25.470 -14.145 1.00 25.34 348 LYS A N 1
ATOM 2765 C CA . LYS A 1 348 ? -0.395 24.695 -14.905 1.00 25.34 348 LYS A CA 1
ATOM 2766 C C . LYS A 1 348 ? 0.809 25.602 -15.194 1.00 25.34 348 LYS A C 1
ATOM 2768 O O . LYS A 1 348 ? 0.609 26.772 -15.500 1.00 25.34 348 LYS A O 1
ATOM 2773 N N . ILE A 1 349 ? 2.028 25.064 -15.143 1.00 24.00 349 ILE A N 1
ATOM 2774 C CA . ILE A 1 349 ? 3.255 25.697 -15.665 1.00 24.00 349 ILE A CA 1
ATOM 2775 C C . ILE A 1 349 ? 4.007 24.647 -16.500 1.00 24.00 349 ILE A C 1
ATOM 2777 O O . ILE A 1 349 ? 3.847 23.447 -16.271 1.00 24.00 349 ILE A O 1
ATOM 2781 N N . MET A 1 350 ? 4.777 25.096 -17.490 1.00 24.30 350 MET A N 1
ATOM 2782 C CA . MET A 1 350 ? 5.613 24.274 -18.368 1.00 24.30 350 MET A CA 1
ATOM 2783 C C . MET A 1 350 ? 6.996 24.905 -18.572 1.00 24.30 350 MET A C 1
ATOM 2785 O O . MET A 1 350 ? 7.149 26.120 -18.477 1.00 24.30 350 MET A O 1
ATOM 2789 N N . SER A 1 351 ? 7.963 24.071 -18.946 1.00 25.58 351 SER A N 1
ATOM 2790 C CA . SER A 1 351 ? 9.197 24.439 -19.650 1.00 25.58 351 SER A CA 1
ATOM 2791 C C . SER A 1 351 ? 9.546 23.319 -20.647 1.00 25.58 351 SER A C 1
ATOM 2793 O O . SER A 1 351 ? 8.907 22.265 -20.626 1.00 25.58 351 SER A O 1
ATOM 2795 N N . THR A 1 352 ? 10.480 23.569 -21.571 1.00 27.45 352 THR A N 1
ATOM 2796 C CA . THR A 1 352 ? 10.739 22.703 -22.740 1.00 27.45 352 THR A CA 1
ATOM 2797 C C . THR A 1 352 ? 12.210 22.704 -23.155 1.00 27.45 352 THR A C 1
ATOM 2799 O O . THR A 1 352 ? 12.782 23.791 -23.260 1.00 27.45 352 THR A O 1
ATOM 2802 N N . ALA A 1 353 ? 12.762 21.543 -23.510 1.00 34.78 353 ALA A N 1
ATOM 2803 C CA . ALA A 1 353 ? 13.794 21.339 -24.538 1.00 34.78 353 ALA A CA 1
ATOM 2804 C C . ALA A 1 353 ? 14.158 19.844 -24.616 1.00 34.78 353 ALA A C 1
ATOM 2806 O O . ALA A 1 353 ? 14.607 19.292 -23.621 1.00 34.78 353 ALA A O 1
ATOM 2807 N N . GLY A 1 354 ? 14.054 19.216 -25.794 1.00 61.94 354 GLY A N 1
ATOM 2808 C CA . GLY A 1 354 ? 14.390 17.795 -25.993 1.00 61.94 354 GLY A CA 1
ATOM 2809 C C . GLY A 1 354 ? 15.843 17.421 -25.655 1.00 61.94 354 GLY A C 1
ATOM 2810 O O . GLY A 1 354 ? 16.738 18.267 -25.701 1.00 61.94 354 GLY A O 1
ATOM 2811 N N . GLY A 1 355 ? 16.075 16.146 -25.323 1.00 82.50 355 GLY A N 1
ATOM 2812 C CA . GLY A 1 355 ? 17.331 15.675 -24.723 1.00 82.50 355 GLY A CA 1
ATOM 2813 C C . GLY A 1 355 ? 17.758 14.260 -25.128 1.00 82.50 355 GLY A C 1
ATOM 2814 O O . GLY A 1 355 ? 17.499 13.791 -26.235 1.00 82.50 355 GLY A O 1
ATOM 2815 N N . PHE A 1 356 ? 18.447 13.584 -24.217 1.00 92.81 356 PHE A N 1
ATOM 2816 C CA . PHE A 1 356 ? 19.016 12.250 -24.386 1.00 92.81 356 PHE A CA 1
ATOM 2817 C C . PHE A 1 356 ? 18.391 11.259 -23.396 1.00 92.81 356 PHE A C 1
ATOM 2819 O O . PHE A 1 356 ? 17.902 11.668 -22.348 1.00 92.81 356 PHE A O 1
ATOM 2826 N N . VAL A 1 357 ? 18.439 9.964 -23.706 1.00 96.44 357 VAL A N 1
ATOM 2827 C CA . VAL A 1 357 ? 17.933 8.882 -22.849 1.00 96.44 357 VAL A CA 1
ATOM 2828 C C . VAL A 1 357 ? 18.985 7.785 -22.696 1.00 96.44 357 VAL A C 1
ATOM 2830 O O . VAL A 1 357 ? 19.599 7.375 -23.685 1.00 96.44 357 VAL A O 1
ATOM 2833 N N . ILE A 1 358 ? 19.150 7.290 -21.470 1.00 97.75 358 ILE A N 1
ATOM 2834 C CA . ILE A 1 358 ? 19.770 5.993 -21.169 1.00 97.75 358 ILE A CA 1
ATOM 2835 C C . ILE A 1 358 ? 18.679 5.073 -20.607 1.00 97.75 358 ILE A C 1
ATOM 2837 O O . ILE A 1 358 ? 17.908 5.484 -19.736 1.00 97.75 358 ILE A O 1
ATOM 2841 N N . TYR A 1 359 ? 18.607 3.850 -21.133 1.00 98.06 359 TYR A N 1
ATOM 2842 C CA . TYR A 1 359 ? 17.658 2.815 -20.716 1.00 98.06 359 TYR A CA 1
ATOM 2843 C C . TYR A 1 359 ? 18.416 1.729 -19.944 1.00 98.06 359 TYR A C 1
ATOM 2845 O O . TYR A 1 359 ? 19.331 1.129 -20.506 1.00 98.06 359 TYR A O 1
ATOM 2853 N N . ASP A 1 360 ? 18.075 1.521 -18.671 1.00 97.94 360 ASP A N 1
ATOM 2854 C CA . ASP A 1 360 ? 18.765 0.602 -17.755 1.00 97.94 360 ASP A CA 1
ATOM 2855 C C . ASP A 1 360 ? 17.844 -0.565 -17.385 1.00 97.94 360 ASP A C 1
ATOM 2857 O O . ASP A 1 360 ? 16.826 -0.371 -16.717 1.00 97.94 360 ASP A O 1
ATOM 2861 N N . CYS A 1 361 ? 18.177 -1.760 -17.866 1.00 95.75 361 CYS A N 1
ATOM 2862 C CA . CYS A 1 361 ? 17.261 -2.896 -17.972 1.00 95.75 361 CYS A CA 1
ATOM 2863 C C . CYS A 1 361 ? 17.885 -4.214 -17.507 1.00 95.75 361 CYS A C 1
ATOM 2865 O O . CYS A 1 361 ? 19.102 -4.398 -17.601 1.00 95.75 361 CYS A O 1
ATOM 2867 N N . ASP A 1 362 ? 17.051 -5.144 -17.039 1.00 88.81 362 ASP A N 1
ATOM 2868 C CA . ASP A 1 362 ? 17.470 -6.509 -16.683 1.00 88.81 362 ASP A CA 1
ATOM 2869 C C . ASP A 1 362 ? 17.023 -7.569 -17.710 1.00 88.81 362 ASP A C 1
ATOM 2871 O O . ASP A 1 362 ? 17.575 -8.671 -17.749 1.00 88.81 362 ASP A O 1
ATOM 2875 N N . VAL A 1 363 ? 16.132 -7.167 -18.619 1.00 75.00 363 VAL A N 1
ATOM 2876 C CA . VAL A 1 363 ? 15.626 -7.895 -19.787 1.00 75.00 363 VAL A CA 1
ATOM 2877 C C . VAL A 1 363 ? 14.918 -9.199 -19.437 1.00 75.00 363 VAL A C 1
ATOM 2879 O O . VAL A 1 363 ? 15.349 -10.307 -19.772 1.00 75.00 363 VAL A O 1
ATOM 2882 N N . GLY A 1 364 ? 13.748 -9.011 -18.834 1.00 82.94 364 GLY A N 1
ATOM 2883 C CA . GLY A 1 364 ? 12.572 -9.813 -19.128 1.00 82.94 364 GLY A CA 1
ATOM 2884 C C . GLY A 1 364 ? 11.894 -9.428 -20.453 1.00 82.94 364 GLY A C 1
ATOM 2885 O O . GLY A 1 364 ? 12.427 -8.713 -21.309 1.00 82.94 364 GLY A O 1
ATOM 2886 N N . ILE A 1 365 ? 10.669 -9.928 -20.621 1.00 85.81 365 ILE A N 1
ATOM 2887 C CA . ILE A 1 365 ? 9.818 -9.681 -21.796 1.00 85.81 365 ILE A CA 1
ATOM 2888 C C . ILE A 1 365 ? 9.243 -8.253 -21.789 1.00 85.81 365 ILE A C 1
ATOM 2890 O O . ILE A 1 365 ? 9.011 -7.665 -22.848 1.00 85.81 365 ILE A O 1
ATOM 2894 N N . ASP A 1 366 ? 9.016 -7.674 -20.611 1.00 86.62 366 ASP A N 1
ATOM 2895 C CA . ASP A 1 366 ? 8.468 -6.332 -20.440 1.00 86.62 366 ASP A CA 1
ATOM 2896 C C . ASP A 1 366 ? 9.482 -5.210 -20.704 1.00 86.62 366 ASP A C 1
ATOM 2898 O O . ASP A 1 366 ? 9.104 -4.237 -21.373 1.00 86.62 366 ASP A O 1
ATOM 2902 N N . ASP A 1 367 ? 10.764 -5.371 -20.343 1.00 91.62 367 ASP A N 1
ATOM 2903 C CA . ASP A 1 367 ? 11.837 -4.470 -20.795 1.00 91.62 367 ASP A CA 1
ATOM 2904 C C . ASP A 1 367 ? 11.877 -4.396 -22.327 1.00 91.62 367 ASP A C 1
ATOM 2906 O O . ASP A 1 367 ? 12.024 -3.323 -22.910 1.00 91.62 367 ASP A O 1
ATOM 2910 N N . ALA A 1 368 ? 11.726 -5.537 -23.009 1.00 94.12 368 ALA A N 1
ATOM 2911 C CA . ALA A 1 368 ? 11.781 -5.598 -24.465 1.00 94.12 368 ALA A CA 1
ATOM 2912 C C . ALA A 1 368 ? 10.648 -4.780 -25.110 1.00 94.12 368 ALA A C 1
ATOM 2914 O O . ALA A 1 368 ? 10.895 -4.007 -26.039 1.00 94.12 368 ALA A O 1
ATOM 2915 N N . TRP A 1 369 ? 9.424 -4.853 -24.575 1.00 95.69 369 TRP A N 1
ATOM 2916 C CA . TRP A 1 369 ? 8.319 -3.988 -25.004 1.00 95.69 369 TRP A CA 1
ATOM 2917 C C . TRP A 1 369 ? 8.555 -2.504 -24.692 1.00 95.69 369 TRP A C 1
ATOM 2919 O O . TRP A 1 369 ? 8.184 -1.644 -25.497 1.00 95.69 369 TRP A O 1
ATOM 2929 N N . GLY A 1 370 ? 9.190 -2.187 -23.560 1.00 95.69 370 GLY A N 1
ATOM 2930 C CA . GLY A 1 370 ? 9.606 -0.823 -23.232 1.00 95.69 370 GLY A CA 1
ATOM 2931 C C . GLY A 1 370 ? 10.646 -0.278 -24.215 1.00 95.69 370 GLY A C 1
ATOM 2932 O O . GLY A 1 370 ? 10.474 0.818 -24.752 1.00 95.69 370 GLY A O 1
ATOM 2933 N N . LEU A 1 371 ? 11.678 -1.061 -24.525 1.00 96.69 371 LEU A N 1
ATOM 2934 C CA . LEU A 1 371 ? 12.731 -0.710 -25.476 1.00 96.69 371 LEU A CA 1
ATOM 2935 C C . LEU A 1 371 ? 12.183 -0.514 -26.900 1.00 96.69 371 LEU A C 1
ATOM 2937 O O . LEU A 1 371 ? 12.502 0.487 -27.545 1.00 96.69 371 LEU A O 1
ATOM 2941 N N . LEU A 1 372 ? 11.303 -1.405 -27.371 1.00 96.62 372 LEU A N 1
ATOM 2942 C CA . LEU A 1 372 ? 10.622 -1.261 -28.665 1.00 96.62 372 LEU A CA 1
ATOM 2943 C C . LEU A 1 372 ? 9.810 0.046 -28.738 1.00 96.62 372 LEU A C 1
ATOM 2945 O O . LEU A 1 372 ? 9.894 0.773 -29.732 1.00 96.62 372 LEU A O 1
ATOM 2949 N N . MET A 1 373 ? 9.080 0.396 -27.671 1.00 96.69 373 MET A N 1
ATOM 2950 C CA . MET A 1 373 ? 8.326 1.655 -27.596 1.00 96.69 373 MET A CA 1
ATOM 2951 C C . MET A 1 373 ? 9.244 2.884 -27.617 1.00 96.69 373 MET A C 1
ATOM 2953 O O . MET A 1 373 ? 8.950 3.862 -28.308 1.00 96.69 373 MET A O 1
ATOM 2957 N N . LEU A 1 374 ? 10.371 2.832 -26.901 1.00 95.88 374 LEU A N 1
ATOM 2958 C CA . LEU A 1 374 ? 11.356 3.914 -26.841 1.00 95.88 374 LEU A CA 1
ATOM 2959 C C . LEU A 1 374 ? 12.026 4.148 -28.208 1.00 95.88 374 LEU A C 1
ATOM 2961 O O . LEU A 1 374 ? 12.205 5.287 -28.641 1.00 95.88 374 LEU A O 1
ATOM 2965 N N . ILE A 1 375 ? 12.343 3.072 -28.931 1.00 95.81 375 ILE A N 1
ATOM 2966 C CA . ILE A 1 375 ? 12.917 3.129 -30.282 1.00 95.81 375 ILE A CA 1
ATOM 2967 C C . ILE A 1 375 ? 11.935 3.756 -31.279 1.00 95.81 375 ILE A C 1
ATOM 2969 O O . ILE A 1 375 ? 12.323 4.630 -32.060 1.00 95.81 375 ILE A O 1
ATOM 2973 N N . LYS A 1 376 ? 10.656 3.361 -31.241 1.00 93.81 376 LYS A N 1
ATOM 2974 C CA . LYS A 1 376 ? 9.625 3.926 -32.128 1.00 93.81 376 LYS A CA 1
ATOM 2975 C C . LYS A 1 376 ? 9.307 5.387 -31.769 1.00 93.81 376 LYS A C 1
ATOM 2977 O O . LYS A 1 376 ? 9.085 6.213 -32.656 1.00 93.81 376 LYS A O 1
ATOM 2982 N N . GLY A 1 377 ? 9.372 5.740 -30.481 1.00 90.69 377 GLY A N 1
ATOM 2983 C CA . GLY A 1 377 ? 9.231 7.115 -29.985 1.00 90.69 377 GLY A CA 1
ATOM 2984 C C . GLY A 1 377 ? 10.354 8.044 -30.453 1.00 90.69 377 GLY A C 1
ATOM 2985 O O . GLY A 1 377 ? 10.075 9.142 -30.937 1.00 90.69 377 GLY A O 1
ATOM 2986 N N . GLU A 1 378 ? 11.609 7.582 -30.412 1.00 92.00 378 GLU A N 1
ATOM 2987 C CA . GLU A 1 378 ? 12.769 8.313 -30.947 1.00 92.00 378 GLU A CA 1
ATOM 2988 C C . GLU A 1 378 ? 12.554 8.733 -32.414 1.00 92.00 378 GLU A C 1
ATOM 2990 O O . GLU A 1 378 ? 12.885 9.857 -32.802 1.00 92.00 378 GLU A O 1
ATOM 2995 N N . GLN A 1 379 ? 11.980 7.845 -33.231 1.00 89.00 379 GLN A N 1
ATOM 2996 C CA . GLN A 1 379 ? 11.707 8.089 -34.649 1.00 89.00 379 GLN A CA 1
ATOM 2997 C C . GLN A 1 379 ? 10.521 9.049 -34.850 1.00 89.00 379 GLN A C 1
ATOM 2999 O O . GLN A 1 379 ? 10.670 10.092 -35.499 1.00 89.00 379 GLN A O 1
ATOM 3004 N N . LEU A 1 380 ? 9.360 8.742 -34.257 1.00 88.12 380 LEU A N 1
ATOM 3005 C CA . LEU A 1 380 ? 8.132 9.525 -34.433 1.00 88.12 380 LEU A CA 1
ATOM 3006 C C . LEU A 1 380 ? 8.284 10.963 -33.919 1.00 88.12 380 LEU A C 1
ATOM 3008 O O . LEU A 1 380 ? 7.923 11.913 -34.615 1.00 88.12 380 LEU A O 1
ATOM 3012 N N . PHE A 1 381 ? 8.857 11.163 -32.730 1.00 88.00 381 PHE A N 1
ATOM 3013 C CA . PHE A 1 381 ? 8.921 12.499 -32.128 1.00 88.00 381 PHE A CA 1
ATOM 3014 C C . PHE A 1 381 ? 9.910 13.416 -32.860 1.00 88.00 381 PHE A C 1
ATOM 3016 O O . PHE A 1 381 ? 9.678 14.623 -32.952 1.00 88.00 381 PHE A O 1
ATOM 3023 N N . ARG A 1 382 ? 10.961 12.861 -33.483 1.00 82.69 382 ARG A N 1
ATOM 3024 C CA . ARG A 1 382 ? 11.833 13.611 -34.405 1.00 82.69 382 ARG A CA 1
ATOM 3025 C C . ARG A 1 382 ? 11.102 14.051 -35.668 1.00 82.69 382 ARG A C 1
ATOM 3027 O O . ARG A 1 382 ? 11.222 15.217 -36.039 1.00 82.69 382 ARG A O 1
ATOM 3034 N N . LYS A 1 383 ? 10.340 13.153 -36.300 1.00 82.12 383 LYS A N 1
ATOM 3035 C CA . LYS A 1 383 ? 9.519 13.453 -37.487 1.00 82.12 383 LYS A CA 1
ATOM 3036 C C . LYS A 1 383 ? 8.536 14.595 -37.190 1.00 82.12 383 LYS A C 1
ATOM 3038 O O . LYS A 1 383 ? 8.545 15.608 -37.887 1.00 82.12 383 LYS A O 1
ATOM 3043 N N . LEU A 1 384 ? 7.783 14.490 -36.090 1.00 77.31 384 LEU A N 1
ATOM 3044 C CA . LEU A 1 384 ? 6.871 15.542 -35.618 1.00 77.31 384 LEU A CA 1
ATOM 3045 C C . LEU A 1 384 ? 7.604 16.876 -35.385 1.00 77.31 384 LEU A C 1
ATOM 3047 O O . LEU A 1 384 ? 7.179 17.919 -35.882 1.00 77.31 384 LEU A O 1
ATOM 3051 N N . ALA A 1 385 ? 8.747 16.851 -34.690 1.00 74.81 385 ALA A N 1
ATOM 3052 C CA . ALA A 1 385 ? 9.526 18.050 -34.383 1.00 74.81 385 ALA A CA 1
ATOM 3053 C C . ALA A 1 385 ? 10.163 18.734 -35.613 1.00 74.81 385 ALA A C 1
ATOM 3055 O O . ALA A 1 385 ? 10.488 19.923 -35.527 1.00 74.81 385 ALA A O 1
ATOM 3056 N N . GLN A 1 386 ? 10.340 18.013 -36.729 1.00 73.06 386 GLN A N 1
ATOM 3057 C CA . GLN A 1 386 ? 10.807 18.541 -38.019 1.00 73.06 386 GLN A CA 1
ATOM 3058 C C . GLN A 1 386 ? 9.662 19.108 -38.876 1.00 73.06 386 GLN A C 1
ATOM 3060 O O . GLN A 1 386 ? 9.841 20.144 -39.524 1.00 73.06 386 GLN A O 1
ATOM 3065 N N . ASN A 1 387 ? 8.494 18.457 -38.858 1.00 67.56 387 ASN A N 1
ATOM 3066 C CA . ASN A 1 387 ? 7.296 18.890 -39.583 1.00 67.56 387 ASN A CA 1
ATOM 3067 C C . ASN A 1 387 ? 6.714 20.190 -38.999 1.00 67.56 387 ASN A C 1
ATOM 3069 O O . ASN A 1 387 ? 6.372 21.120 -39.734 1.00 67.56 387 ASN A O 1
ATOM 3073 N N . LEU A 1 388 ? 6.632 20.282 -37.668 1.00 62.41 388 LEU A N 1
ATOM 3074 C CA . LEU A 1 388 ? 5.915 21.342 -36.954 1.00 62.41 388 LEU A CA 1
ATOM 3075 C C . LEU A 1 388 ? 6.786 22.598 -36.766 1.00 62.41 388 LEU A C 1
ATOM 3077 O O . LEU A 1 388 ? 7.254 22.929 -35.674 1.00 62.41 388 LEU A O 1
ATOM 3081 N N . LYS A 1 389 ? 6.998 23.318 -37.877 1.00 50.97 389 LYS A N 1
ATOM 3082 C CA . LYS A 1 389 ? 7.821 24.543 -37.974 1.00 50.97 389 LYS A CA 1
ATOM 3083 C C . LYS A 1 389 ? 7.218 25.805 -37.335 1.00 50.97 389 LYS A C 1
ATOM 3085 O O . LYS A 1 389 ? 7.842 26.862 -37.409 1.00 50.97 389 LYS A O 1
ATOM 3090 N N . ILE A 1 390 ? 6.042 25.733 -36.704 1.00 46.38 390 ILE A N 1
ATOM 3091 C CA . ILE A 1 390 ? 5.405 26.872 -36.022 1.00 46.38 390 ILE A CA 1
ATOM 3092 C C . ILE A 1 390 ? 5.269 26.561 -34.527 1.00 46.38 390 ILE A C 1
ATOM 3094 O O . ILE A 1 390 ? 4.677 25.571 -34.117 1.00 46.38 390 ILE A O 1
ATOM 3098 N N . ILE A 1 391 ? 5.837 27.437 -33.697 1.00 49.50 391 ILE A N 1
ATOM 3099 C CA . ILE A 1 391 ? 6.217 27.145 -32.301 1.00 49.50 391 ILE A CA 1
ATOM 3100 C C . ILE A 1 391 ? 5.022 26.917 -31.345 1.00 49.50 391 ILE A C 1
ATOM 3102 O O . ILE A 1 391 ? 5.207 26.365 -30.264 1.00 49.50 391 ILE A O 1
ATOM 3106 N N . LYS A 1 392 ? 3.791 27.288 -31.729 1.00 49.69 392 LYS A N 1
ATOM 3107 C CA . LYS A 1 392 ? 2.614 27.279 -30.836 1.00 49.69 392 LYS A CA 1
ATOM 3108 C C . LYS A 1 392 ? 2.094 25.891 -30.441 1.00 49.69 392 LYS A C 1
ATOM 3110 O O . LYS A 1 392 ? 1.555 25.755 -29.350 1.00 49.69 392 LYS A O 1
ATOM 3115 N N . GLU A 1 393 ? 2.255 24.873 -31.281 1.00 51.94 393 GLU A N 1
ATOM 3116 C CA . GLU A 1 393 ? 1.673 23.536 -31.038 1.00 51.94 393 GLU A CA 1
ATOM 3117 C C . GLU A 1 393 ? 2.558 22.638 -30.157 1.00 51.94 393 GLU A C 1
ATOM 3119 O O . GLU A 1 393 ? 2.125 21.586 -29.688 1.00 51.94 393 GLU A O 1
ATOM 3124 N N . ARG A 1 394 ? 3.788 23.079 -29.849 1.00 55.50 394 ARG A N 1
ATOM 3125 C CA . ARG A 1 394 ? 4.731 22.317 -29.017 1.00 55.50 394 ARG A CA 1
ATOM 3126 C C . ARG A 1 394 ? 4.292 22.116 -27.572 1.00 55.50 394 ARG A C 1
ATOM 3128 O O . ARG A 1 394 ? 4.864 21.254 -26.917 1.00 55.50 394 ARG A O 1
ATOM 3135 N N . GLU A 1 395 ? 3.306 22.858 -27.061 1.00 55.94 395 GLU A N 1
ATOM 3136 C CA . GLU A 1 395 ? 2.914 22.711 -25.657 1.00 55.94 395 GLU A CA 1
ATOM 3137 C C . GLU A 1 395 ? 2.452 21.293 -25.309 1.00 55.94 395 GLU A C 1
ATOM 3139 O O . GLU A 1 395 ? 2.779 20.825 -24.225 1.00 55.94 395 GLU A O 1
ATOM 3144 N N . ASN A 1 396 ? 1.711 20.591 -26.170 1.00 59.16 396 ASN A N 1
ATOM 3145 C CA . ASN A 1 396 ? 1.137 19.281 -25.822 1.00 59.16 396 ASN A CA 1
ATOM 3146 C C . ASN A 1 396 ? 1.804 18.074 -26.509 1.00 59.16 396 ASN A C 1
ATOM 3148 O O . ASN A 1 396 ? 1.460 16.944 -26.170 1.00 59.16 396 ASN A O 1
ATOM 3152 N N . LEU A 1 397 ? 2.801 18.297 -27.373 1.00 64.56 397 LEU A N 1
ATOM 3153 C CA . LEU A 1 397 ? 3.615 17.230 -27.968 1.00 64.56 397 LEU A CA 1
ATOM 3154 C C . LEU A 1 397 ? 4.526 16.534 -26.935 1.00 64.56 397 LEU A C 1
ATOM 3156 O O . LEU A 1 397 ? 5.028 17.190 -26.018 1.00 64.56 397 LEU A O 1
ATOM 3160 N N . PRO A 1 398 ? 4.840 15.242 -27.139 1.00 69.88 398 PRO A N 1
ATOM 3161 C CA . PRO A 1 398 ? 6.053 14.617 -26.617 1.00 69.88 398 PRO A CA 1
ATOM 3162 C C . PRO A 1 398 ? 7.328 15.366 -27.036 1.00 69.88 398 PRO A C 1
ATOM 3164 O O . PRO A 1 398 ? 7.424 15.866 -28.161 1.00 69.88 398 PRO A O 1
ATOM 3167 N N . GLU A 1 399 ? 8.338 15.411 -26.165 1.00 76.19 399 GLU A N 1
ATOM 3168 C CA . GLU A 1 399 ? 9.644 15.962 -26.543 1.00 76.19 399 GLU A CA 1
ATOM 3169 C C . GLU A 1 399 ? 10.440 14.970 -27.414 1.00 76.19 399 GLU A C 1
ATOM 3171 O O . GLU A 1 399 ? 10.486 13.779 -27.102 1.00 76.19 399 GLU A O 1
ATOM 3176 N N . PRO A 1 400 ? 11.123 15.431 -28.480 1.00 83.94 400 PRO A N 1
ATOM 3177 C CA . PRO A 1 400 ? 12.045 14.589 -29.231 1.00 83.94 400 PRO A CA 1
ATOM 3178 C C . PRO A 1 400 ? 13.299 14.290 -28.402 1.00 83.94 400 PRO A C 1
ATOM 3180 O O . PRO A 1 400 ? 13.852 15.185 -27.759 1.00 83.94 400 PRO A O 1
ATOM 3183 N N . TYR A 1 401 ? 13.792 13.055 -28.478 1.00 90.94 401 TYR A N 1
ATOM 3184 C CA . TYR A 1 401 ? 15.005 12.630 -27.778 1.00 90.94 401 TYR A CA 1
ATOM 3185 C C . TYR A 1 401 ? 15.997 11.869 -28.676 1.00 90.94 401 TYR A C 1
ATOM 3187 O O . TYR A 1 401 ? 15.799 11.699 -29.887 1.00 90.94 401 TYR A O 1
ATOM 3195 N N . LYS A 1 402 ? 17.111 11.430 -28.084 1.00 92.31 402 LYS A N 1
ATOM 3196 C CA . LYS A 1 402 ? 18.006 10.404 -28.629 1.00 92.31 402 LYS A CA 1
ATOM 3197 C C . LYS A 1 402 ? 18.324 9.345 -27.579 1.00 92.31 402 LYS A C 1
ATOM 3199 O O . LYS A 1 402 ? 18.747 9.700 -26.484 1.00 92.31 402 LYS A O 1
ATOM 3204 N N . ILE A 1 403 ? 18.206 8.070 -27.943 1.00 96.31 403 ILE A N 1
ATOM 3205 C CA . ILE A 1 403 ? 18.757 6.978 -27.134 1.00 96.31 403 ILE A CA 1
ATOM 3206 C C . ILE A 1 403 ? 20.285 7.027 -27.292 1.00 96.31 403 ILE A C 1
ATOM 3208 O O . ILE A 1 403 ? 20.797 6.986 -28.414 1.00 96.31 403 ILE A O 1
ATOM 3212 N N . LEU A 1 404 ? 21.016 7.195 -26.187 1.00 95.56 404 LEU A N 1
ATOM 3213 C CA . LEU A 1 404 ? 22.485 7.195 -26.191 1.00 95.56 404 LEU A CA 1
ATOM 3214 C C . LEU A 1 404 ? 23.064 5.801 -25.985 1.00 95.56 404 LEU A C 1
ATOM 3216 O O . LEU A 1 404 ? 24.080 5.486 -26.595 1.00 95.56 404 LEU A O 1
ATOM 3220 N N . ALA A 1 405 ? 22.443 5.009 -25.114 1.00 97.19 405 ALA A N 1
ATOM 3221 C CA . ALA A 1 405 ? 22.926 3.701 -24.707 1.00 97.19 405 ALA A CA 1
ATOM 3222 C C . ALA A 1 405 ? 21.806 2.867 -24.081 1.00 97.19 405 ALA A C 1
ATOM 3224 O O . ALA A 1 405 ? 20.879 3.420 -23.479 1.00 97.19 405 ALA A O 1
ATOM 3225 N N . ILE A 1 406 ? 21.962 1.546 -24.167 1.00 98.25 406 ILE A N 1
ATOM 3226 C CA . ILE A 1 406 ? 21.277 0.592 -23.294 1.00 98.25 406 ILE A CA 1
ATOM 3227 C C . ILE A 1 406 ? 22.292 0.076 -22.273 1.00 98.25 406 ILE A C 1
ATOM 3229 O O . ILE A 1 406 ? 23.427 -0.251 -22.634 1.00 98.25 406 ILE A O 1
ATOM 3233 N N . THR A 1 407 ? 21.910 0.006 -21.006 1.00 98.25 407 THR A N 1
ATOM 3234 C CA . THR A 1 407 ? 22.744 -0.509 -19.919 1.00 98.25 407 THR A CA 1
ATOM 3235 C C . THR A 1 407 ? 22.072 -1.720 -19.282 1.00 98.25 407 THR A C 1
ATOM 3237 O O . THR A 1 407 ? 20.900 -1.686 -18.930 1.00 98.25 407 THR A O 1
ATOM 3240 N N . CYS A 1 408 ? 22.816 -2.817 -19.165 1.00 97.94 408 CYS A N 1
ATOM 3241 C CA . CYS A 1 408 ? 22.302 -4.087 -18.659 1.00 97.94 408 CYS A CA 1
ATOM 3242 C C . CYS A 1 408 ? 22.655 -4.258 -17.176 1.00 97.94 408 CYS A C 1
ATOM 3244 O O . CYS A 1 408 ? 23.800 -4.011 -16.782 1.00 97.94 408 CYS A O 1
ATOM 3246 N N . VAL A 1 409 ? 21.715 -4.729 -16.360 1.00 97.00 409 VAL A N 1
ATOM 3247 C CA . VAL A 1 409 ? 21.911 -5.061 -14.938 1.00 97.00 409 VAL A CA 1
ATOM 3248 C C . VAL A 1 409 ? 21.480 -6.509 -14.665 1.00 97.00 409 VAL A C 1
ATOM 3250 O O . VAL A 1 409 ? 20.792 -7.122 -15.477 1.00 97.00 409 VAL A O 1
ATOM 3253 N N . GLN A 1 410 ? 21.907 -7.101 -13.548 1.00 91.81 410 GLN A N 1
ATOM 3254 C CA . GLN A 1 410 ? 21.334 -8.368 -13.083 1.00 91.81 410 GLN A CA 1
ATOM 3255 C C . GLN A 1 410 ? 19.926 -8.144 -12.519 1.00 91.81 410 GLN A C 1
ATOM 3257 O O . GLN A 1 410 ? 19.726 -7.266 -11.683 1.00 91.81 410 GLN A O 1
ATOM 3262 N N . GLY A 1 411 ? 18.983 -9.010 -12.890 1.00 90.00 411 GLY A N 1
ATOM 3263 C CA . GLY A 1 411 ? 17.620 -8.972 -12.364 1.00 90.00 411 GLY A CA 1
ATOM 3264 C C . GLY A 1 411 ? 16.836 -10.231 -12.733 1.00 90.00 411 GLY A C 1
ATOM 3265 O O . GLY A 1 411 ? 17.191 -11.296 -12.221 1.00 90.00 411 GLY A O 1
ATOM 3266 N N . ASN A 1 412 ? 15.817 -10.123 -13.593 1.00 88.19 412 ASN A N 1
ATOM 3267 C CA . ASN A 1 412 ? 15.050 -11.229 -14.191 1.00 88.19 412 ASN A CA 1
ATOM 3268 C C . ASN A 1 412 ? 15.932 -12.400 -14.650 1.00 88.19 412 ASN A C 1
ATOM 3270 O O . ASN A 1 412 ? 15.601 -13.559 -14.399 1.00 88.19 412 ASN A O 1
ATOM 3274 N N . THR A 1 413 ? 17.070 -12.089 -15.273 1.00 90.00 413 THR A N 1
ATOM 3275 C CA . THR A 1 413 ? 18.108 -13.051 -15.656 1.00 90.00 413 THR A CA 1
ATOM 3276 C C . THR A 1 413 ? 19.503 -12.566 -15.220 1.00 90.00 413 THR A C 1
ATOM 3278 O O . THR A 1 413 ? 19.660 -11.547 -14.532 1.00 90.00 413 THR A O 1
ATOM 3281 N N . ASP A 1 414 ? 20.539 -13.328 -15.565 1.00 91.56 414 ASP A N 1
ATOM 3282 C CA . ASP A 1 414 ? 21.929 -12.934 -15.373 1.00 91.56 414 ASP A CA 1
ATOM 3283 C C . ASP A 1 414 ? 22.356 -11.868 -16.404 1.00 91.56 414 ASP A C 1
ATOM 3285 O O . ASP A 1 414 ? 21.843 -11.801 -17.521 1.00 91.56 414 ASP A O 1
ATOM 3289 N N . VAL A 1 415 ? 23.333 -11.032 -16.048 1.00 94.06 415 VAL A N 1
ATOM 3290 C CA . VAL A 1 415 ? 23.706 -9.866 -16.866 1.00 94.06 415 VAL A CA 1
ATOM 3291 C C . VAL A 1 415 ? 24.343 -10.219 -18.230 1.00 94.06 415 VAL A C 1
ATOM 3293 O O . VAL A 1 415 ? 24.355 -9.376 -19.123 1.00 94.06 415 VAL A O 1
ATOM 3296 N N . ASP A 1 416 ? 24.855 -11.439 -18.446 1.00 93.31 416 ASP A N 1
ATOM 3297 C CA . ASP A 1 416 ? 25.298 -11.900 -19.774 1.00 93.31 416 ASP A CA 1
ATOM 3298 C C . ASP A 1 416 ? 24.105 -12.314 -20.657 1.00 93.31 416 ASP A C 1
ATOM 3300 O O . ASP A 1 416 ? 24.074 -12.002 -21.850 1.00 93.31 416 ASP A O 1
ATOM 3304 N N . SER A 1 417 ? 23.085 -12.957 -20.084 1.00 92.56 417 SER A N 1
ATOM 3305 C CA . SER A 1 417 ? 21.823 -13.266 -20.779 1.00 92.56 417 SER A CA 1
ATOM 3306 C C . SER A 1 417 ? 21.012 -12.003 -21.094 1.00 92.56 417 SER A C 1
ATOM 3308 O O . SER A 1 417 ? 20.567 -11.837 -22.230 1.00 92.56 417 SER A O 1
ATOM 3310 N N . CYS A 1 418 ? 20.954 -11.050 -20.160 1.00 94.19 418 CYS A N 1
ATOM 3311 C CA . CYS A 1 418 ? 20.377 -9.718 -20.362 1.00 94.19 418 CYS A CA 1
ATOM 3312 C C . CYS A 1 418 ? 20.988 -8.994 -21.580 1.00 94.19 418 CYS A C 1
ATOM 3314 O O . CYS A 1 418 ? 20.265 -8.508 -22.454 1.00 94.19 418 CYS A O 1
ATOM 3316 N N . VAL A 1 419 ? 22.324 -8.983 -21.702 1.00 95.44 419 VAL A N 1
ATOM 3317 C CA . VAL A 1 419 ? 23.025 -8.402 -22.864 1.00 95.44 419 VAL A CA 1
ATOM 3318 C C . VAL A 1 419 ? 22.652 -9.119 -24.167 1.00 95.44 419 VAL A C 1
ATOM 3320 O O . VAL A 1 419 ? 22.360 -8.453 -25.162 1.00 95.44 419 VAL A O 1
ATOM 3323 N N . ARG A 1 420 ? 22.620 -10.461 -24.180 1.00 93.81 420 ARG A N 1
ATOM 3324 C CA . ARG A 1 420 ? 22.239 -11.241 -25.376 1.00 93.81 420 ARG A CA 1
ATOM 3325 C C . ARG A 1 420 ? 20.812 -10.927 -25.831 1.00 93.81 420 ARG A C 1
ATOM 3327 O O . ARG A 1 420 ? 20.587 -10.709 -27.021 1.00 93.81 420 ARG A O 1
ATOM 3334 N N . ASN A 1 421 ? 19.865 -10.836 -24.901 1.00 94.06 421 ASN A N 1
ATOM 3335 C CA . ASN A 1 421 ? 18.472 -10.518 -25.216 1.00 94.06 421 ASN A CA 1
ATOM 3336 C C . ASN A 1 421 ? 18.283 -9.049 -25.625 1.00 94.06 421 ASN A C 1
ATOM 3338 O O . ASN A 1 421 ? 17.544 -8.780 -26.569 1.00 94.06 421 ASN A O 1
ATOM 3342 N N . THR A 1 422 ? 19.025 -8.112 -25.022 1.00 95.81 422 THR A N 1
ATOM 3343 C CA . THR A 1 422 ? 19.073 -6.710 -25.480 1.00 95.81 422 THR A CA 1
ATOM 3344 C C . THR A 1 422 ? 19.454 -6.636 -26.961 1.00 95.81 422 THR A C 1
ATOM 3346 O O . THR A 1 422 ? 18.780 -5.976 -27.751 1.00 95.81 422 THR A O 1
ATOM 3349 N N . LEU A 1 423 ? 20.510 -7.354 -27.361 1.00 96.00 423 LEU A N 1
ATOM 3350 C CA . LEU A 1 423 ? 20.969 -7.389 -28.750 1.00 96.00 423 LEU A CA 1
ATOM 3351 C C . LEU A 1 423 ? 19.938 -8.040 -29.685 1.00 96.00 423 LEU A C 1
ATOM 3353 O O . LEU A 1 423 ? 19.694 -7.496 -30.760 1.00 96.00 423 LEU A O 1
ATOM 3357 N N . ARG A 1 424 ? 19.275 -9.132 -29.268 1.00 95.00 424 ARG A N 1
ATOM 3358 C CA . ARG A 1 424 ? 18.156 -9.755 -30.011 1.00 95.00 424 ARG A CA 1
ATOM 3359 C C . ARG A 1 424 ? 17.025 -8.758 -30.291 1.00 95.00 424 ARG A C 1
ATOM 3361 O O . ARG A 1 424 ? 16.551 -8.677 -31.423 1.00 95.00 424 ARG A O 1
ATOM 3368 N N . VAL A 1 425 ? 16.621 -7.967 -29.292 1.00 95.31 425 VAL A N 1
ATOM 3369 C CA . VAL A 1 425 ? 15.582 -6.935 -29.458 1.00 95.31 425 VAL A CA 1
ATOM 3370 C C . VAL A 1 425 ? 16.041 -5.848 -30.434 1.00 95.31 425 VAL A C 1
ATOM 3372 O O . VAL A 1 425 ? 15.283 -5.497 -31.337 1.00 95.31 425 VAL A O 1
ATOM 3375 N N . LEU A 1 426 ? 17.282 -5.361 -30.320 1.00 96.06 426 LEU A N 1
ATOM 3376 C CA . LEU A 1 426 ? 17.828 -4.340 -31.225 1.00 96.06 426 LEU A CA 1
ATOM 3377 C C . LEU A 1 426 ? 17.965 -4.825 -32.681 1.00 96.06 426 LEU A C 1
ATOM 3379 O O . LEU A 1 426 ? 17.637 -4.068 -33.594 1.00 96.06 426 LEU A O 1
ATOM 3383 N N . ASP A 1 427 ? 18.391 -6.069 -32.919 1.00 95.75 427 ASP A N 1
ATOM 3384 C CA . ASP A 1 427 ? 18.459 -6.671 -34.265 1.00 95.75 427 ASP A CA 1
ATOM 3385 C C . ASP A 1 427 ? 17.062 -6.842 -34.894 1.00 95.75 427 ASP A C 1
ATOM 3387 O O . ASP A 1 427 ? 16.855 -6.571 -36.082 1.00 95.75 427 ASP A O 1
ATOM 3391 N N . SER A 1 428 ? 16.059 -7.172 -34.068 1.00 94.69 428 SER A N 1
ATOM 3392 C CA . SER A 1 428 ? 14.663 -7.328 -34.501 1.00 94.69 428 SER A CA 1
ATOM 3393 C C . SER A 1 428 ? 14.009 -6.042 -35.039 1.00 94.69 428 SER A C 1
ATOM 3395 O O . SER A 1 428 ? 12.962 -6.111 -35.682 1.00 94.69 428 SER A O 1
ATOM 3397 N N . VAL A 1 429 ? 14.632 -4.878 -34.820 1.00 94.25 429 VAL A N 1
ATOM 3398 C CA . VAL A 1 429 ? 14.226 -3.572 -35.376 1.00 94.25 429 VAL A CA 1
ATOM 3399 C C . VAL A 1 429 ? 15.365 -2.851 -36.111 1.00 94.25 429 VAL A C 1
ATOM 3401 O O . VAL A 1 429 ? 15.273 -1.649 -36.356 1.00 94.25 429 VAL A O 1
ATOM 3404 N N . ASP A 1 430 ? 16.437 -3.570 -36.461 1.00 94.44 430 ASP A N 1
ATOM 3405 C CA . ASP A 1 430 ? 17.596 -3.055 -37.205 1.00 94.44 430 ASP A CA 1
ATOM 3406 C C . ASP A 1 430 ? 18.288 -1.835 -36.530 1.00 94.44 430 ASP A C 1
ATOM 3408 O O . ASP A 1 430 ? 18.808 -0.941 -37.198 1.00 94.44 430 ASP A O 1
ATOM 3412 N N . ARG A 1 431 ? 18.315 -1.798 -35.183 1.00 94.94 431 ARG A N 1
ATOM 3413 C CA . ARG A 1 431 ? 18.883 -0.719 -34.336 1.00 94.94 431 ARG A CA 1
ATOM 3414 C C . ARG A 1 431 ? 20.162 -1.098 -33.578 1.00 94.94 431 ARG A C 1
ATOM 3416 O O . ARG A 1 431 ? 20.411 -0.631 -32.466 1.00 94.94 431 ARG A O 1
ATOM 3423 N N . LEU A 1 432 ? 21.022 -1.909 -34.192 1.00 95.00 432 LEU A N 1
ATOM 3424 C CA . LEU A 1 432 ? 22.352 -2.238 -33.649 1.00 95.00 432 LEU A CA 1
ATOM 3425 C C . LEU A 1 432 ? 23.348 -1.049 -33.661 1.00 95.00 432 LEU A C 1
ATOM 3427 O O . LEU A 1 432 ? 24.504 -1.214 -33.277 1.00 95.00 432 LEU A O 1
ATOM 3431 N N . ASP A 1 433 ? 22.912 0.153 -34.062 1.00 94.38 433 ASP A N 1
ATOM 3432 C CA . ASP A 1 433 ? 23.632 1.418 -33.855 1.00 94.38 433 ASP A CA 1
ATOM 3433 C C . ASP A 1 433 ? 23.601 1.906 -32.397 1.00 94.38 433 ASP A C 1
ATOM 3435 O O . ASP A 1 433 ? 24.428 2.739 -32.018 1.00 94.38 433 ASP A O 1
ATOM 3439 N N . ILE A 1 434 ? 22.657 1.418 -31.581 1.00 96.06 434 ILE A N 1
ATOM 3440 C CA . ILE A 1 434 ? 22.556 1.784 -30.165 1.00 96.06 434 ILE A CA 1
ATOM 3441 C C . ILE A 1 434 ? 23.565 0.943 -29.360 1.00 96.06 434 ILE A C 1
ATOM 3443 O O . ILE A 1 434 ? 23.458 -0.285 -29.341 1.00 96.06 434 ILE A O 1
ATOM 3447 N N . PRO A 1 435 ? 24.540 1.558 -28.665 1.00 97.06 435 PRO A N 1
ATOM 3448 C CA . PRO A 1 435 ? 25.547 0.814 -27.920 1.00 97.06 435 PRO A CA 1
ATOM 3449 C C . PRO A 1 435 ? 24.966 0.198 -26.638 1.00 97.06 435 PRO A C 1
ATOM 3451 O O . PRO A 1 435 ? 24.365 0.887 -25.810 1.00 97.06 435 PRO A O 1
ATOM 3454 N N . VAL A 1 436 ? 25.199 -1.105 -26.461 1.00 98.12 436 VAL A N 1
ATOM 3455 C CA . VAL A 1 436 ? 24.824 -1.879 -25.266 1.00 98.12 436 VAL A CA 1
ATOM 3456 C C . VAL A 1 436 ? 26.027 -2.009 -24.333 1.00 98.12 436 VAL A C 1
ATOM 3458 O O . VAL A 1 436 ? 27.109 -2.393 -24.778 1.00 98.12 436 VAL A O 1
ATOM 3461 N N . TYR A 1 437 ? 25.849 -1.726 -23.043 1.00 98.25 437 TYR A N 1
ATOM 3462 C CA . TYR A 1 437 ? 26.905 -1.785 -22.027 1.00 98.25 437 TYR A CA 1
ATOM 3463 C C . TYR A 1 437 ? 26.559 -2.780 -20.919 1.00 98.25 437 TYR A C 1
ATOM 3465 O O . TYR A 1 437 ? 25.490 -2.712 -20.312 1.00 98.25 437 TYR A O 1
ATOM 3473 N N . LYS A 1 438 ? 27.505 -3.663 -20.591 1.00 98.25 438 LYS A N 1
ATOM 3474 C CA . LYS A 1 438 ? 27.366 -4.619 -19.489 1.00 98.25 438 LYS A CA 1
ATOM 3475 C C . LYS A 1 438 ? 27.604 -3.932 -18.138 1.00 98.25 438 LYS A C 1
ATOM 3477 O O . LYS A 1 438 ? 28.637 -3.284 -17.955 1.00 98.25 438 LYS A O 1
ATOM 3482 N N . GLY A 1 439 ? 26.662 -4.067 -17.208 1.00 97.94 439 GLY A N 1
ATOM 3483 C CA . GLY A 1 439 ? 26.719 -3.485 -15.865 1.00 97.94 439 GLY A CA 1
ATOM 3484 C C . GLY A 1 439 ? 26.844 -4.508 -14.736 1.00 97.94 439 GLY A C 1
ATOM 3485 O O . GLY A 1 439 ? 27.398 -5.599 -14.908 1.00 97.94 439 GLY A O 1
ATOM 3486 N N . CYS A 1 440 ? 26.350 -4.122 -13.559 1.00 97.56 440 CYS A N 1
ATOM 3487 C CA . CYS A 1 440 ? 26.541 -4.844 -12.306 1.00 97.56 440 CYS A CA 1
ATOM 3488 C C . CYS A 1 440 ? 25.941 -6.261 -12.350 1.00 97.56 440 CYS A C 1
ATOM 3490 O O . CYS A 1 440 ? 24.740 -6.447 -12.539 1.00 97.56 440 CYS A O 1
ATOM 3492 N N . LYS A 1 441 ? 26.796 -7.270 -12.121 1.00 95.00 441 LYS A N 1
ATOM 3493 C CA . LYS A 1 441 ? 26.420 -8.697 -12.074 1.00 95.00 441 LYS A CA 1
ATOM 3494 C C . LYS A 1 441 ? 25.744 -9.122 -10.762 1.00 95.00 441 LYS A C 1
ATOM 3496 O O . LYS A 1 441 ? 25.065 -10.141 -10.741 1.00 95.00 441 LYS A O 1
ATOM 3501 N N . ASN A 1 442 ? 25.952 -8.373 -9.683 1.00 93.50 442 ASN A N 1
ATOM 3502 C CA . ASN A 1 442 ? 25.431 -8.663 -8.347 1.00 93.50 442 ASN A CA 1
ATOM 3503 C C . ASN A 1 442 ? 24.800 -7.390 -7.759 1.00 93.50 442 ASN A C 1
ATOM 3505 O O . ASN A 1 442 ? 25.293 -6.306 -8.087 1.00 93.50 442 ASN A O 1
ATOM 3509 N N . PRO A 1 443 ? 23.805 -7.509 -6.859 1.00 95.00 443 PRO A N 1
ATOM 3510 C CA . PRO A 1 443 ? 23.317 -6.391 -6.050 1.00 95.00 443 PRO A CA 1
ATOM 3511 C C . PRO A 1 443 ? 24.394 -5.843 -5.097 1.00 95.00 443 PRO A C 1
ATOM 3513 O O . PRO A 1 443 ? 25.407 -6.505 -4.846 1.00 95.00 443 PRO A O 1
ATOM 3516 N N . ILE A 1 444 ? 24.163 -4.647 -4.542 1.00 95.25 444 ILE A N 1
ATOM 3517 C CA . ILE A 1 444 ? 25.109 -3.933 -3.662 1.00 95.25 444 ILE A CA 1
ATOM 3518 C C . ILE A 1 444 ? 25.490 -4.756 -2.424 1.00 95.25 444 ILE A C 1
ATOM 3520 O O . ILE A 1 444 ? 26.669 -4.798 -2.066 1.00 95.25 444 ILE A O 1
ATOM 3524 N N . LEU A 1 445 ? 24.524 -5.432 -1.792 1.00 93.88 445 LEU A N 1
ATOM 3525 C CA . LEU A 1 445 ? 24.781 -6.431 -0.752 1.00 93.88 445 LEU A CA 1
ATOM 3526 C C . LEU A 1 445 ? 24.349 -7.833 -1.216 1.00 93.88 445 LEU A C 1
ATOM 3528 O O . LEU A 1 445 ? 23.316 -7.969 -1.875 1.00 93.88 445 LEU A O 1
ATOM 3532 N N . PRO A 1 446 ? 25.087 -8.902 -0.850 1.00 88.19 446 PRO A N 1
ATOM 3533 C CA . PRO A 1 446 ? 24.663 -10.272 -1.116 1.00 88.19 446 PRO A CA 1
ATOM 3534 C C . PRO A 1 446 ? 23.290 -10.577 -0.504 1.00 88.19 446 PRO A C 1
ATOM 3536 O O . PRO A 1 446 ? 23.059 -10.359 0.686 1.00 88.19 446 PRO A O 1
ATOM 3539 N N . ARG A 1 447 ? 22.385 -11.131 -1.316 1.00 84.88 447 ARG A N 1
ATOM 3540 C CA . ARG A 1 447 ? 21.066 -11.586 -0.861 1.00 84.88 447 ARG A CA 1
ATOM 3541 C C . ARG A 1 447 ? 21.204 -12.797 0.063 1.00 84.88 447 ARG A C 1
ATOM 3543 O O . ARG A 1 447 ? 21.959 -13.721 -0.221 1.00 84.88 447 ARG A O 1
ATOM 3550 N N . ASN A 1 448 ? 20.409 -12.819 1.129 1.00 81.25 448 ASN A N 1
ATOM 3551 C CA . ASN A 1 448 ? 20.240 -13.957 2.040 1.00 81.25 448 ASN A CA 1
ATOM 3552 C C . ASN A 1 448 ? 19.101 -14.911 1.610 1.00 81.25 448 ASN A C 1
ATOM 3554 O O . ASN A 1 448 ? 18.605 -15.689 2.421 1.00 81.25 448 ASN A O 1
ATOM 3558 N N . TRP A 1 449 ? 18.661 -14.821 0.352 1.00 82.94 449 TRP A N 1
ATOM 3559 C CA . TRP A 1 449 ? 17.559 -15.581 -0.236 1.00 82.94 449 TRP A CA 1
ATOM 3560 C C . TRP A 1 449 ? 17.827 -15.824 -1.730 1.00 82.94 449 TRP A C 1
ATOM 3562 O O . TRP A 1 449 ? 18.493 -15.018 -2.384 1.00 82.94 449 TRP A O 1
ATOM 3572 N N . GLU A 1 450 ? 17.294 -16.917 -2.277 1.00 75.44 450 GLU A N 1
ATOM 3573 C CA . GLU A 1 450 ? 17.446 -17.282 -3.692 1.00 75.44 450 GLU A CA 1
ATOM 3574 C C . GLU A 1 450 ? 16.190 -16.945 -4.503 1.00 75.44 450 GLU A C 1
ATOM 3576 O O . GLU A 1 450 ? 15.062 -17.191 -4.063 1.00 75.44 450 GLU A O 1
ATOM 3581 N N . CYS A 1 451 ? 16.368 -16.426 -5.723 1.00 73.56 451 CYS A N 1
ATOM 3582 C CA . CYS A 1 451 ? 15.242 -16.145 -6.610 1.00 73.56 451 CYS A CA 1
ATOM 3583 C C . CYS A 1 451 ? 14.763 -17.415 -7.320 1.00 73.56 451 CYS A C 1
ATOM 3585 O O . CYS A 1 451 ? 15.197 -17.757 -8.414 1.00 73.56 451 CYS A O 1
ATOM 3587 N N . THR A 1 452 ? 13.828 -18.113 -6.678 1.00 65.44 452 THR A N 1
ATOM 3588 C CA . THR A 1 452 ? 13.184 -19.335 -7.189 1.00 65.44 452 THR A CA 1
ATOM 3589 C C . THR A 1 452 ? 12.036 -19.066 -8.173 1.00 65.44 452 THR A C 1
ATOM 3591 O O . THR A 1 452 ? 11.376 -20.000 -8.628 1.00 65.44 452 THR A O 1
ATOM 3594 N N . ARG A 1 453 ? 11.774 -17.797 -8.519 1.00 65.50 453 ARG A N 1
ATOM 3595 C CA . ARG A 1 453 ? 10.742 -17.371 -9.479 1.00 65.50 453 ARG A CA 1
ATOM 3596 C C . ARG A 1 453 ? 11.358 -16.608 -10.649 1.00 65.50 453 ARG A C 1
ATOM 3598 O O . ARG A 1 453 ? 11.315 -15.384 -10.692 1.00 65.50 453 ARG A O 1
ATOM 3605 N N . TYR A 1 454 ? 11.836 -17.354 -11.636 1.00 73.88 454 TYR A N 1
ATOM 3606 C CA . TYR A 1 454 ? 12.139 -16.814 -12.956 1.00 73.88 454 TYR A CA 1
ATOM 3607 C C . TYR A 1 454 ? 10.831 -16.435 -13.667 1.00 73.88 454 TYR A C 1
ATOM 3609 O O . TYR A 1 454 ? 10.066 -17.302 -14.105 1.00 73.88 454 TYR A O 1
ATOM 3617 N N . ALA A 1 455 ? 10.532 -15.135 -13.735 1.00 74.50 455 ALA A N 1
ATOM 3618 C CA . ALA A 1 455 ? 9.296 -14.632 -14.337 1.00 74.50 455 ALA A CA 1
ATOM 3619 C C . ALA A 1 455 ? 9.189 -15.018 -15.823 1.00 74.50 455 ALA A C 1
ATOM 3621 O O . ALA A 1 455 ? 8.104 -15.399 -16.278 1.00 74.50 455 ALA A O 1
ATOM 3622 N N . TYR A 1 456 ? 10.327 -15.036 -16.522 1.00 79.75 456 TYR A N 1
ATOM 3623 C CA . TYR A 1 456 ? 10.438 -15.210 -17.971 1.00 79.75 456 TYR A CA 1
ATOM 3624 C C . TYR A 1 456 ? 11.376 -16.357 -18.391 1.00 79.75 456 TYR A C 1
ATOM 3626 O O . TYR A 1 456 ? 11.922 -16.331 -19.484 1.00 79.75 456 TYR A O 1
ATOM 3634 N N . GLY A 1 457 ? 11.562 -17.372 -17.541 1.00 82.88 457 GLY A N 1
ATOM 3635 C CA . GLY A 1 457 ? 12.592 -18.402 -17.751 1.00 82.88 457 GLY A CA 1
ATOM 3636 C C . GLY A 1 457 ? 13.966 -17.964 -17.233 1.00 82.88 457 GLY A C 1
ATOM 3637 O O . GLY A 1 457 ? 14.153 -16.802 -16.870 1.00 82.88 457 GLY A O 1
ATOM 3638 N N . VAL A 1 458 ? 14.908 -18.900 -17.132 1.00 85.00 458 VAL A N 1
ATOM 3639 C CA . VAL A 1 458 ? 16.256 -18.655 -16.586 1.00 85.00 458 VAL A CA 1
ATOM 3640 C C . VAL A 1 458 ? 17.043 -17.700 -17.483 1.00 85.00 458 VAL A C 1
ATOM 3642 O O . VAL A 1 458 ? 17.735 -16.817 -16.975 1.00 85.00 458 VAL A O 1
ATOM 3645 N N . ASP A 1 459 ? 16.896 -17.815 -18.804 1.00 86.94 459 ASP A N 1
ATOM 3646 C CA . ASP A 1 459 ? 17.488 -16.887 -19.776 1.00 86.94 459 ASP A CA 1
ATOM 3647 C C . ASP A 1 459 ? 16.744 -15.543 -19.910 1.00 86.94 459 ASP A C 1
ATOM 3649 O O . ASP A 1 459 ? 17.230 -14.662 -20.614 1.00 86.94 459 ASP A O 1
ATOM 3653 N N . GLY A 1 460 ? 15.590 -15.372 -19.254 1.00 86.12 460 GLY A N 1
ATOM 3654 C CA . GLY A 1 460 ? 14.732 -14.182 -19.336 1.00 86.12 460 GLY A CA 1
ATOM 3655 C C . GLY A 1 460 ? 13.828 -14.098 -20.578 1.00 86.12 460 GLY A C 1
ATOM 3656 O O . GLY A 1 460 ? 13.017 -13.178 -20.664 1.00 86.12 460 GLY A O 1
ATOM 3657 N N . PHE A 1 461 ? 13.937 -15.033 -21.527 1.00 89.62 461 PHE A N 1
ATOM 3658 C CA . PHE A 1 461 ? 13.255 -15.030 -22.831 1.00 89.62 461 PHE A CA 1
ATOM 3659 C C . PHE A 1 461 ? 12.525 -16.355 -23.155 1.00 89.62 461 PHE A C 1
ATOM 3661 O O . PHE A 1 461 ? 12.156 -16.616 -24.303 1.00 89.62 461 PHE A O 1
ATOM 3668 N N . GLY A 1 462 ? 12.245 -17.165 -22.131 1.00 85.56 462 GLY A N 1
ATOM 3669 C CA . GLY A 1 462 ? 11.449 -18.393 -22.198 1.00 85.56 462 GLY A CA 1
ATOM 3670 C C . GLY A 1 462 ? 12.250 -19.694 -22.254 1.00 85.56 462 GLY A C 1
ATOM 3671 O O . GLY A 1 462 ? 11.656 -20.732 -22.536 1.00 85.56 462 GLY A O 1
ATOM 3672 N N . ASP A 1 463 ? 13.563 -19.649 -22.004 1.00 88.00 463 ASP A N 1
ATOM 3673 C CA . ASP A 1 463 ? 14.497 -20.782 -22.097 1.00 88.00 463 ASP A CA 1
ATOM 3674 C C . ASP A 1 463 ? 14.490 -21.455 -23.490 1.00 88.00 463 ASP A C 1
ATOM 3676 O O . ASP A 1 463 ? 14.584 -22.677 -23.639 1.00 88.00 463 ASP A O 1
ATOM 3680 N N . ILE A 1 464 ? 14.357 -20.635 -24.540 1.00 85.38 464 ILE A N 1
ATOM 3681 C CA . ILE A 1 464 ? 14.168 -21.078 -25.926 1.00 85.38 464 ILE A CA 1
ATOM 3682 C C . ILE A 1 464 ? 15.522 -21.222 -26.633 1.00 85.38 464 ILE A C 1
ATOM 3684 O O . ILE A 1 464 ? 16.134 -20.242 -27.064 1.00 85.38 464 ILE A O 1
ATOM 3688 N N . PHE A 1 465 ? 15.959 -22.471 -26.808 1.00 75.19 465 PHE A N 1
ATOM 3689 C CA . PHE A 1 465 ? 17.253 -22.823 -27.409 1.00 75.19 465 PHE A CA 1
ATOM 3690 C C . PHE A 1 465 ? 17.487 -22.249 -28.819 1.00 75.19 465 PHE A C 1
ATOM 3692 O O . PHE A 1 465 ? 18.605 -21.840 -29.119 1.00 75.19 465 PHE A O 1
ATOM 3699 N N . ASP A 1 466 ? 16.449 -22.177 -29.659 1.00 77.38 466 ASP A N 1
ATOM 3700 C CA . ASP A 1 466 ? 16.559 -21.783 -31.076 1.00 77.38 466 ASP A CA 1
ATOM 3701 C C . ASP A 1 466 ? 16.350 -20.270 -31.334 1.00 77.38 466 ASP A C 1
ATOM 3703 O O . ASP A 1 466 ? 16.147 -19.848 -32.476 1.00 77.38 466 ASP A O 1
ATOM 3707 N N . LEU A 1 467 ? 16.383 -19.419 -30.298 1.00 82.00 467 LEU A N 1
ATOM 3708 C CA . LEU A 1 467 ? 16.302 -17.962 -30.479 1.00 82.00 467 LEU A CA 1
ATOM 3709 C C . LEU A 1 467 ? 17.570 -17.406 -31.166 1.00 82.00 467 LEU A C 1
ATOM 3711 O O . LEU A 1 467 ? 18.674 -17.687 -30.687 1.00 82.00 467 LEU A O 1
ATOM 3715 N N . PRO A 1 468 ? 17.450 -16.542 -32.200 1.00 77.31 468 PRO A N 1
ATOM 3716 C CA . PRO A 1 468 ? 18.588 -16.044 -32.978 1.00 77.31 468 PRO A CA 1
ATOM 3717 C C . PRO A 1 468 ? 19.749 -15.500 -32.134 1.00 77.31 468 PRO A C 1
ATOM 3719 O O . PRO A 1 468 ? 19.536 -14.754 -31.176 1.00 77.31 468 PRO A O 1
ATOM 3722 N N . GLU A 1 469 ? 20.988 -15.833 -32.504 1.00 82.38 469 GLU A N 1
ATOM 3723 C CA . GLU A 1 469 ? 22.184 -15.203 -31.936 1.00 82.38 469 GLU A CA 1
ATOM 3724 C C . GLU A 1 469 ? 22.632 -14.011 -32.786 1.00 82.38 469 GLU A C 1
ATOM 3726 O O . GLU A 1 469 ? 22.832 -14.121 -33.997 1.00 82.38 469 GLU A O 1
ATOM 3731 N N . VAL A 1 470 ? 22.841 -12.865 -32.135 1.00 87.69 470 VAL A N 1
ATOM 3732 C CA . VAL A 1 470 ? 23.319 -11.638 -32.782 1.00 87.69 470 VAL A CA 1
ATOM 3733 C C . VAL A 1 470 ? 24.845 -11.619 -32.740 1.00 87.69 470 VAL A C 1
ATOM 3735 O O . VAL A 1 470 ? 25.449 -11.163 -31.775 1.00 87.69 470 VAL A O 1
ATOM 3738 N N . THR A 1 471 ? 25.472 -12.146 -33.792 1.00 82.88 471 THR A N 1
ATOM 3739 C CA . THR A 1 471 ? 26.942 -12.227 -33.940 1.00 82.88 471 THR A CA 1
ATOM 3740 C C . THR A 1 471 ? 27.546 -11.063 -34.737 1.00 82.88 471 THR A C 1
ATOM 3742 O O . THR A 1 471 ? 28.760 -10.987 -34.919 1.00 82.88 471 THR A O 1
ATOM 3745 N N . SER A 1 472 ? 26.704 -10.143 -35.216 1.00 80.06 472 SER A N 1
ATOM 3746 C CA . SER A 1 472 ? 27.062 -8.977 -36.036 1.00 80.06 472 SER A CA 1
ATOM 3747 C C . SER A 1 472 ? 27.662 -7.811 -35.239 1.00 80.06 472 SER A C 1
ATOM 3749 O O . SER A 1 472 ? 28.277 -6.921 -35.825 1.00 80.06 472 SER A O 1
ATOM 3751 N N . THR A 1 473 ? 27.493 -7.802 -33.915 1.00 86.75 473 THR A N 1
ATOM 3752 C CA . THR A 1 473 ? 28.029 -6.787 -33.000 1.00 86.75 473 THR A CA 1
ATOM 3753 C C . THR A 1 473 ? 28.286 -7.386 -31.614 1.00 86.75 473 THR A C 1
ATOM 3755 O O . THR A 1 473 ? 27.859 -8.500 -31.322 1.00 86.75 473 THR A O 1
ATOM 3758 N N . SER A 1 474 ? 28.965 -6.631 -30.752 1.00 87.25 474 SER A N 1
ATOM 3759 C CA . SER A 1 474 ? 29.305 -7.013 -29.377 1.00 87.25 474 SER A CA 1
ATOM 3760 C C . SER A 1 474 ? 28.926 -5.897 -28.397 1.00 87.25 474 SER A C 1
ATOM 3762 O O . SER A 1 474 ? 28.912 -4.725 -28.789 1.00 87.25 474 SER A O 1
ATOM 3764 N N . PRO A 1 475 ? 28.679 -6.209 -27.109 1.00 93.75 475 PRO A N 1
ATOM 3765 C CA . PRO A 1 475 ? 28.579 -5.182 -26.078 1.00 93.75 475 PRO A CA 1
ATOM 3766 C C . PRO A 1 475 ? 29.871 -4.360 -25.988 1.00 93.75 475 PRO A C 1
ATOM 3768 O O . PRO A 1 475 ? 30.974 -4.845 -26.255 1.00 93.75 475 PRO A O 1
ATOM 3771 N N . GLN A 1 476 ? 29.733 -3.106 -25.569 1.00 96.50 476 GLN A N 1
ATOM 3772 C CA . GLN A 1 476 ? 30.853 -2.203 -25.341 1.00 96.50 476 GLN A CA 1
ATOM 3773 C C . GLN A 1 476 ? 31.745 -2.707 -24.198 1.00 96.50 476 GLN A C 1
ATOM 3775 O O . GLN A 1 476 ? 31.269 -3.244 -23.199 1.00 96.50 476 GLN A O 1
ATOM 3780 N N . THR A 1 477 ? 33.057 -2.497 -24.326 1.00 94.94 477 THR A N 1
ATOM 3781 C CA . THR A 1 477 ? 34.062 -2.976 -23.356 1.00 94.94 477 THR A CA 1
ATOM 3782 C C . THR A 1 477 ? 34.120 -2.155 -22.065 1.00 94.94 477 THR A C 1
ATOM 3784 O O . THR A 1 477 ? 34.704 -2.598 -21.076 1.00 94.94 477 THR A O 1
ATOM 3787 N N . GLN A 1 478 ? 33.520 -0.961 -22.049 1.00 96.88 478 GLN A N 1
ATOM 3788 C CA . GLN A 1 478 ? 33.369 -0.141 -20.849 1.00 96.88 478 GLN A CA 1
ATOM 3789 C C . GLN A 1 478 ? 32.210 -0.672 -19.988 1.00 96.88 478 GLN A C 1
ATOM 3791 O O . GLN A 1 478 ? 31.144 -0.995 -20.500 1.00 96.88 478 GLN A O 1
ATOM 3796 N N . HIS A 1 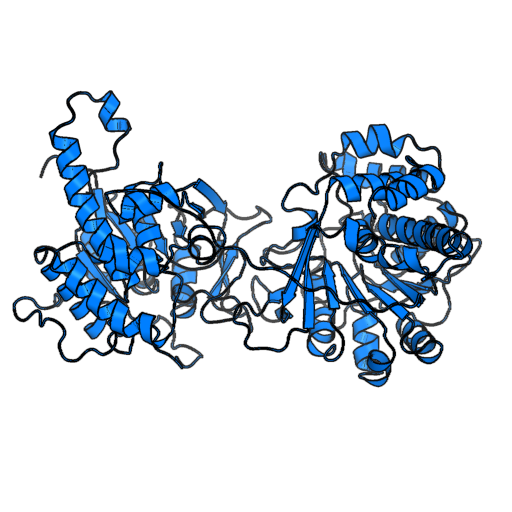479 ? 32.390 -0.717 -18.667 1.00 98.25 479 HIS A N 1
ATOM 3797 C CA . HIS A 1 479 ? 31.315 -1.078 -17.738 1.00 98.25 479 HIS A CA 1
ATOM 3798 C C . HIS A 1 479 ? 30.208 -0.007 -17.713 1.00 98.25 479 HIS A C 1
ATOM 3800 O O . HIS A 1 479 ? 30.521 1.187 -17.701 1.00 98.25 479 HIS A O 1
ATOM 3806 N N . ALA A 1 480 ? 28.937 -0.421 -17.641 1.00 97.94 480 ALA A N 1
ATOM 3807 C CA . ALA A 1 480 ? 27.765 0.461 -17.728 1.00 97.94 480 ALA A CA 1
ATOM 3808 C C . ALA A 1 480 ? 27.835 1.679 -16.792 1.00 97.94 480 ALA A C 1
ATOM 3810 O O . ALA A 1 480 ? 27.679 2.806 -17.247 1.00 97.94 480 ALA A O 1
ATOM 3811 N N . VAL A 1 481 ? 28.173 1.472 -15.516 1.00 98.12 481 VAL A N 1
ATOM 3812 C CA . VAL A 1 481 ? 28.342 2.535 -14.500 1.00 98.12 481 VAL A CA 1
ATOM 3813 C C . VAL A 1 481 ? 29.321 3.631 -14.956 1.00 98.12 481 VAL A C 1
ATOM 3815 O O . VAL A 1 481 ? 29.057 4.826 -14.820 1.00 98.12 481 VAL A O 1
ATOM 3818 N N . ASN A 1 482 ? 30.439 3.236 -15.570 1.00 98.00 482 ASN A N 1
ATOM 3819 C CA . ASN A 1 482 ? 31.454 4.173 -16.053 1.00 98.00 482 ASN A CA 1
ATOM 3820 C C . ASN A 1 482 ? 30.988 4.883 -17.336 1.00 98.00 482 ASN A C 1
ATOM 3822 O O . ASN A 1 482 ? 31.336 6.044 -17.559 1.00 98.00 482 ASN A O 1
ATOM 3826 N N . ALA A 1 483 ? 30.200 4.201 -18.173 1.00 97.75 483 ALA A N 1
ATOM 3827 C CA . ALA A 1 483 ? 29.608 4.761 -19.384 1.00 97.75 483 ALA A CA 1
ATOM 3828 C C . ALA A 1 483 ? 28.520 5.797 -19.054 1.00 97.75 483 ALA A C 1
ATOM 3830 O O . ALA A 1 483 ? 28.597 6.919 -19.551 1.00 97.75 483 ALA A O 1
ATOM 3831 N N . MET A 1 484 ? 27.591 5.480 -18.141 1.00 98.12 484 MET A N 1
ATOM 3832 C CA . MET A 1 484 ? 26.591 6.413 -17.600 1.00 98.12 484 MET A CA 1
ATOM 3833 C C . MET A 1 484 ? 27.251 7.705 -17.102 1.00 98.12 484 MET A C 1
ATOM 3835 O O . MET A 1 484 ? 26.851 8.801 -17.497 1.00 98.12 484 MET A O 1
ATOM 3839 N N . TYR A 1 485 ? 28.306 7.579 -16.286 1.00 97.75 485 TYR A N 1
ATOM 3840 C CA . TYR A 1 485 ? 29.057 8.727 -15.782 1.00 97.75 485 TYR A CA 1
ATOM 3841 C C . TYR A 1 485 ? 29.734 9.531 -16.903 1.00 97.75 485 TYR A C 1
ATOM 3843 O O . TYR A 1 485 ? 29.620 10.757 -16.956 1.00 97.75 485 TYR A O 1
ATOM 3851 N N . SER A 1 486 ? 30.389 8.843 -17.844 1.00 96.50 486 SER A N 1
ATOM 3852 C CA . SER A 1 486 ? 31.035 9.476 -19.004 1.00 96.50 486 SER A CA 1
ATOM 3853 C C . SER A 1 486 ? 30.032 10.265 -19.854 1.00 96.50 486 SER A C 1
ATOM 3855 O O . SER A 1 486 ? 30.335 11.369 -20.305 1.00 96.50 486 SER A O 1
ATOM 3857 N N . MET A 1 487 ? 28.820 9.732 -20.037 1.00 96.38 487 MET A N 1
ATOM 3858 C CA . MET A 1 487 ? 27.761 10.355 -20.831 1.00 96.38 487 MET A CA 1
ATOM 3859 C C . MET A 1 487 ? 27.156 11.581 -20.143 1.00 96.38 487 MET A C 1
ATOM 3861 O O . MET A 1 487 ? 27.002 12.600 -20.811 1.00 96.38 487 MET A O 1
ATOM 3865 N N . VAL A 1 488 ? 26.881 11.557 -18.830 1.00 94.25 488 VAL A N 1
ATOM 3866 C CA . VAL A 1 488 ? 26.395 12.771 -18.133 1.00 94.25 488 VAL A CA 1
ATOM 3867 C C . VAL A 1 488 ? 27.474 13.850 -18.020 1.00 94.25 488 VAL A C 1
ATOM 3869 O O . VAL A 1 488 ? 27.155 15.034 -18.011 1.00 94.25 488 VAL A O 1
ATOM 3872 N N . CYS A 1 489 ? 28.757 13.481 -18.011 1.00 91.19 489 CYS A N 1
ATOM 3873 C CA . CYS A 1 489 ? 29.854 14.444 -18.130 1.00 91.19 489 CYS A CA 1
ATOM 3874 C C . CYS A 1 489 ? 29.984 15.041 -19.544 1.00 91.19 489 CYS A C 1
ATOM 3876 O O . CYS A 1 489 ? 30.420 16.183 -19.673 1.00 91.19 489 CYS A O 1
ATOM 3878 N N . MET A 1 490 ? 29.580 14.313 -20.591 1.00 92.75 490 MET A N 1
ATOM 3879 C CA . MET A 1 490 ? 29.560 14.801 -21.978 1.00 92.75 490 MET A CA 1
ATOM 3880 C C . MET A 1 490 ? 28.303 15.626 -22.308 1.00 92.75 490 MET A C 1
ATOM 3882 O O . MET A 1 490 ? 28.382 16.585 -23.075 1.00 92.75 490 MET A O 1
ATOM 3886 N N . TYR A 1 491 ? 27.158 15.279 -21.714 1.00 90.00 491 TYR A N 1
ATOM 3887 C CA . TYR A 1 491 ? 25.848 15.897 -21.953 1.00 90.00 491 TYR A CA 1
ATOM 3888 C C . TYR A 1 491 ? 25.152 16.304 -20.632 1.00 90.00 491 TYR A C 1
ATOM 3890 O O . TYR A 1 491 ? 24.066 15.799 -20.314 1.00 90.00 491 TYR A O 1
ATOM 3898 N N . PRO A 1 492 ? 25.766 17.198 -19.829 1.00 89.12 492 PRO A N 1
ATOM 3899 C CA . PRO A 1 492 ? 25.282 17.539 -18.494 1.00 89.12 492 PRO A CA 1
ATOM 3900 C C . PRO A 1 492 ? 23.898 18.187 -18.533 1.00 89.12 492 PRO A C 1
ATOM 3902 O O . PRO A 1 492 ? 23.648 19.116 -19.299 1.00 89.12 492 PRO A O 1
ATOM 3905 N N . ASN A 1 493 ? 23.005 17.698 -17.672 1.00 89.00 493 ASN A N 1
ATOM 3906 C CA . ASN A 1 493 ? 21.604 18.111 -17.555 1.00 89.00 493 ASN A CA 1
ATOM 3907 C C . ASN A 1 493 ? 20.777 17.913 -18.840 1.00 89.00 493 ASN A C 1
ATOM 3909 O O . ASN A 1 493 ? 19.714 18.512 -19.000 1.00 89.00 493 ASN A O 1
ATOM 3913 N N . MET A 1 494 ? 21.233 17.033 -19.743 1.00 90.94 494 MET A N 1
ATOM 3914 C CA . MET A 1 494 ? 20.507 16.656 -20.961 1.00 90.94 494 MET A CA 1
ATOM 3915 C C . MET A 1 494 ? 20.011 15.201 -20.969 1.00 90.94 494 MET A C 1
ATOM 3917 O O . MET A 1 494 ? 19.171 14.880 -21.806 1.00 90.94 494 MET A O 1
ATOM 3921 N N . ILE A 1 495 ? 20.510 14.329 -20.083 1.00 95.31 495 ILE A N 1
ATOM 3922 C CA . ILE A 1 495 ? 20.184 12.891 -20.065 1.00 95.31 495 ILE A CA 1
ATOM 3923 C C . ILE A 1 495 ? 19.080 12.573 -19.053 1.00 95.31 495 ILE A C 1
ATOM 3925 O O . ILE A 1 495 ? 19.243 12.791 -17.850 1.00 95.31 495 ILE A O 1
ATOM 3929 N N . ASP A 1 496 ? 17.994 11.985 -19.545 1.00 96.75 496 ASP A N 1
ATOM 3930 C CA . ASP A 1 496 ? 17.013 11.264 -18.742 1.00 96.75 496 ASP A CA 1
ATOM 3931 C C . ASP A 1 496 ? 17.449 9.806 -18.558 1.00 96.75 496 ASP A C 1
ATOM 3933 O O . ASP A 1 496 ? 17.934 9.165 -19.493 1.00 96.75 496 ASP A O 1
ATOM 3937 N N . PHE A 1 497 ? 17.224 9.266 -17.365 1.00 98.25 497 PHE A N 1
ATOM 3938 C CA . PHE A 1 497 ? 17.383 7.843 -17.082 1.00 98.25 497 PHE A CA 1
ATOM 3939 C C . PHE A 1 497 ? 16.012 7.186 -16.980 1.00 98.25 497 PHE A C 1
ATOM 3941 O O . PHE A 1 497 ? 15.149 7.668 -16.242 1.00 98.25 497 PHE A O 1
ATOM 3948 N N . ILE A 1 498 ? 15.829 6.086 -17.705 1.00 98.19 498 ILE A N 1
ATOM 3949 C CA . ILE A 1 498 ? 14.670 5.200 -17.597 1.00 98.19 498 ILE A CA 1
ATOM 3950 C C . ILE A 1 498 ? 15.192 3.880 -17.034 1.00 98.19 498 ILE A C 1
ATOM 3952 O O . ILE A 1 498 ? 15.860 3.124 -17.734 1.00 98.19 498 ILE A O 1
ATOM 3956 N N . LEU A 1 499 ? 14.941 3.663 -15.746 1.00 98.38 499 LEU A N 1
ATOM 3957 C CA . LEU A 1 499 ? 15.439 2.542 -14.959 1.00 98.38 499 LEU A CA 1
ATOM 3958 C C . LEU A 1 499 ? 14.293 1.534 -14.795 1.00 98.38 499 LEU A C 1
ATOM 3960 O O . LEU A 1 499 ? 13.302 1.834 -14.125 1.00 98.38 499 LEU A O 1
ATOM 3964 N N . VAL A 1 500 ? 14.400 0.387 -15.461 1.00 97.44 500 VAL A N 1
ATOM 3965 C CA . VAL A 1 500 ? 13.366 -0.665 -15.504 1.00 97.44 500 VAL A CA 1
ATOM 3966 C C . VAL A 1 500 ? 13.825 -1.990 -14.895 1.00 97.44 500 VAL A C 1
ATOM 3968 O O . VAL A 1 500 ? 12.984 -2.785 -14.505 1.00 97.44 500 VAL A O 1
ATOM 3971 N N . GLY A 1 501 ? 15.135 -2.200 -14.738 1.00 95.62 501 GLY A N 1
ATOM 3972 C CA . GLY A 1 501 ? 15.679 -3.262 -13.885 1.00 95.62 501 GLY A CA 1
ATOM 3973 C C . GLY A 1 501 ? 15.966 -2.793 -12.445 1.00 95.62 501 GLY A C 1
ATOM 3974 O O . GLY A 1 501 ? 15.746 -1.624 -12.103 1.00 95.62 501 GLY A O 1
ATOM 3975 N N . PRO A 1 502 ? 16.522 -3.670 -11.587 1.00 96.94 502 PRO A N 1
ATOM 3976 C CA . PRO A 1 502 ? 17.014 -3.311 -10.258 1.00 96.94 502 PRO A CA 1
ATOM 3977 C C . PRO A 1 502 ? 18.025 -2.156 -10.301 1.00 96.94 502 PRO A C 1
ATOM 3979 O O . PRO A 1 502 ? 18.943 -2.134 -11.120 1.00 96.94 502 PRO A O 1
ATOM 3982 N N . LEU A 1 503 ? 17.897 -1.194 -9.380 1.00 98.31 503 LEU A N 1
ATOM 3983 C CA . LEU A 1 503 ? 18.567 0.117 -9.472 1.00 98.31 503 LEU A CA 1
ATOM 3984 C C . LEU A 1 503 ? 20.093 0.098 -9.210 1.00 98.31 503 LEU A C 1
ATOM 3986 O O . LEU A 1 503 ? 20.706 1.151 -9.017 1.00 98.31 503 LEU A O 1
ATOM 3990 N N . THR A 1 504 ? 20.722 -1.079 -9.200 1.00 98.31 504 THR A N 1
ATOM 3991 C CA . THR A 1 504 ? 22.126 -1.323 -8.842 1.00 98.31 504 THR A CA 1
ATOM 3992 C C . THR A 1 504 ? 23.112 -0.503 -9.677 1.00 98.31 504 THR A C 1
ATOM 3994 O O . THR A 1 504 ? 24.041 0.074 -9.110 1.00 98.31 504 THR A O 1
ATOM 3997 N N . ASN A 1 505 ? 22.931 -0.392 -11.000 1.00 98.56 505 ASN A N 1
ATOM 3998 C CA . ASN A 1 505 ? 23.816 0.413 -11.856 1.00 98.56 505 ASN A CA 1
ATOM 3999 C C . ASN A 1 505 ? 23.772 1.902 -11.452 1.00 98.56 505 ASN A C 1
ATOM 4001 O O . ASN A 1 505 ? 24.812 2.516 -11.191 1.00 98.56 505 ASN A O 1
ATOM 4005 N N . PHE A 1 506 ? 22.570 2.476 -11.335 1.00 98.56 506 PHE A N 1
ATOM 4006 C CA . PHE A 1 506 ? 22.382 3.889 -10.988 1.00 98.56 506 PHE A CA 1
ATOM 4007 C C . PHE A 1 506 ? 22.828 4.204 -9.547 1.00 98.56 506 PHE A C 1
ATOM 4009 O O . PHE A 1 506 ? 23.522 5.194 -9.312 1.00 98.56 506 PHE A O 1
ATOM 4016 N N . ALA A 1 507 ? 22.529 3.326 -8.585 1.00 98.44 507 ALA A N 1
ATOM 4017 C CA . ALA A 1 507 ? 23.016 3.438 -7.210 1.00 98.44 507 ALA A CA 1
ATOM 4018 C C . ALA A 1 507 ? 24.546 3.302 -7.112 1.00 98.44 507 ALA A C 1
ATOM 4020 O O . ALA A 1 507 ? 25.178 3.995 -6.315 1.00 98.44 507 ALA A O 1
ATOM 4021 N N . THR A 1 508 ? 25.175 2.485 -7.963 1.00 98.44 508 THR A N 1
ATOM 4022 C CA . THR A 1 508 ? 26.643 2.405 -8.032 1.00 98.44 508 THR A CA 1
ATOM 4023 C C . THR A 1 508 ? 27.245 3.695 -8.603 1.00 98.44 508 THR A C 1
ATOM 4025 O O . THR A 1 508 ? 28.264 4.156 -8.090 1.00 98.44 508 THR A O 1
ATOM 4028 N N . CYS A 1 509 ? 26.593 4.356 -9.572 1.00 98.44 509 CYS A N 1
ATOM 4029 C CA . CYS A 1 509 ? 26.998 5.699 -10.017 1.00 98.44 509 CYS A CA 1
ATOM 4030 C C . CYS A 1 509 ? 26.930 6.724 -8.870 1.00 98.44 509 CYS A C 1
ATOM 4032 O O . CYS A 1 509 ? 27.851 7.524 -8.702 1.00 98.44 509 CYS A O 1
ATOM 4034 N N . ILE A 1 510 ? 25.879 6.673 -8.044 1.00 98.12 510 ILE A N 1
ATOM 4035 C CA . ILE A 1 510 ? 25.752 7.512 -6.841 1.00 98.12 510 ILE A CA 1
ATOM 4036 C C . ILE A 1 510 ? 26.871 7.203 -5.835 1.00 98.12 510 ILE A C 1
ATOM 4038 O O . ILE A 1 510 ? 27.500 8.130 -5.334 1.00 98.12 510 ILE A O 1
ATOM 4042 N N . ASN A 1 511 ? 27.184 5.934 -5.575 1.00 97.38 511 ASN A N 1
ATOM 4043 C CA . ASN A 1 511 ? 28.245 5.560 -4.634 1.00 97.38 511 ASN A CA 1
ATOM 4044 C C . ASN A 1 511 ? 29.654 5.953 -5.116 1.00 97.38 511 ASN A C 1
ATOM 4046 O O . ASN A 1 511 ? 30.496 6.323 -4.302 1.00 97.38 511 ASN A O 1
ATOM 4050 N N . MET A 1 512 ? 29.924 5.876 -6.424 1.00 97.94 512 MET A N 1
ATOM 4051 C CA . MET A 1 512 ? 31.243 6.185 -6.996 1.00 97.94 512 MET A CA 1
ATOM 4052 C C . MET A 1 512 ? 31.481 7.682 -7.237 1.00 97.94 512 MET A C 1
ATOM 4054 O O . MET A 1 512 ? 32.624 8.128 -7.162 1.00 97.94 512 MET A O 1
ATOM 4058 N N . TYR A 1 513 ? 30.429 8.450 -7.538 1.00 97.88 513 TYR A N 1
ATOM 4059 C CA . TYR A 1 513 ? 30.546 9.834 -8.024 1.00 97.88 513 TYR A CA 1
ATOM 4060 C C . TYR A 1 513 ? 29.645 10.842 -7.285 1.00 97.88 513 TYR A C 1
ATOM 4062 O O . TYR A 1 513 ? 29.783 12.054 -7.461 1.00 97.88 51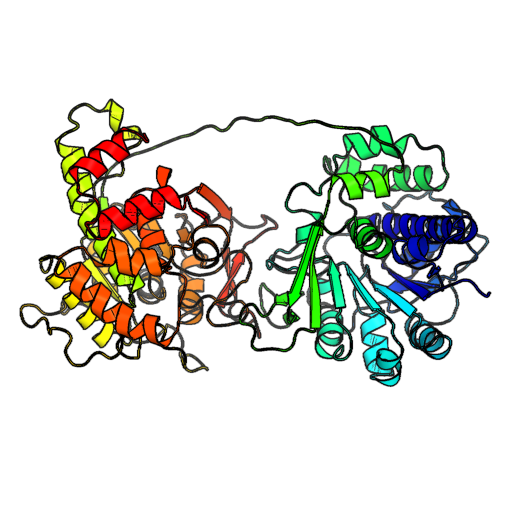3 TYR A O 1
ATOM 4070 N N . GLY A 1 514 ? 28.712 10.376 -6.450 1.00 94.75 514 GLY A N 1
ATOM 4071 C CA . GLY A 1 514 ? 27.867 11.202 -5.588 1.00 94.75 514 GLY A CA 1
ATOM 4072 C C . GLY A 1 514 ? 27.149 12.337 -6.317 1.00 94.75 514 GLY A C 1
ATOM 4073 O O . GLY A 1 514 ? 26.550 12.166 -7.383 1.00 94.75 514 GLY A O 1
ATOM 4074 N N . ASN A 1 515 ? 27.230 13.537 -5.737 1.00 94.62 515 ASN A N 1
ATOM 4075 C CA . ASN A 1 515 ? 26.617 14.727 -6.317 1.00 94.62 515 ASN A CA 1
ATOM 4076 C C . ASN A 1 515 ? 27.256 15.153 -7.652 1.00 94.62 515 ASN A C 1
ATOM 4078 O O . ASN A 1 515 ? 26.601 15.843 -8.429 1.00 94.62 515 ASN A O 1
ATOM 4082 N N . GLU A 1 516 ? 28.490 14.741 -7.969 1.00 95.31 516 GLU A N 1
ATOM 4083 C CA . GLU A 1 516 ? 29.099 15.054 -9.268 1.00 95.31 516 GLU A CA 1
ATOM 4084 C C . GLU A 1 516 ? 28.404 14.311 -10.431 1.00 95.31 516 GLU A C 1
ATOM 4086 O O . GLU A 1 516 ? 28.355 14.829 -11.550 1.00 95.31 516 GLU A O 1
ATOM 4091 N N . PHE A 1 517 ? 27.824 13.136 -10.171 1.00 97.44 517 PHE A N 1
ATOM 4092 C CA . PHE A 1 517 ? 26.928 12.456 -11.109 1.00 97.44 517 PHE A CA 1
ATOM 4093 C C . PHE A 1 517 ? 25.524 13.071 -11.077 1.00 97.44 517 PHE A C 1
ATOM 4095 O O . PHE A 1 517 ? 25.018 13.508 -12.109 1.00 97.44 517 PHE A O 1
ATOM 4102 N N . LEU A 1 518 ? 24.912 13.174 -9.889 1.00 96.75 518 LEU A N 1
ATOM 4103 C CA . LEU A 1 518 ? 23.513 13.604 -9.753 1.00 96.75 518 LEU A CA 1
ATOM 4104 C C . LEU A 1 518 ? 23.245 15.034 -10.252 1.00 96.75 518 LEU A C 1
ATOM 4106 O O . LEU A 1 518 ? 22.170 15.279 -10.789 1.00 96.75 518 LEU A O 1
ATOM 4110 N N . SER A 1 519 ? 24.208 15.955 -10.145 1.00 95.12 519 SER A N 1
ATOM 4111 C CA . SER A 1 519 ? 24.100 17.337 -10.662 1.00 95.12 519 SER A CA 1
ATOM 4112 C C . SER A 1 519 ? 24.265 17.474 -12.187 1.00 95.12 519 SER A C 1
ATOM 4114 O O . SER A 1 519 ? 24.292 18.592 -12.708 1.00 95.12 519 SER A O 1
ATOM 4116 N N . LYS A 1 520 ? 24.386 16.345 -12.901 1.00 95.19 520 LYS A N 1
ATOM 4117 C CA . LYS A 1 520 ? 24.436 16.262 -14.368 1.00 95.19 520 LYS A CA 1
ATOM 4118 C C . LYS A 1 520 ? 23.298 15.414 -14.971 1.00 95.19 520 LYS A C 1
ATOM 4120 O O . LYS A 1 520 ? 23.224 15.292 -16.194 1.00 95.19 520 LYS A O 1
ATOM 4125 N N . VAL A 1 521 ? 22.424 14.832 -14.148 1.00 95.25 521 VAL A N 1
ATOM 4126 C CA . VAL A 1 521 ? 21.218 14.094 -14.575 1.00 95.25 521 VAL A CA 1
ATOM 4127 C C . VAL A 1 521 ? 20.081 15.084 -14.862 1.00 95.25 521 VAL A C 1
ATOM 4129 O O . VAL A 1 521 ? 19.984 16.097 -14.182 1.00 95.25 521 VAL A O 1
ATOM 4132 N N . ARG A 1 522 ? 19.213 14.814 -15.849 1.00 93.38 522 ARG A N 1
ATOM 4133 C CA . ARG A 1 522 ? 18.065 15.680 -16.190 1.00 93.38 522 ARG A CA 1
ATOM 4134 C C . ARG A 1 522 ? 16.757 15.231 -15.533 1.00 93.38 522 ARG A C 1
ATOM 4136 O O . ARG A 1 522 ? 16.112 16.008 -14.836 1.00 93.38 522 ARG A O 1
ATOM 4143 N N . ASN A 1 523 ? 16.361 13.978 -15.749 1.00 95.31 523 ASN A N 1
ATOM 4144 C CA . ASN A 1 523 ? 15.222 13.344 -15.082 1.00 95.31 523 ASN A CA 1
ATOM 4145 C C . ASN A 1 523 ? 15.550 11.887 -14.739 1.00 95.31 523 ASN A C 1
ATOM 4147 O O . ASN A 1 523 ? 16.399 11.262 -15.374 1.00 95.31 523 ASN A O 1
ATOM 4151 N N . ILE A 1 524 ? 14.824 11.337 -13.766 1.00 98.00 524 ILE A N 1
ATOM 4152 C CA . ILE A 1 524 ? 14.928 9.937 -13.347 1.00 98.00 524 ILE A CA 1
ATOM 4153 C C . ILE A 1 524 ? 13.520 9.339 -13.367 1.00 98.00 524 ILE A C 1
ATOM 4155 O O . ILE A 1 524 ? 12.620 9.844 -12.688 1.00 98.00 524 ILE A O 1
ATOM 4159 N N . TYR A 1 525 ? 13.345 8.280 -14.149 1.00 98.12 525 TYR A N 1
ATOM 4160 C CA . TYR A 1 525 ? 12.133 7.476 -14.254 1.00 98.12 525 TYR A CA 1
ATOM 4161 C C . TYR A 1 525 ? 12.445 6.054 -13.778 1.00 98.12 525 TYR A C 1
ATOM 4163 O O . TYR A 1 525 ? 13.461 5.495 -14.178 1.00 98.12 525 TYR A O 1
ATOM 4171 N N . VAL A 1 526 ? 11.599 5.490 -12.916 1.00 98.62 526 VAL A N 1
ATOM 4172 C CA . VAL A 1 526 ? 11.804 4.182 -12.267 1.00 98.62 526 VAL A CA 1
ATOM 4173 C C . VAL A 1 526 ? 10.556 3.319 -12.435 1.00 98.62 526 VAL A C 1
ATOM 4175 O O . VAL A 1 526 ? 9.470 3.773 -12.071 1.00 98.62 526 VAL A O 1
ATOM 4178 N N . MET A 1 527 ? 10.700 2.079 -12.909 1.00 96.94 527 MET A N 1
ATOM 4179 C CA . MET A 1 527 ? 9.725 1.019 -12.638 1.00 96.94 527 MET A CA 1
ATOM 4180 C C . MET A 1 527 ? 10.154 0.334 -11.345 1.00 96.94 527 MET A C 1
ATOM 4182 O O . MET A 1 527 ? 11.289 -0.123 -11.211 1.00 96.94 527 MET A O 1
ATOM 4186 N N . GLY A 1 528 ? 9.241 0.283 -10.382 1.00 95.75 528 GLY A N 1
ATOM 4187 C CA . GLY A 1 528 ? 9.406 -0.565 -9.213 1.00 95.75 528 GLY A CA 1
ATOM 4188 C C . GLY A 1 528 ? 8.838 0.035 -7.942 1.00 95.75 528 GLY A C 1
ATOM 4189 O O . GLY A 1 528 ? 8.306 1.150 -7.909 1.00 95.75 528 GLY A O 1
ATOM 4190 N N . GLY A 1 529 ? 8.949 -0.744 -6.875 1.00 96.12 529 GLY A N 1
ATOM 4191 C CA . GLY A 1 529 ? 8.365 -0.416 -5.588 1.00 96.12 529 GLY A CA 1
ATOM 4192 C C . GLY A 1 529 ? 6.838 -0.471 -5.623 1.00 96.12 529 GLY A C 1
ATOM 4193 O O . GLY A 1 529 ? 6.199 -0.944 -6.566 1.00 96.12 529 GLY A O 1
ATOM 4194 N N . ASN A 1 530 ? 6.233 0.004 -4.543 1.00 95.19 530 ASN A N 1
ATOM 4195 C CA . ASN A 1 530 ? 4.796 -0.054 -4.330 1.00 95.19 530 ASN A CA 1
ATOM 4196 C C . ASN A 1 530 ? 4.292 1.174 -3.556 1.00 95.19 530 ASN A C 1
ATOM 4198 O O . ASN A 1 530 ? 5.056 1.852 -2.876 1.00 95.19 530 ASN A O 1
ATOM 4202 N N . TYR A 1 531 ? 3.008 1.505 -3.701 1.00 93.88 531 TYR A N 1
ATOM 4203 C CA . TYR A 1 531 ? 2.378 2.663 -3.042 1.00 93.88 531 TYR A CA 1
ATOM 4204 C C . TYR A 1 531 ? 1.239 2.293 -2.084 1.00 93.88 531 TYR A C 1
ATOM 4206 O O . TYR A 1 531 ? 0.637 3.172 -1.461 1.00 93.88 531 TYR A O 1
ATOM 4214 N N . ARG A 1 532 ? 0.927 0.997 -1.992 1.00 91.31 532 ARG A N 1
ATOM 4215 C CA . ARG A 1 532 ? -0.036 0.380 -1.075 1.00 91.31 532 ARG A CA 1
ATOM 4216 C C . ARG A 1 532 ? 0.589 -0.778 -0.286 1.00 91.31 532 ARG A C 1
ATOM 4218 O O . ARG A 1 532 ? -0.146 -1.592 0.261 1.00 91.31 532 ARG A O 1
ATOM 4225 N N . GLY A 1 533 ? 1.916 -0.919 -0.276 1.00 91.81 533 GLY A N 1
ATOM 4226 C CA . GLY A 1 533 ? 2.579 -2.060 0.362 1.00 91.81 533 GLY A CA 1
ATOM 4227 C C . GLY A 1 533 ? 2.228 -3.414 -0.269 1.00 91.81 533 GLY A C 1
ATOM 4228 O O . GLY A 1 533 ? 2.338 -4.431 0.407 1.00 91.81 533 GLY A O 1
ATOM 4229 N N . LYS A 1 534 ? 1.776 -3.459 -1.532 1.00 93.88 534 LYS A N 1
ATOM 4230 C CA . LYS A 1 534 ? 1.422 -4.706 -2.229 1.00 93.88 534 LYS A CA 1
ATOM 4231 C C . LYS A 1 534 ? 2.605 -5.200 -3.064 1.00 93.88 534 LYS A C 1
ATOM 4233 O O . LYS A 1 534 ? 2.936 -4.614 -4.094 1.00 93.88 534 LYS A O 1
ATOM 4238 N N . GLY A 1 535 ? 3.210 -6.307 -2.639 1.00 92.44 535 GLY A N 1
ATOM 4239 C CA . GLY A 1 535 ? 4.296 -6.959 -3.368 1.00 92.44 535 GLY A CA 1
ATOM 4240 C C . GLY A 1 535 ? 3.845 -7.846 -4.537 1.00 92.44 535 GLY A C 1
ATOM 4241 O O . GLY A 1 535 ? 2.669 -8.195 -4.677 1.00 92.44 535 GLY A O 1
ATOM 4242 N N . ASN A 1 536 ? 4.814 -8.230 -5.372 1.00 92.31 536 ASN A N 1
ATOM 4243 C CA . ASN A 1 536 ? 4.704 -9.308 -6.370 1.00 92.31 536 ASN A CA 1
ATOM 4244 C C . ASN A 1 536 ? 5.686 -10.467 -6.091 1.00 92.31 536 ASN A C 1
ATOM 4246 O O . ASN A 1 536 ? 5.415 -11.607 -6.484 1.00 92.31 536 ASN A O 1
ATOM 4250 N N . LEU A 1 537 ? 6.774 -10.200 -5.358 1.00 91.94 537 LEU A N 1
ATOM 4251 C CA . LEU A 1 537 ? 7.781 -11.186 -4.972 1.00 91.94 537 LEU A CA 1
ATOM 4252 C C . LEU A 1 537 ? 7.638 -11.634 -3.505 1.00 91.94 537 LEU A C 1
ATOM 4254 O O . LEU A 1 537 ? 7.599 -12.838 -3.233 1.00 91.94 537 LEU A O 1
ATOM 4258 N N . THR A 1 538 ? 7.492 -10.685 -2.573 1.00 92.62 538 THR A N 1
ATOM 4259 C CA . THR A 1 538 ? 7.131 -10.941 -1.161 1.00 92.62 538 THR A CA 1
ATOM 4260 C C . THR A 1 538 ? 5.714 -10.420 -0.868 1.00 92.62 538 THR A C 1
ATOM 4262 O O . THR A 1 538 ? 5.030 -9.962 -1.785 1.00 92.62 538 THR A O 1
ATOM 4265 N N . LYS A 1 539 ? 5.244 -10.486 0.391 1.00 92.38 539 LYS A N 1
ATOM 4266 C CA . LYS A 1 539 ? 3.947 -9.897 0.786 1.00 92.38 539 LYS A CA 1
ATOM 4267 C C . LYS A 1 539 ? 3.901 -8.393 0.459 1.00 92.38 539 LYS A C 1
ATOM 4269 O O . LYS A 1 539 ? 2.927 -7.929 -0.135 1.00 92.38 539 LYS A O 1
ATOM 4274 N N . CYS A 1 540 ? 4.988 -7.671 0.760 1.00 93.75 540 CYS A N 1
ATOM 4275 C CA . CYS A 1 540 ? 5.057 -6.209 0.663 1.00 93.75 540 CYS A CA 1
ATOM 4276 C C . CYS A 1 540 ? 6.162 -5.632 -0.234 1.00 93.75 540 CYS A C 1
ATOM 4278 O O . CYS A 1 540 ? 6.229 -4.414 -0.384 1.00 93.75 540 CYS A O 1
ATOM 4280 N N . ALA A 1 541 ? 7.006 -6.453 -0.860 1.00 94.56 541 ALA A N 1
ATOM 4281 C CA . ALA A 1 541 ? 8.075 -5.984 -1.741 1.00 94.56 541 ALA A CA 1
ATOM 4282 C C . ALA A 1 541 ? 7.794 -6.285 -3.219 1.00 94.56 541 ALA A C 1
ATOM 4284 O O . ALA A 1 541 ? 7.330 -7.369 -3.598 1.00 94.56 541 ALA A O 1
ATOM 4285 N N . GLU A 1 542 ? 8.087 -5.288 -4.045 1.00 95.75 542 GLU A N 1
ATOM 4286 C CA . GLU A 1 542 ? 8.113 -5.397 -5.499 1.00 95.75 542 GLU A CA 1
ATOM 4287 C C . GLU A 1 542 ? 9.475 -5.979 -5.942 1.00 95.75 542 GLU A C 1
ATOM 4289 O O . GLU A 1 542 ? 10.470 -5.823 -5.238 1.00 95.75 542 GLU A O 1
ATOM 4294 N N . PHE A 1 543 ? 9.501 -6.703 -7.061 1.00 94.62 543 PHE A N 1
ATOM 4295 C CA . PHE A 1 543 ? 10.654 -7.413 -7.612 1.00 94.62 543 PHE A CA 1
ATOM 4296 C C . PHE A 1 543 ? 11.911 -6.542 -7.727 1.00 94.62 543 PHE A C 1
ATOM 4298 O O . PHE A 1 543 ? 12.870 -6.820 -7.010 1.00 94.62 543 PHE A O 1
ATOM 4305 N N . ASN A 1 544 ? 11.918 -5.481 -8.538 1.00 95.88 544 ASN A N 1
ATOM 4306 C CA . ASN A 1 544 ? 13.106 -4.643 -8.754 1.00 95.88 544 ASN A CA 1
ATOM 4307 C C . ASN A 1 544 ? 13.668 -4.090 -7.441 1.00 95.88 544 ASN A C 1
ATOM 4309 O O . ASN A 1 544 ? 14.879 -4.116 -7.211 1.00 95.88 544 ASN A O 1
ATOM 4313 N N . PHE A 1 545 ? 12.781 -3.648 -6.546 1.00 97.06 545 PHE A N 1
ATOM 4314 C CA . PHE A 1 545 ? 13.165 -3.124 -5.235 1.00 97.06 545 PHE A CA 1
ATOM 4315 C C . PHE A 1 545 ? 13.637 -4.216 -4.268 1.00 97.06 545 PHE A C 1
ATOM 4317 O O . PHE A 1 545 ? 14.452 -3.931 -3.404 1.00 97.06 545 PHE A O 1
ATOM 4324 N N . MET A 1 546 ? 13.173 -5.461 -4.382 1.00 95.25 546 MET A N 1
ATOM 4325 C CA . MET A 1 546 ? 13.605 -6.568 -3.516 1.00 95.25 546 MET A CA 1
ATOM 4326 C C . MET A 1 546 ? 14.868 -7.277 -4.024 1.00 95.25 546 MET A C 1
ATOM 4328 O O . MET A 1 546 ? 15.577 -7.923 -3.248 1.00 95.25 546 MET A O 1
ATOM 4332 N N . MET A 1 547 ? 15.162 -7.170 -5.320 1.00 94.25 547 MET A N 1
ATOM 4333 C CA . MET A 1 547 ? 16.367 -7.724 -5.938 1.00 94.25 547 MET A CA 1
ATOM 4334 C C . MET A 1 547 ? 17.629 -6.965 -5.497 1.00 94.25 547 MET A C 1
ATOM 4336 O O . MET A 1 547 ? 18.652 -7.609 -5.257 1.00 94.25 547 MET A O 1
ATOM 4340 N N . ASP A 1 548 ? 17.530 -5.643 -5.300 1.00 96.81 548 ASP A N 1
ATOM 4341 C CA . ASP A 1 548 ? 18.548 -4.809 -4.639 1.00 96.81 548 ASP A CA 1
ATOM 4342 C C . ASP A 1 548 ? 17.907 -3.662 -3.812 1.00 96.81 548 ASP A C 1
ATOM 4344 O O . ASP A 1 548 ? 17.822 -2.515 -4.274 1.00 96.81 548 ASP A O 1
ATOM 4348 N N . PRO A 1 549 ? 17.423 -3.944 -2.584 1.00 97.06 549 PRO A N 1
ATOM 4349 C CA . PRO A 1 549 ? 16.750 -2.944 -1.754 1.00 97.06 549 PRO A CA 1
ATOM 4350 C C . PRO A 1 549 ? 17.726 -1.903 -1.210 1.00 97.06 549 PRO A C 1
ATOM 4352 O O . PRO A 1 549 ? 17.332 -0.759 -0.992 1.00 97.06 549 PRO A O 1
ATOM 4355 N N . GLU A 1 550 ? 19.005 -2.252 -1.048 1.00 97.69 550 GLU A N 1
ATOM 4356 C CA . GLU A 1 550 ? 20.060 -1.299 -0.719 1.00 97.69 550 GLU A CA 1
ATOM 4357 C C . GLU A 1 550 ? 20.286 -0.286 -1.849 1.00 97.69 550 GLU A C 1
ATOM 4359 O O . GLU A 1 550 ? 20.357 0.912 -1.573 1.00 97.69 550 GLU A O 1
ATOM 4364 N N . ALA A 1 551 ? 20.320 -0.713 -3.117 1.00 98.25 551 ALA A N 1
ATOM 4365 C CA . ALA A 1 551 ? 20.352 0.219 -4.245 1.00 98.25 551 ALA A CA 1
ATOM 4366 C C . ALA A 1 551 ? 19.113 1.118 -4.280 1.00 98.25 551 ALA A C 1
ATOM 4368 O O . ALA A 1 551 ? 19.247 2.335 -4.417 1.00 98.25 551 ALA A O 1
ATOM 4369 N N . ALA A 1 552 ? 17.916 0.552 -4.102 1.00 98.19 552 ALA A N 1
ATOM 4370 C CA . ALA A 1 552 ? 16.686 1.337 -4.076 1.00 98.19 552 ALA A CA 1
ATOM 4371 C C . ALA A 1 552 ? 16.685 2.371 -2.929 1.00 98.19 552 ALA A C 1
ATOM 4373 O O . ALA A 1 552 ? 16.384 3.543 -3.157 1.00 98.19 552 ALA A O 1
ATOM 4374 N N . HIS A 1 553 ? 17.123 1.990 -1.726 1.00 97.88 553 HIS A N 1
ATOM 4375 C CA . HIS A 1 553 ? 17.317 2.908 -0.601 1.00 97.88 553 HIS A CA 1
ATOM 4376 C C . HIS A 1 553 ? 18.313 4.034 -0.939 1.00 97.88 553 HIS A C 1
ATOM 4378 O O . HIS A 1 553 ? 18.001 5.212 -0.763 1.00 97.88 553 HIS A O 1
ATOM 4384 N N . ILE A 1 554 ? 19.481 3.692 -1.500 1.00 98.19 554 ILE A N 1
ATOM 4385 C CA . ILE A 1 554 ? 20.526 4.657 -1.880 1.00 98.19 554 ILE A CA 1
ATOM 4386 C C . ILE A 1 554 ? 20.012 5.678 -2.900 1.00 98.19 554 ILE A C 1
ATOM 4388 O O . ILE A 1 554 ? 20.297 6.868 -2.747 1.00 98.19 554 ILE A O 1
ATOM 4392 N N . VAL A 1 555 ? 19.232 5.265 -3.907 1.00 98.19 555 VAL A N 1
ATOM 4393 C CA . VAL A 1 555 ? 18.654 6.202 -4.886 1.00 98.19 555 VAL A CA 1
ATOM 4394 C C . VAL A 1 555 ? 17.688 7.178 -4.209 1.00 98.19 555 VAL A C 1
ATOM 4396 O O . VAL A 1 555 ? 17.838 8.389 -4.370 1.00 98.19 555 VAL A O 1
ATOM 4399 N N . PHE A 1 556 ? 16.729 6.687 -3.423 1.00 97.44 556 PHE A N 1
ATOM 4400 C CA . PHE A 1 556 ? 15.687 7.539 -2.839 1.00 97.44 556 PHE A CA 1
ATOM 4401 C C . PHE A 1 556 ? 16.210 8.478 -1.739 1.00 97.44 556 PHE A C 1
ATOM 4403 O O . PHE A 1 556 ? 15.744 9.616 -1.647 1.00 97.44 556 PHE A O 1
ATOM 4410 N N . GLU A 1 557 ? 17.211 8.059 -0.959 1.00 96.06 557 GLU A N 1
ATOM 4411 C CA . GLU A 1 557 ? 17.842 8.913 0.057 1.00 96.06 557 GLU A CA 1
ATOM 4412 C C . GLU A 1 557 ? 18.889 9.883 -0.516 1.00 96.06 557 GLU A C 1
ATOM 4414 O O . GLU A 1 557 ? 19.134 10.932 0.082 1.00 96.06 557 GLU A O 1
ATOM 4419 N N . SER A 1 558 ? 19.510 9.590 -1.667 1.00 96.38 558 SER A N 1
ATOM 4420 C CA . SER A 1 558 ? 20.559 10.451 -2.251 1.00 96.38 558 SER A CA 1
ATOM 4421 C C . SER A 1 558 ? 20.031 11.481 -3.251 1.00 96.38 558 SER A C 1
ATOM 4423 O O . SER A 1 558 ? 20.602 12.567 -3.379 1.00 96.38 558 SER A O 1
ATOM 4425 N N . VAL A 1 559 ? 18.942 11.178 -3.962 1.00 94.38 559 VAL A N 1
ATOM 4426 C CA . VAL A 1 559 ? 18.344 12.077 -4.959 1.00 94.38 559 VAL A CA 1
ATOM 4427 C C . VAL A 1 559 ? 17.514 13.159 -4.252 1.00 94.38 559 VAL A C 1
ATOM 4429 O O . VAL A 1 559 ? 16.319 13.003 -4.018 1.00 94.38 559 VAL A O 1
ATOM 4432 N N . LYS A 1 560 ? 18.174 14.267 -3.883 1.00 88.06 560 LYS A N 1
ATOM 4433 C CA . LYS A 1 560 ? 17.567 15.362 -3.092 1.00 88.06 560 LYS A CA 1
ATOM 4434 C C . LYS A 1 560 ? 17.122 16.575 -3.909 1.00 88.06 560 LYS A C 1
ATOM 4436 O O . LYS A 1 560 ? 16.150 17.223 -3.531 1.00 88.06 560 LYS A O 1
ATOM 4441 N N . GLU A 1 561 ? 17.793 16.867 -5.025 1.00 84.69 561 GLU A N 1
ATOM 4442 C CA . GLU A 1 561 ? 17.486 18.036 -5.874 1.00 84.69 561 GLU A CA 1
ATOM 4443 C C . GLU A 1 561 ? 16.715 17.708 -7.161 1.00 84.69 561 GLU A C 1
ATOM 4445 O O . GLU A 1 561 ? 16.263 18.614 -7.857 1.00 84.69 561 GLU A O 1
ATOM 4450 N N . HIS A 1 562 ? 16.474 16.424 -7.430 1.00 86.88 562 HIS A N 1
ATOM 4451 C CA . HIS A 1 562 ? 15.553 15.962 -8.469 1.00 86.88 562 HIS A CA 1
ATOM 4452 C C . HIS A 1 562 ? 14.350 15.259 -7.833 1.00 86.88 562 HIS A C 1
ATOM 4454 O O . HIS A 1 562 ? 14.423 14.788 -6.702 1.00 86.88 562 HIS A O 1
ATOM 4460 N N . VAL A 1 563 ? 13.244 15.168 -8.576 1.00 93.06 563 VAL A N 1
ATOM 4461 C CA . VAL A 1 563 ? 12.075 14.373 -8.179 1.00 93.06 563 VAL A CA 1
ATOM 4462 C C . VAL A 1 563 ? 12.008 13.130 -9.060 1.00 93.06 563 VAL A C 1
ATOM 4464 O O . VAL A 1 563 ? 11.732 13.232 -10.258 1.00 93.06 563 VAL A O 1
ATOM 4467 N N . ILE A 1 564 ? 12.233 11.961 -8.461 1.00 98.00 564 ILE A N 1
ATOM 4468 C CA . ILE A 1 564 ? 12.134 10.660 -9.132 1.00 98.00 564 ILE A CA 1
ATOM 4469 C C . ILE A 1 564 ? 10.684 10.467 -9.587 1.00 98.00 564 ILE A C 1
ATOM 4471 O O . ILE A 1 564 ? 9.763 10.628 -8.789 1.00 98.00 564 ILE A O 1
ATOM 4475 N N . THR A 1 565 ? 10.443 10.123 -10.850 1.00 98.25 565 THR A N 1
ATOM 4476 C CA . THR A 1 565 ? 9.102 9.737 -11.318 1.00 98.25 565 THR A CA 1
ATOM 4477 C C . THR A 1 565 ? 8.992 8.218 -11.304 1.00 98.25 565 THR A C 1
ATOM 4479 O O . THR A 1 565 ? 9.753 7.542 -11.986 1.00 98.25 565 THR A O 1
ATOM 4482 N N . VAL A 1 566 ? 8.076 7.678 -10.502 1.00 98.25 566 VAL A N 1
ATOM 4483 C CA . VAL A 1 566 ? 8.022 6.242 -10.186 1.00 98.25 566 VAL A CA 1
ATOM 4484 C C . VAL A 1 566 ? 6.729 5.641 -10.719 1.00 98.25 566 VAL A C 1
ATOM 4486 O O . VAL A 1 566 ? 5.651 6.153 -10.405 1.00 98.25 566 VAL A O 1
ATOM 4489 N N . LEU A 1 567 ? 6.828 4.540 -11.464 1.00 97.56 567 LEU A N 1
ATOM 4490 C CA . LEU A 1 567 ? 5.721 3.628 -11.733 1.00 97.56 567 LEU A CA 1
ATOM 4491 C C . LEU A 1 567 ? 5.802 2.430 -10.765 1.00 97.56 567 LEU A C 1
ATOM 4493 O O . LEU A 1 567 ? 6.527 1.474 -11.040 1.00 97.56 567 LEU A O 1
ATOM 4497 N N . PRO A 1 568 ? 5.076 2.466 -9.634 1.00 96.94 568 PRO A N 1
ATOM 4498 C CA . PRO A 1 568 ? 4.946 1.322 -8.741 1.00 96.94 568 PRO A CA 1
ATOM 4499 C C . PRO A 1 568 ? 4.110 0.206 -9.376 1.00 96.94 568 PRO A C 1
ATOM 4501 O O . PRO A 1 568 ? 3.184 0.465 -10.153 1.00 96.94 568 PRO A O 1
ATOM 4504 N N . TRP A 1 569 ? 4.380 -1.034 -8.966 1.00 94.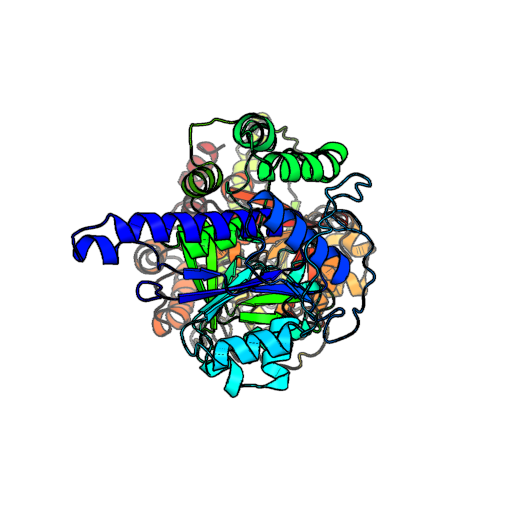12 569 TRP A N 1
ATOM 4505 C CA . TRP A 1 569 ? 3.723 -2.236 -9.490 1.00 94.12 569 TRP A CA 1
ATOM 4506 C C . TRP A 1 569 ? 2.189 -2.179 -9.439 1.00 94.12 569 TRP A C 1
ATOM 4508 O O . TRP A 1 569 ? 1.533 -2.600 -10.396 1.00 94.12 569 TRP A O 1
ATOM 4518 N N . GLU A 1 570 ? 1.574 -1.621 -8.384 1.00 93.38 570 GLU A N 1
ATOM 4519 C CA . GLU A 1 570 ? 0.106 -1.596 -8.303 1.00 93.38 570 GLU A CA 1
ATOM 4520 C C . GLU A 1 570 ? -0.547 -0.795 -9.432 1.00 93.38 570 GLU A C 1
ATOM 4522 O O . GLU A 1 570 ? -1.660 -1.130 -9.822 1.00 93.38 570 GLU A O 1
ATOM 4527 N N . SER A 1 571 ? 0.130 0.203 -10.006 1.00 93.06 571 SER A N 1
ATOM 4528 C CA . SER A 1 571 ? -0.403 0.996 -11.126 1.00 93.06 571 SER A CA 1
ATOM 4529 C C . SER A 1 571 ? -0.483 0.214 -12.446 1.00 93.06 571 SER A C 1
ATOM 4531 O O . SER A 1 571 ? -1.114 0.684 -13.391 1.00 93.06 571 SER A O 1
ATOM 4533 N N . CYS A 1 572 ? 0.113 -0.983 -12.510 1.00 91.50 572 CYS A N 1
ATOM 4534 C CA . CYS A 1 572 ? 0.006 -1.903 -13.645 1.00 91.50 572 CYS A CA 1
ATOM 4535 C C . CYS A 1 572 ? -1.092 -2.967 -13.444 1.00 91.50 572 CYS A C 1
ATOM 4537 O O . CYS A 1 572 ? -1.663 -3.452 -14.420 1.00 91.50 572 CYS A O 1
ATOM 4539 N N . VAL A 1 573 ? -1.404 -3.332 -12.190 1.00 88.31 573 VAL A N 1
ATOM 4540 C CA . VAL A 1 573 ? -2.282 -4.478 -11.862 1.00 88.31 573 VAL A CA 1
ATOM 4541 C C . VAL A 1 573 ? -3.598 -4.125 -11.160 1.00 88.31 573 VAL A C 1
ATOM 4543 O O . VAL A 1 573 ? -4.554 -4.902 -11.252 1.00 88.31 573 VAL A O 1
ATOM 4546 N N . ASP A 1 574 ? -3.677 -2.994 -10.456 1.00 78.94 574 ASP A N 1
ATOM 4547 C CA . ASP A 1 574 ? -4.915 -2.498 -9.849 1.00 78.94 574 ASP A CA 1
ATOM 4548 C C . ASP A 1 574 ? -5.716 -1.680 -10.874 1.00 78.94 574 ASP A C 1
ATOM 4550 O O . ASP A 1 574 ? -5.163 -0.931 -11.675 1.00 78.94 574 ASP A O 1
ATOM 4554 N N . GLY A 1 575 ? -7.045 -1.793 -10.831 1.00 70.19 575 GLY A N 1
ATOM 4555 C CA . GLY A 1 575 ? -7.920 -1.095 -11.774 1.00 70.19 575 GLY A CA 1
ATOM 4556 C C . GLY A 1 575 ? -7.943 -1.732 -13.167 1.00 70.19 575 GLY A C 1
ATOM 4557 O O . GLY A 1 575 ? -7.805 -2.948 -13.328 1.00 70.19 575 GLY A O 1
ATOM 4558 N N . GLU A 1 576 ? -8.193 -0.912 -14.185 1.00 68.81 576 GLU A N 1
ATOM 4559 C CA . GLU A 1 576 ? -8.605 -1.397 -15.507 1.00 68.81 576 GLU A CA 1
ATOM 4560 C C . GLU A 1 576 ? -7.442 -1.749 -16.446 1.00 68.81 576 GLU A C 1
ATOM 4562 O O . GLU A 1 576 ? -7.676 -2.459 -17.422 1.00 68.81 576 GLU A O 1
ATOM 4567 N N . MET A 1 577 ? -6.204 -1.331 -16.139 1.00 80.81 577 MET A N 1
ATOM 4568 C CA . MET A 1 577 ? -5.006 -1.405 -17.008 1.00 80.81 577 MET A CA 1
ATOM 4569 C C . MET A 1 577 ? -4.688 -2.773 -17.631 1.00 80.81 577 MET A C 1
ATOM 4571 O O . MET A 1 577 ? -4.018 -2.845 -18.656 1.00 80.81 577 MET A O 1
ATOM 4575 N N . ASN A 1 578 ? -5.203 -3.847 -17.040 1.00 76.69 578 ASN A N 1
ATOM 4576 C CA . ASN A 1 578 ? -5.140 -5.212 -17.546 1.00 76.69 578 ASN A CA 1
ATOM 4577 C C . ASN A 1 578 ? -5.641 -5.313 -19.008 1.00 76.69 578 ASN A C 1
ATOM 4579 O O . ASN A 1 578 ? -6.833 -5.109 -19.271 1.00 76.69 578 ASN A O 1
ATOM 4583 N N . LEU A 1 579 ? -4.759 -5.677 -19.945 1.00 89.56 579 LEU A N 1
ATOM 4584 C CA . LEU A 1 579 ? -5.139 -6.062 -21.308 1.00 89.56 579 LEU A CA 1
ATOM 4585 C C . LEU A 1 579 ? -5.450 -7.567 -21.362 1.00 89.56 579 LEU A C 1
ATOM 4587 O O . LEU A 1 579 ? -4.996 -8.348 -20.525 1.00 89.56 579 LEU A O 1
ATOM 4591 N N . GLU A 1 580 ? -6.263 -7.975 -22.331 1.00 91.12 580 GLU A N 1
ATOM 4592 C CA . GLU A 1 580 ? -6.676 -9.371 -22.512 1.00 91.12 580 GLU A CA 1
ATOM 4593 C C . GLU A 1 580 ? -5.619 -10.139 -23.305 1.00 91.12 580 GLU A C 1
ATOM 4595 O O . GLU A 1 580 ? -5.158 -9.666 -24.349 1.00 91.12 580 GLU A O 1
ATOM 4600 N N . MET A 1 581 ? -5.254 -11.336 -22.836 1.00 91.44 581 MET A N 1
ATOM 4601 C CA . MET A 1 581 ? -4.289 -12.178 -23.550 1.00 91.44 581 MET A CA 1
ATOM 4602 C C . MET A 1 581 ? -4.828 -12.611 -24.919 1.00 91.44 581 MET A C 1
ATOM 4604 O O . MET A 1 581 ? -4.083 -12.611 -25.895 1.00 91.44 581 MET A O 1
ATOM 4608 N N . ASP A 1 582 ? -6.134 -12.869 -25.030 1.00 91.94 582 ASP A N 1
ATOM 4609 C CA . ASP A 1 582 ? -6.770 -13.194 -26.310 1.00 91.94 582 ASP A CA 1
ATOM 4610 C C . ASP A 1 582 ? -6.604 -12.067 -27.336 1.00 91.94 582 ASP A C 1
ATOM 4612 O O . ASP A 1 582 ? -6.335 -12.346 -28.501 1.00 91.94 582 ASP A O 1
ATOM 4616 N N . TRP A 1 583 ? -6.679 -10.797 -26.925 1.00 94.19 583 TRP A N 1
ATOM 4617 C CA . TRP A 1 583 ? -6.405 -9.663 -27.814 1.00 94.19 583 TRP A CA 1
ATOM 4618 C C . TRP A 1 583 ? -4.911 -9.551 -28.164 1.00 94.19 583 TRP A C 1
ATOM 4620 O O . TRP A 1 583 ? -4.564 -9.286 -29.319 1.00 94.19 583 TRP A O 1
ATOM 4630 N N . ARG A 1 584 ? -4.014 -9.795 -27.197 1.00 93.56 584 ARG A N 1
ATOM 4631 C CA . ARG A 1 584 ? -2.561 -9.803 -27.432 1.00 93.56 584 ARG A CA 1
ATOM 4632 C C . ARG A 1 584 ? -2.157 -10.874 -28.450 1.00 93.56 584 ARG A C 1
ATOM 4634 O O . ARG A 1 584 ? -1.378 -10.572 -29.353 1.00 93.56 584 ARG A O 1
ATOM 4641 N N . ILE A 1 585 ? -2.678 -12.091 -28.319 1.00 92.19 585 ILE A N 1
ATOM 4642 C CA . ILE A 1 585 ? -2.392 -13.212 -29.222 1.00 92.19 585 ILE A CA 1
ATOM 4643 C C . ILE A 1 585 ? -3.078 -12.986 -30.570 1.00 92.19 585 ILE A C 1
ATOM 4645 O O . ILE A 1 585 ? -2.419 -12.962 -31.607 1.00 92.19 585 ILE A O 1
ATOM 4649 N N . ASN A 1 586 ? -4.401 -12.804 -30.562 1.00 93.75 586 ASN A N 1
ATOM 4650 C CA . ASN A 1 586 ? -5.190 -12.887 -31.784 1.00 93.75 586 ASN A CA 1
ATOM 4651 C C . ASN A 1 586 ? -5.215 -11.590 -32.588 1.00 93.75 586 ASN A C 1
ATOM 4653 O O . ASN A 1 586 ? -5.408 -11.685 -33.787 1.00 93.75 586 ASN A O 1
ATOM 4657 N N . GLU A 1 587 ? -5.006 -10.402 -32.013 1.00 95.69 587 GLU A N 1
ATOM 4658 C CA . GLU A 1 587 ? -5.006 -9.152 -32.793 1.00 95.69 587 GLU A CA 1
ATOM 4659 C C . GLU A 1 587 ? -3.605 -8.559 -32.927 1.00 95.69 587 GLU A C 1
ATOM 4661 O O . GLU A 1 587 ? -3.115 -8.403 -34.043 1.00 95.69 587 GLU A O 1
ATOM 4666 N N . LEU A 1 588 ? -2.915 -8.295 -31.813 1.00 94.62 588 LEU A N 1
ATOM 4667 C CA . LEU A 1 588 ? -1.562 -7.729 -31.862 1.00 94.62 588 LEU A CA 1
ATOM 4668 C C . LEU A 1 588 ? -0.530 -8.742 -32.400 1.00 94.62 588 LEU A C 1
ATOM 4670 O O . LEU A 1 588 ? 0.351 -8.377 -33.172 1.00 94.62 588 LEU A O 1
ATOM 4674 N N . GLY A 1 589 ? -0.677 -10.027 -32.064 1.00 94.19 589 GLY A N 1
ATOM 4675 C CA . GLY A 1 589 ? 0.227 -11.100 -32.488 1.00 94.19 589 GLY A CA 1
ATOM 4676 C C . GLY A 1 589 ? 0.171 -11.460 -33.975 1.00 94.19 589 GLY A C 1
ATOM 4677 O O . GLY A 1 589 ? 1.075 -12.150 -34.443 1.00 94.19 589 GLY A O 1
ATOM 4678 N N . LYS A 1 590 ? -0.825 -10.968 -34.728 1.00 95.62 590 LYS A N 1
ATOM 4679 C CA . LYS A 1 590 ? -0.920 -11.127 -36.193 1.00 95.62 590 LYS A CA 1
ATOM 4680 C C . LYS A 1 590 ? 0.055 -10.233 -36.977 1.00 95.62 590 LYS A C 1
ATOM 4682 O O . LYS A 1 590 ? 0.165 -10.405 -38.186 1.00 95.62 590 LYS A O 1
ATOM 4687 N N . VAL A 1 591 ? 0.716 -9.253 -36.351 1.00 95.75 591 VAL A N 1
ATOM 4688 C CA . VAL A 1 591 ? 1.558 -8.290 -37.083 1.00 95.75 591 VAL A CA 1
ATOM 4689 C C . VAL A 1 591 ? 2.853 -8.950 -37.570 1.00 95.75 591 VAL A C 1
ATOM 4691 O O . VAL A 1 591 ? 3.683 -9.389 -36.778 1.00 95.75 591 VAL A O 1
ATOM 4694 N N . GLU A 1 592 ? 3.064 -8.979 -38.884 1.00 94.19 592 GLU A N 1
ATOM 4695 C CA . GLU A 1 592 ? 4.196 -9.667 -39.520 1.00 94.19 592 GLU A CA 1
ATOM 4696 C C . GLU A 1 592 ? 5.488 -8.822 -39.498 1.00 94.19 592 GLU A C 1
ATOM 4698 O O . GLU A 1 592 ? 5.920 -8.268 -40.507 1.00 94.19 592 GLU A O 1
ATOM 4703 N N . THR A 1 593 ? 6.131 -8.719 -38.330 1.00 94.44 593 THR A N 1
ATOM 4704 C CA . THR A 1 593 ? 7.462 -8.093 -38.173 1.00 94.44 593 THR A CA 1
ATOM 4705 C C . THR A 1 593 ? 8.429 -9.003 -37.416 1.00 94.44 593 THR A C 1
ATOM 4707 O O . THR A 1 593 ? 8.001 -9.785 -36.569 1.00 94.44 593 THR A O 1
ATOM 4710 N N . LYS A 1 594 ? 9.743 -8.857 -37.661 1.00 94.19 594 LYS A N 1
ATOM 4711 C CA . LYS A 1 594 ? 10.814 -9.519 -36.883 1.00 94.19 594 LYS A CA 1
ATOM 4712 C C . LYS A 1 594 ? 10.593 -9.366 -35.367 1.00 94.19 594 LYS A C 1
ATOM 4714 O O . LYS A 1 594 ? 10.643 -10.344 -34.629 1.00 94.19 594 LYS A O 1
ATOM 4719 N N . ALA A 1 595 ? 10.321 -8.138 -34.915 1.00 93.56 595 ALA A N 1
ATOM 4720 C CA . ALA A 1 595 ? 10.074 -7.820 -33.511 1.00 93.56 595 ALA A CA 1
ATOM 4721 C C . ALA A 1 595 ? 8.846 -8.556 -32.955 1.00 93.56 595 ALA A C 1
ATOM 4723 O O . ALA A 1 595 ? 8.941 -9.192 -31.910 1.00 93.56 595 ALA A O 1
ATOM 4724 N N . MET A 1 596 ? 7.713 -8.553 -33.667 1.00 95.00 596 MET A N 1
ATOM 4725 C CA . MET A 1 596 ? 6.529 -9.297 -33.223 1.00 95.00 596 MET A CA 1
ATOM 4726 C C . MET A 1 596 ? 6.760 -10.812 -33.230 1.00 95.00 596 MET A C 1
ATOM 4728 O O . MET A 1 596 ? 6.288 -11.499 -32.331 1.00 95.00 596 MET A O 1
ATOM 4732 N N . GLN A 1 597 ? 7.519 -11.347 -34.191 1.00 94.06 597 GLN A N 1
ATOM 4733 C CA . GLN A 1 597 ? 7.904 -12.763 -34.215 1.00 94.06 597 GLN A CA 1
ATOM 4734 C C . GLN A 1 597 ? 8.753 -13.132 -32.990 1.00 94.06 597 GLN A C 1
ATOM 4736 O O . GLN A 1 597 ? 8.466 -14.141 -32.344 1.00 94.06 597 GLN A O 1
ATOM 4741 N N . LEU A 1 598 ? 9.728 -12.294 -32.619 1.00 93.31 598 LEU A N 1
ATOM 4742 C CA . LEU A 1 598 ? 10.527 -12.453 -31.401 1.00 93.31 598 LEU A CA 1
ATOM 4743 C C . LEU A 1 598 ? 9.646 -12.407 -30.140 1.00 93.31 598 LEU A C 1
ATOM 4745 O O . LEU A 1 598 ? 9.688 -13.338 -29.335 1.00 93.31 598 LEU A O 1
ATOM 4749 N N . MET A 1 599 ? 8.802 -11.377 -29.999 1.00 94.00 599 MET A N 1
ATOM 4750 C CA . MET A 1 599 ? 7.947 -11.211 -28.816 1.00 94.00 599 MET A CA 1
ATOM 4751 C C . MET A 1 599 ? 6.878 -12.303 -28.704 1.00 94.00 599 MET A C 1
ATOM 4753 O O . MET A 1 599 ? 6.674 -12.829 -27.617 1.00 94.00 599 MET A O 1
ATOM 4757 N N . ASN A 1 600 ? 6.237 -12.708 -29.808 1.00 93.50 600 ASN A N 1
ATOM 4758 C CA . ASN A 1 600 ? 5.334 -13.864 -29.834 1.00 93.50 600 ASN A CA 1
ATOM 4759 C C . ASN A 1 600 ? 6.061 -15.139 -29.380 1.00 93.50 600 ASN A C 1
ATOM 4761 O O . ASN A 1 600 ? 5.524 -15.885 -28.572 1.00 93.50 600 ASN A O 1
ATOM 4765 N N . THR A 1 601 ? 7.279 -15.386 -29.872 1.00 92.38 601 THR A N 1
ATOM 4766 C CA . THR A 1 601 ? 8.044 -16.603 -29.552 1.00 92.38 601 THR A CA 1
ATOM 4767 C C . THR A 1 601 ? 8.365 -16.685 -28.056 1.00 92.38 601 THR A C 1
ATOM 4769 O O . THR A 1 601 ? 8.035 -17.688 -27.421 1.00 92.38 601 THR A O 1
ATOM 4772 N N . ALA A 1 602 ? 8.907 -15.611 -27.470 1.00 91.25 602 ALA A N 1
ATOM 4773 C CA . ALA A 1 602 ? 9.195 -15.537 -26.035 1.00 91.25 602 ALA A CA 1
ATOM 4774 C C . ALA A 1 602 ? 7.916 -15.623 -25.174 1.00 91.25 602 ALA A C 1
ATOM 4776 O O . ALA A 1 602 ? 7.830 -16.416 -24.234 1.00 91.25 602 ALA A O 1
ATOM 4777 N N . GLU A 1 603 ? 6.877 -14.854 -25.513 1.00 90.31 603 GLU A N 1
ATOM 4778 C CA . GLU A 1 603 ? 5.628 -14.829 -24.744 1.00 90.31 603 GLU A CA 1
ATOM 4779 C C . GLU A 1 603 ? 4.843 -16.140 -24.830 1.00 90.31 603 GLU A C 1
ATOM 4781 O O . GLU A 1 603 ? 4.216 -16.536 -23.849 1.00 90.31 603 GLU A O 1
ATOM 4786 N N . TYR A 1 604 ? 4.888 -16.855 -25.957 1.00 89.88 604 TYR A N 1
ATOM 4787 C CA . TYR A 1 604 ? 4.213 -18.147 -26.083 1.00 89.88 604 TYR A CA 1
ATOM 4788 C C . TYR A 1 604 ? 4.885 -19.221 -25.219 1.00 89.88 604 TYR A C 1
ATOM 4790 O O . TYR A 1 604 ? 4.175 -20.023 -24.613 1.00 89.88 604 TYR A O 1
ATOM 4798 N N . ALA A 1 605 ? 6.215 -19.202 -25.082 1.00 88.62 605 ALA A N 1
ATOM 4799 C CA . ALA A 1 605 ? 6.925 -20.094 -24.165 1.00 88.62 605 ALA A CA 1
ATOM 4800 C C . ALA A 1 605 ? 6.635 -19.773 -22.687 1.00 88.62 605 ALA A C 1
ATOM 4802 O O . ALA A 1 605 ? 6.450 -20.687 -21.883 1.00 88.62 605 ALA A O 1
ATOM 4803 N N . VAL A 1 606 ? 6.549 -18.490 -22.312 1.00 86.94 606 VAL A N 1
ATOM 4804 C CA . VAL A 1 606 ? 6.365 -18.099 -20.904 1.00 86.94 606 VAL A CA 1
ATOM 4805 C C . VAL A 1 606 ? 4.898 -18.096 -20.460 1.00 86.94 606 VAL A C 1
ATOM 4807 O O . VAL A 1 606 ? 4.595 -18.569 -19.363 1.00 86.94 606 VAL A O 1
ATOM 4810 N N . TYR A 1 607 ? 3.982 -17.522 -21.244 1.00 86.19 607 TYR A N 1
ATOM 4811 C CA . TYR A 1 607 ? 2.624 -17.198 -20.788 1.00 86.19 607 TYR A CA 1
ATOM 4812 C C . TYR A 1 607 ? 1.591 -18.296 -21.069 1.00 86.19 607 TYR A C 1
ATOM 4814 O O . TYR A 1 607 ? 0.703 -18.497 -20.234 1.00 86.19 607 TYR A O 1
ATOM 4822 N N . LEU A 1 608 ? 1.700 -19.036 -22.183 1.00 81.06 608 LEU A N 1
ATOM 4823 C CA . LEU A 1 608 ? 0.738 -20.104 -22.505 1.00 81.06 608 LEU A CA 1
ATOM 4824 C C . LEU A 1 608 ? 0.773 -21.257 -21.482 1.00 81.06 608 LEU A C 1
ATOM 4826 O O . LEU A 1 608 ? -0.299 -21.612 -20.989 1.00 81.06 608 LEU A O 1
ATOM 4830 N N . PRO A 1 609 ? 1.941 -21.788 -21.048 1.00 85.56 609 PRO A N 1
ATOM 4831 C CA . PRO A 1 609 ? 1.984 -22.829 -20.012 1.00 85.56 609 PRO A CA 1
ATOM 4832 C C . PRO A 1 609 ? 1.481 -22.353 -18.642 1.00 85.56 609 PRO A C 1
ATOM 4834 O O . PRO A 1 609 ? 1.122 -23.169 -17.796 1.00 85.56 609 PRO A O 1
ATOM 4837 N N . LYS A 1 610 ? 1.446 -21.032 -18.417 1.00 84.31 610 LYS A N 1
ATOM 4838 C CA . LYS A 1 610 ? 0.949 -20.395 -17.188 1.00 84.31 610 LYS A CA 1
ATOM 4839 C C . LYS A 1 610 ? -0.550 -20.059 -17.246 1.00 84.31 610 LYS A C 1
ATOM 4841 O O . LYS A 1 610 ? -1.089 -19.593 -16.245 1.00 84.31 610 LYS A O 1
ATOM 4846 N N . GLY A 1 611 ? -1.225 -20.278 -18.382 1.00 83.62 611 GLY A N 1
ATOM 4847 C CA . GLY A 1 611 ? -2.669 -20.050 -18.540 1.00 83.62 611 GLY A CA 1
ATOM 4848 C C . GLY A 1 611 ? -3.110 -18.598 -18.310 1.00 83.62 611 GLY A C 1
ATOM 4849 O O . GLY A 1 611 ? -4.207 -18.356 -17.805 1.00 83.62 611 GLY A O 1
ATOM 4850 N N . LEU A 1 612 ? -2.246 -17.621 -18.608 1.00 83.00 612 LEU A N 1
ATOM 4851 C CA . LEU A 1 612 ? -2.491 -16.221 -18.257 1.00 83.00 612 LEU A CA 1
ATOM 4852 C C . LEU A 1 612 ? -3.547 -15.580 -19.168 1.00 83.00 612 LEU A C 1
ATOM 4854 O O . LEU A 1 612 ? -3.255 -15.193 -20.291 1.00 83.00 612 LEU A O 1
ATOM 4858 N N . ILE A 1 613 ? -4.755 -15.368 -18.643 1.00 84.94 613 ILE A N 1
ATOM 4859 C CA . ILE A 1 613 ? -5.846 -14.640 -19.329 1.00 84.94 613 ILE A CA 1
ATOM 4860 C C . ILE A 1 613 ? -5.599 -13.123 -19.481 1.00 84.94 613 ILE A C 1
ATOM 4862 O O . ILE A 1 613 ? -6.329 -12.431 -20.191 1.00 84.94 613 ILE A O 1
ATOM 4866 N N . LYS A 1 614 ? -4.580 -12.587 -18.803 1.00 87.88 614 LYS A N 1
ATOM 4867 C CA . LYS A 1 614 ? -4.230 -11.162 -18.772 1.00 87.88 614 LYS A CA 1
ATOM 4868 C C . LYS A 1 614 ? -2.814 -10.952 -19.282 1.00 87.88 614 LYS A C 1
ATOM 4870 O O . LYS A 1 614 ? -1.902 -11.645 -18.841 1.00 87.88 614 LYS A O 1
ATOM 4875 N N . TRP A 1 615 ? -2.644 -9.947 -20.131 1.00 90.81 615 TRP A N 1
ATOM 4876 C CA . TRP A 1 615 ? -1.350 -9.464 -20.597 1.00 90.81 615 TRP A CA 1
ATOM 4877 C C . TRP A 1 615 ? -1.054 -8.102 -19.958 1.00 90.81 615 TRP A C 1
ATOM 4879 O O . TRP A 1 615 ? -1.892 -7.195 -19.974 1.00 90.81 615 TRP A O 1
ATOM 4889 N N . ILE A 1 616 ? 0.114 -7.995 -19.324 1.00 89.19 616 ILE A N 1
ATOM 4890 C CA . ILE A 1 616 ? 0.586 -6.819 -18.588 1.00 89.19 616 ILE A CA 1
ATOM 4891 C C . ILE A 1 616 ? 2.102 -6.789 -18.768 1.00 89.19 616 ILE A C 1
ATOM 4893 O O . ILE A 1 616 ? 2.761 -7.764 -18.420 1.00 89.19 616 ILE A O 1
ATOM 4897 N N . VAL A 1 617 ? 2.637 -5.692 -19.303 1.00 91.38 617 VAL A N 1
ATOM 4898 C CA . VAL A 1 617 ? 4.078 -5.498 -19.510 1.00 91.38 617 VAL A CA 1
ATOM 4899 C C . VAL A 1 617 ? 4.481 -4.155 -18.897 1.00 91.38 617 VAL A C 1
ATOM 4901 O O . VAL A 1 617 ? 4.163 -3.087 -19.424 1.00 91.38 617 VAL A O 1
ATOM 4904 N N . CYS A 1 618 ? 5.062 -4.201 -17.697 1.00 93.06 618 CYS A N 1
ATOM 4905 C CA . CYS A 1 618 ? 5.074 -3.055 -16.780 1.00 93.06 618 CYS A CA 1
ATOM 4906 C C . CYS A 1 618 ? 6.013 -1.932 -17.234 1.00 93.06 618 CYS A C 1
ATOM 4908 O O . CYS A 1 618 ? 5.677 -0.751 -17.152 1.00 93.06 618 CYS A O 1
ATOM 4910 N N . ASP A 1 619 ? 7.156 -2.290 -17.795 1.00 94.94 619 ASP A N 1
ATOM 4911 C CA . ASP A 1 619 ? 8.194 -1.346 -18.211 1.00 94.94 619 ASP A CA 1
ATOM 4912 C C . ASP A 1 619 ? 7.781 -0.582 -19.467 1.00 94.94 619 ASP A C 1
ATOM 4914 O O . ASP A 1 619 ? 8.041 0.614 -19.604 1.00 94.94 619 ASP A O 1
ATOM 4918 N N . ALA A 1 620 ? 6.989 -1.222 -20.327 1.00 95.00 620 ALA A N 1
ATOM 4919 C CA . ALA A 1 620 ? 6.282 -0.558 -21.412 1.00 95.00 620 ALA A CA 1
ATOM 4920 C C . ALA A 1 620 ? 5.219 0.441 -20.911 1.00 95.00 620 ALA A C 1
ATOM 4922 O O . ALA A 1 620 ? 4.967 1.445 -21.579 1.00 95.00 620 ALA A O 1
ATOM 4923 N N . ILE A 1 621 ? 4.617 0.231 -19.731 1.00 95.50 621 ILE A N 1
ATOM 4924 C CA . ILE A 1 621 ? 3.734 1.226 -19.091 1.00 95.50 621 ILE A CA 1
ATOM 4925 C C . ILE A 1 621 ? 4.565 2.413 -18.560 1.00 95.50 621 ILE A C 1
ATOM 4927 O O . ILE A 1 621 ? 4.119 3.557 -18.690 1.00 95.50 621 ILE A O 1
ATOM 4931 N N . LEU A 1 622 ? 5.792 2.198 -18.057 1.00 96.88 622 LEU A N 1
ATOM 4932 C CA . LEU A 1 622 ? 6.699 3.299 -17.683 1.00 96.88 622 LEU A CA 1
ATOM 4933 C C . LEU A 1 622 ? 7.152 4.086 -18.917 1.00 96.88 622 LEU A C 1
ATOM 4935 O O . LEU A 1 622 ? 7.087 5.315 -18.911 1.00 96.88 622 LEU A O 1
ATOM 4939 N N . VAL A 1 623 ? 7.570 3.410 -19.991 1.00 96.75 623 VAL A N 1
ATOM 4940 C CA . VAL A 1 623 ? 7.975 4.084 -21.234 1.00 96.75 623 VAL A CA 1
ATOM 4941 C C . VAL A 1 623 ? 6.795 4.837 -21.855 1.00 96.75 623 VAL A C 1
ATOM 4943 O O . VAL A 1 623 ? 6.983 5.957 -22.330 1.00 96.75 623 VAL A O 1
ATOM 4946 N N . ALA A 1 624 ? 5.562 4.328 -21.745 1.00 95.06 624 ALA A N 1
ATOM 4947 C CA . ALA A 1 624 ? 4.363 5.078 -22.120 1.00 95.06 624 ALA A CA 1
ATOM 4948 C C . ALA A 1 624 ? 4.141 6.317 -21.230 1.00 95.06 624 ALA A C 1
ATOM 4950 O O . ALA A 1 624 ? 3.793 7.384 -21.739 1.00 95.06 624 ALA A O 1
ATOM 4951 N N . ALA A 1 625 ? 4.376 6.217 -19.917 1.00 94.44 625 ALA A N 1
ATOM 4952 C CA . ALA A 1 625 ? 4.309 7.348 -18.988 1.00 94.44 625 ALA A CA 1
ATOM 4953 C C . ALA A 1 625 ? 5.412 8.402 -19.223 1.00 94.44 625 ALA A C 1
ATOM 4955 O O . ALA A 1 625 ? 5.183 9.587 -18.974 1.00 94.44 625 ALA A O 1
ATOM 4956 N N . TYR A 1 626 ? 6.579 7.990 -19.726 1.00 94.75 626 TYR A N 1
ATOM 4957 C CA . TYR A 1 626 ? 7.652 8.877 -20.180 1.00 94.75 626 TYR A CA 1
ATOM 4958 C C . TYR A 1 626 ? 7.277 9.563 -21.504 1.00 94.75 626 TYR A C 1
ATOM 4960 O O . TYR A 1 626 ? 7.115 10.781 -21.559 1.00 94.75 626 TYR A O 1
ATOM 4968 N N . CYS A 1 627 ? 7.067 8.772 -22.559 1.00 91.31 627 CYS A N 1
ATOM 4969 C CA . CYS A 1 627 ? 6.838 9.244 -23.925 1.00 91.31 627 CYS A CA 1
ATOM 4970 C C . CYS A 1 627 ? 5.528 10.025 -24.090 1.00 91.31 627 CYS A C 1
ATOM 4972 O O . CYS A 1 627 ? 5.464 10.966 -24.873 1.00 91.31 627 CYS A O 1
ATOM 4974 N N . PHE A 1 628 ? 4.477 9.652 -23.360 1.00 90.56 628 PHE A N 1
ATOM 4975 C CA . PHE A 1 628 ? 3.125 10.183 -23.543 1.00 90.56 628 PHE A CA 1
ATOM 4976 C C . PHE A 1 628 ? 2.537 10.705 -22.227 1.00 90.56 628 PHE A C 1
ATOM 4978 O O . PHE A 1 628 ? 1.340 10.563 -21.987 1.00 90.56 628 PHE A O 1
ATOM 4985 N N . GLN A 1 629 ? 3.358 11.326 -21.371 1.00 89.00 629 GLN A N 1
ATOM 4986 C CA . GLN A 1 629 ? 3.020 11.717 -19.990 1.00 89.00 629 GLN A CA 1
ATOM 4987 C C . GLN A 1 629 ? 1.622 12.343 -19.803 1.00 89.00 629 GLN A C 1
ATOM 4989 O O . GLN A 1 629 ? 0.930 12.022 -18.840 1.00 89.00 629 GLN A O 1
ATOM 4994 N N . LYS A 1 630 ? 1.181 13.210 -20.728 1.00 85.75 630 LYS A N 1
ATOM 4995 C CA . LYS A 1 630 ? -0.129 13.896 -20.683 1.00 85.75 630 LYS A CA 1
ATOM 4996 C C . LYS A 1 630 ? -1.331 13.037 -21.091 1.00 85.75 630 LYS A C 1
ATOM 4998 O O . LYS A 1 630 ? -2.457 13.406 -20.775 1.00 85.75 630 LYS A O 1
ATOM 5003 N N . LEU A 1 631 ? -1.101 11.942 -21.813 1.00 88.75 631 LEU A N 1
ATOM 5004 C CA . LEU A 1 631 ? -2.131 11.044 -22.345 1.00 88.75 631 LEU A CA 1
ATOM 5005 C C . LEU A 1 631 ? -2.168 9.706 -21.598 1.00 88.75 631 LEU A C 1
ATOM 5007 O O . LEU A 1 631 ? -3.239 9.126 -21.441 1.00 88.75 631 LEU A O 1
ATOM 5011 N N . ALA A 1 632 ? -1.016 9.213 -21.142 1.00 91.75 632 ALA A N 1
ATOM 5012 C CA . ALA A 1 632 ? -0.889 7.918 -20.487 1.00 91.75 632 ALA A CA 1
ATOM 5013 C C . ALA A 1 632 ? -1.158 7.987 -18.972 1.00 91.75 632 ALA A C 1
ATOM 5015 O O . ALA A 1 632 ? -1.824 7.099 -18.447 1.00 91.75 632 ALA A O 1
ATOM 5016 N N . ILE A 1 633 ? -0.709 9.037 -18.269 1.00 93.31 633 ILE A N 1
ATOM 5017 C CA . ILE A 1 633 ? -0.888 9.157 -16.811 1.00 93.31 633 ILE A CA 1
ATOM 5018 C C . ILE A 1 633 ? -2.269 9.733 -16.483 1.00 93.31 633 ILE A C 1
ATOM 5020 O O . ILE A 1 633 ? -2.517 10.919 -16.692 1.00 93.31 633 ILE A O 1
ATOM 5024 N N . ALA A 1 634 ? -3.139 8.919 -15.881 1.00 92.62 634 ALA A N 1
ATOM 5025 C CA . ALA A 1 634 ? -4.432 9.375 -15.368 1.00 92.62 634 ALA A CA 1
ATOM 5026 C C . ALA A 1 634 ? -4.293 10.064 -13.998 1.00 92.62 634 ALA A C 1
ATOM 5028 O O . ALA A 1 634 ? -5.005 11.023 -13.684 1.00 92.62 634 ALA A O 1
ATOM 5029 N N . LYS A 1 635 ? -3.362 9.589 -13.158 1.00 93.56 635 LYS A N 1
ATOM 5030 C CA . LYS A 1 635 ? -3.175 10.085 -11.789 1.00 93.56 635 LYS A CA 1
ATOM 5031 C C . LYS A 1 635 ? -1.736 9.912 -11.329 1.00 93.56 635 LYS A C 1
ATOM 5033 O O . LYS A 1 635 ? -1.175 8.824 -11.382 1.00 93.56 635 LYS A O 1
ATOM 5038 N N . GLN A 1 636 ? -1.182 10.975 -10.765 1.00 95.25 636 GLN A N 1
ATOM 5039 C CA . GLN A 1 636 ? 0.100 10.961 -10.065 1.00 95.25 636 GLN A CA 1
ATOM 5040 C C . GLN A 1 636 ? 0.051 11.910 -8.866 1.00 95.25 636 GLN A C 1
ATOM 5042 O O . GLN A 1 636 ? -0.754 12.850 -8.843 1.00 95.25 636 GLN A O 1
ATOM 5047 N N . ARG A 1 637 ? 0.893 11.665 -7.862 1.00 95.62 637 ARG A N 1
ATOM 5048 C CA . ARG A 1 637 ? 1.035 12.507 -6.667 1.00 95.62 637 ARG A CA 1
ATOM 5049 C C . ARG A 1 637 ? 2.490 12.582 -6.228 1.00 95.62 637 ARG A C 1
ATOM 5051 O O . ARG A 1 637 ? 3.219 11.602 -6.326 1.00 95.62 637 ARG A O 1
ATOM 5058 N N . LEU A 1 638 ? 2.878 13.737 -5.700 1.00 96.94 638 LEU A N 1
ATOM 5059 C CA . LEU A 1 638 ? 4.140 13.884 -4.988 1.00 96.94 638 LEU A CA 1
ATOM 5060 C C . LEU A 1 638 ? 4.021 13.288 -3.577 1.00 96.94 638 LEU A C 1
ATOM 5062 O O . LEU A 1 638 ? 2.964 13.377 -2.941 1.00 96.94 638 LEU A O 1
ATOM 5066 N N . TYR A 1 639 ? 5.102 12.663 -3.126 1.00 96.25 639 TYR A N 1
ATOM 5067 C CA . TYR A 1 639 ? 5.324 12.117 -1.791 1.00 96.25 639 TYR A CA 1
ATOM 5068 C C . TYR A 1 639 ? 6.818 12.225 -1.449 1.00 96.25 639 TYR A C 1
ATOM 5070 O O . TYR A 1 639 ? 7.669 12.352 -2.332 1.00 96.25 639 TYR A O 1
ATOM 5078 N N . HIS A 1 640 ? 7.147 12.144 -0.162 1.00 97.06 640 HIS A N 1
ATOM 5079 C CA . HIS A 1 640 ? 8.461 11.652 0.240 1.00 97.06 640 HIS A CA 1
ATOM 5080 C C . HIS A 1 640 ? 8.389 10.122 0.308 1.00 97.06 640 HIS A C 1
ATOM 5082 O O . HIS A 1 640 ? 7.455 9.585 0.906 1.00 97.06 640 HIS A O 1
ATOM 5088 N N . ALA A 1 641 ? 9.349 9.441 -0.305 1.00 97.25 641 ALA A N 1
ATOM 5089 C CA . ALA A 1 641 ? 9.451 7.994 -0.400 1.00 97.25 641 ALA A CA 1
ATOM 5090 C C . ALA A 1 641 ? 10.855 7.532 0.013 1.00 97.25 641 ALA A C 1
ATOM 5092 O O . ALA A 1 641 ? 11.843 8.210 -0.263 1.00 97.25 641 ALA A O 1
ATOM 5093 N N . THR A 1 642 ? 10.924 6.374 0.658 1.00 96.88 642 THR A N 1
ATOM 5094 C CA . THR A 1 642 ? 12.158 5.684 1.064 1.00 96.88 642 THR A CA 1
ATOM 5095 C C . THR A 1 642 ? 11.946 4.168 0.944 1.00 96.88 642 THR A C 1
ATOM 5097 O O . THR A 1 642 ? 10.886 3.740 0.483 1.00 96.88 642 THR A O 1
ATOM 5100 N N . VAL A 1 643 ? 12.913 3.342 1.342 1.00 97.75 643 VAL A N 1
ATOM 5101 C CA . VAL A 1 643 ? 12.839 1.872 1.245 1.00 97.75 643 VAL A CA 1
ATOM 5102 C C . VAL A 1 643 ? 13.126 1.231 2.599 1.00 97.75 643 VAL A C 1
ATOM 5104 O O . VAL A 1 643 ? 14.095 1.591 3.267 1.00 97.75 643 VAL A O 1
ATOM 5107 N N . GLU A 1 644 ? 12.278 0.283 2.999 1.00 97.50 644 GLU A N 1
ATOM 5108 C CA . GLU A 1 644 ? 12.456 -0.518 4.213 1.00 97.50 644 GLU A CA 1
ATOM 5109 C C . GLU A 1 644 ? 13.526 -1.601 4.007 1.00 97.50 644 GLU A C 1
ATOM 5111 O O . GLU A 1 644 ? 13.456 -2.383 3.056 1.00 97.50 644 GLU A O 1
ATOM 5116 N N . LEU A 1 645 ? 14.493 -1.681 4.925 1.00 97.00 645 LEU A N 1
ATOM 5117 C CA . LEU A 1 645 ? 15.617 -2.625 4.853 1.00 97.00 645 LEU A CA 1
ATOM 5118 C C . LEU A 1 645 ? 15.584 -3.705 5.943 1.00 97.00 645 LEU A C 1
ATOM 5120 O O . LEU A 1 645 ? 16.158 -4.773 5.733 1.00 97.00 645 LEU A O 1
ATOM 5124 N N . ASN A 1 646 ? 14.915 -3.459 7.073 1.00 95.56 646 ASN A N 1
ATOM 5125 C CA . ASN A 1 646 ? 15.016 -4.273 8.293 1.00 95.56 646 ASN A CA 1
ATOM 5126 C C . ASN A 1 646 ? 13.729 -5.055 8.623 1.00 95.56 646 ASN A C 1
ATOM 5128 O O . ASN A 1 646 ? 13.712 -5.869 9.545 1.00 95.56 646 ASN A O 1
ATOM 5132 N N . GLY A 1 647 ? 12.649 -4.826 7.871 1.00 95.06 647 GLY A N 1
ATOM 5133 C CA . GLY A 1 647 ? 11.360 -5.483 8.083 1.00 95.06 647 GLY A CA 1
ATOM 5134 C C . GLY A 1 647 ? 11.372 -6.990 7.814 1.00 95.06 647 GLY A C 1
ATOM 5135 O O . GLY A 1 647 ? 11.860 -7.445 6.781 1.00 95.06 647 GLY A O 1
ATOM 5136 N N . THR A 1 648 ? 10.774 -7.772 8.715 1.00 95.19 648 THR A N 1
ATOM 5137 C CA . THR A 1 648 ? 10.657 -9.240 8.602 1.00 95.19 648 THR A CA 1
ATOM 5138 C C . THR A 1 648 ? 9.698 -9.676 7.491 1.00 95.19 648 THR A C 1
ATOM 5140 O O . THR A 1 648 ? 9.903 -10.713 6.859 1.00 95.19 648 THR A O 1
ATOM 5143 N N . HIS A 1 649 ? 8.674 -8.871 7.207 1.00 94.88 649 HIS A N 1
ATOM 5144 C CA . HIS A 1 649 ? 7.734 -9.086 6.104 1.00 94.88 649 HIS A CA 1
ATOM 5145 C C . HIS A 1 649 ? 7.767 -7.952 5.065 1.00 94.88 649 HIS A C 1
ATOM 5147 O O . HIS A 1 649 ? 7.237 -8.108 3.962 1.00 94.88 649 HIS A O 1
ATOM 5153 N N . THR A 1 650 ? 8.398 -6.826 5.415 1.00 96.81 650 THR A N 1
ATOM 5154 C CA . THR A 1 650 ? 8.360 -5.561 4.661 1.00 96.81 650 THR A CA 1
ATOM 5155 C C . THR A 1 650 ? 9.707 -5.089 4.096 1.00 96.81 650 THR A C 1
ATOM 5157 O O . THR A 1 650 ? 9.726 -4.081 3.394 1.00 96.81 650 THR A O 1
ATOM 5160 N N . ARG A 1 651 ? 10.833 -5.795 4.306 1.00 96.50 651 ARG A N 1
ATOM 5161 C CA . ARG A 1 651 ? 12.096 -5.496 3.591 1.00 96.50 651 ARG A CA 1
ATOM 5162 C C . ARG A 1 651 ? 11.859 -5.471 2.073 1.00 96.50 651 ARG A C 1
ATOM 5164 O O . ARG A 1 651 ? 11.245 -6.390 1.537 1.00 96.50 651 ARG A O 1
ATOM 5171 N N . GLY A 1 652 ? 12.330 -4.417 1.404 1.00 95.94 652 GLY A N 1
ATOM 5172 C CA . GLY A 1 652 ? 12.089 -4.136 -0.019 1.00 95.94 652 GLY A CA 1
ATOM 5173 C C . GLY A 1 652 ? 10.775 -3.398 -0.327 1.00 95.94 652 GLY A C 1
ATOM 5174 O O . GLY A 1 652 ? 10.487 -3.122 -1.490 1.00 95.94 652 GLY A O 1
ATOM 5175 N N . GLN A 1 653 ? 9.964 -3.053 0.679 1.00 97.75 653 GLN A N 1
ATOM 5176 C CA . GLN A 1 653 ? 8.793 -2.186 0.509 1.00 97.75 653 GLN A CA 1
ATOM 5177 C C . GLN A 1 653 ? 9.230 -0.731 0.272 1.00 97.75 653 GLN A C 1
ATOM 5179 O O . GLN A 1 653 ? 10.070 -0.203 1.006 1.00 97.75 653 GLN A O 1
ATOM 5184 N N . MET A 1 654 ? 8.610 -0.050 -0.700 1.00 97.88 654 MET A N 1
ATOM 5185 C CA . MET A 1 654 ? 8.718 1.408 -0.811 1.00 97.88 654 MET A CA 1
ATOM 5186 C C . MET A 1 654 ? 7.756 2.055 0.195 1.00 97.88 654 MET A C 1
ATOM 5188 O O . MET A 1 654 ? 6.551 1.814 0.184 1.00 97.88 654 MET A O 1
ATOM 5192 N N . VAL A 1 655 ? 8.296 2.881 1.086 1.00 97.25 655 VAL A N 1
ATOM 5193 C CA . VAL A 1 655 ? 7.566 3.493 2.197 1.00 97.25 655 VAL A CA 1
ATOM 5194 C C . VAL A 1 655 ? 7.317 4.969 1.913 1.00 97.25 655 VAL A C 1
ATOM 5196 O O . VAL A 1 655 ? 8.256 5.762 1.817 1.00 97.25 655 VAL A O 1
ATOM 5199 N N . LEU A 1 656 ? 6.042 5.349 1.821 1.00 96.75 656 LEU A N 1
ATOM 5200 C CA . LEU A 1 656 ? 5.617 6.729 1.592 1.00 96.75 656 LEU A CA 1
ATOM 5201 C C . LEU A 1 656 ? 5.341 7.456 2.914 1.00 96.75 656 LEU A C 1
ATOM 5203 O O . LEU A 1 656 ? 4.654 6.953 3.799 1.00 96.75 656 LEU A O 1
ATOM 5207 N N . ASP A 1 657 ? 5.820 8.692 3.039 1.00 95.06 657 ASP A N 1
ATOM 5208 C CA . ASP A 1 657 ? 5.453 9.569 4.150 1.00 95.06 657 ASP A CA 1
ATOM 5209 C C . ASP A 1 657 ? 4.055 10.159 3.932 1.00 95.06 657 ASP A C 1
ATOM 5211 O O . ASP A 1 657 ? 3.868 11.242 3.368 1.00 95.06 657 ASP A O 1
ATOM 5215 N N . HIS A 1 658 ? 3.052 9.424 4.405 1.00 91.31 658 HIS A N 1
ATOM 5216 C CA . HIS A 1 658 ? 1.666 9.874 4.434 1.00 91.31 658 HIS A CA 1
ATOM 5217 C C . HIS A 1 658 ? 1.417 11.019 5.431 1.00 91.31 658 HIS A C 1
ATOM 5219 O O . HIS A 1 658 ? 0.444 11.754 5.254 1.00 91.31 658 HIS A O 1
ATOM 5225 N N . LEU A 1 659 ? 2.300 11.211 6.421 1.00 90.94 659 LEU A N 1
ATOM 5226 C CA . LEU A 1 659 ? 2.201 12.259 7.445 1.00 90.94 659 LEU A CA 1
ATOM 5227 C C . LEU A 1 659 ? 2.767 13.611 6.989 1.00 90.94 659 LEU A C 1
ATOM 5229 O O . LEU A 1 659 ? 2.579 14.608 7.681 1.00 90.94 659 LEU A O 1
ATOM 5233 N N . ARG A 1 660 ? 3.447 13.654 5.834 1.00 92.69 660 ARG A N 1
ATOM 5234 C CA . ARG A 1 660 ? 4.020 14.869 5.224 1.00 92.69 660 ARG A CA 1
ATOM 5235 C C . ARG A 1 660 ? 5.050 15.585 6.108 1.00 92.69 660 ARG A C 1
ATOM 5237 O O . ARG A 1 660 ? 5.163 16.806 6.065 1.00 92.69 660 ARG A O 1
ATOM 5244 N N . LYS A 1 661 ? 5.822 14.817 6.883 1.00 90.50 661 LYS A N 1
ATOM 5245 C CA . LYS A 1 661 ? 6.888 15.322 7.765 1.00 90.50 661 LYS A CA 1
ATOM 5246 C C . LYS A 1 661 ? 8.205 15.604 7.016 1.00 90.50 661 LYS A C 1
ATOM 5248 O O . LYS A 1 661 ? 9.039 16.336 7.536 1.00 90.50 661 LYS A O 1
ATOM 5253 N N . ASN A 1 662 ? 8.394 15.052 5.812 1.00 93.19 662 ASN A N 1
ATOM 5254 C CA . ASN A 1 662 ? 9.636 15.122 5.026 1.00 93.19 662 ASN A CA 1
ATOM 5255 C C . ASN A 1 662 ? 9.451 15.797 3.644 1.00 93.19 662 ASN A C 1
ATOM 5257 O O . ASN A 1 662 ? 8.354 15.779 3.080 1.00 93.19 662 ASN A O 1
ATOM 5261 N N . ARG A 1 663 ? 10.536 16.353 3.068 1.00 93.50 663 ARG A N 1
ATOM 5262 C CA . ARG A 1 663 ? 10.564 16.935 1.702 1.00 93.50 663 ARG A CA 1
ATOM 5263 C C . ARG A 1 663 ? 10.247 15.861 0.658 1.00 93.50 663 ARG A C 1
ATOM 5265 O O . ARG A 1 663 ? 10.883 14.809 0.640 1.00 93.50 663 ARG A O 1
ATOM 5272 N N . GLU A 1 664 ? 9.299 16.160 -0.229 1.00 95.94 664 GLU A N 1
ATOM 5273 C CA . GLU A 1 664 ? 8.915 15.286 -1.341 1.00 95.94 664 GLU A CA 1
ATOM 5274 C C . GLU A 1 664 ? 10.096 15.052 -2.303 1.00 95.94 664 GLU A C 1
ATOM 5276 O O . GLU A 1 664 ? 10.698 16.010 -2.787 1.00 95.94 664 GLU A O 1
ATOM 5281 N N . ASN A 1 665 ? 10.404 13.784 -2.588 1.00 96.75 665 ASN A N 1
ATOM 5282 C CA . ASN A 1 665 ? 11.458 13.333 -3.513 1.00 96.75 665 ASN A CA 1
ATOM 5283 C C . ASN A 1 665 ? 10.907 12.450 -4.654 1.00 96.75 665 ASN A C 1
ATOM 5285 O O . ASN A 1 665 ? 11.608 12.219 -5.638 1.00 96.75 665 ASN A O 1
ATOM 5289 N N . ALA A 1 666 ? 9.655 11.980 -4.561 1.00 97.56 666 ALA A N 1
ATOM 5290 C CA . ALA A 1 666 ? 9.065 11.033 -5.502 1.00 97.56 666 ALA A CA 1
ATOM 5291 C C . ALA A 1 666 ? 7.705 11.503 -6.041 1.00 97.56 666 ALA A C 1
ATOM 5293 O O . ALA A 1 666 ? 6.790 11.857 -5.297 1.00 97.56 666 ALA A O 1
ATOM 5294 N N . LYS A 1 667 ? 7.551 11.447 -7.364 1.00 97.81 667 LYS A N 1
ATOM 5295 C CA . LYS A 1 667 ? 6.308 11.634 -8.115 1.00 97.81 667 LYS A CA 1
ATOM 5296 C C . LYS A 1 667 ? 5.766 10.253 -8.468 1.00 97.81 667 LYS A C 1
ATOM 5298 O O . LYS A 1 667 ? 6.126 9.669 -9.487 1.00 97.81 667 LYS A O 1
ATOM 5303 N N . VAL A 1 668 ? 4.930 9.726 -7.583 1.00 97.81 668 VAL A N 1
ATOM 5304 C CA . VAL A 1 668 ? 4.346 8.389 -7.690 1.00 97.81 668 VAL A CA 1
ATOM 5305 C C . VAL A 1 668 ? 3.188 8.426 -8.685 1.00 97.81 668 VAL A C 1
ATOM 5307 O O . VAL A 1 668 ? 2.190 9.121 -8.464 1.00 97.81 668 VAL A O 1
ATOM 5310 N N . ILE A 1 669 ? 3.313 7.674 -9.775 1.00 96.62 669 ILE A N 1
ATOM 5311 C CA . ILE A 1 669 ? 2.222 7.374 -10.703 1.00 96.62 669 ILE A CA 1
ATOM 5312 C C . ILE A 1 669 ? 1.281 6.392 -10.000 1.00 96.62 669 ILE A C 1
ATOM 5314 O O . ILE A 1 669 ? 1.712 5.360 -9.498 1.00 96.62 669 ILE A O 1
ATOM 5318 N N . MET A 1 670 ? -0.007 6.720 -9.929 1.00 93.81 670 MET A N 1
ATOM 5319 C CA . MET A 1 670 ? -1.007 5.947 -9.176 1.00 93.81 670 MET A CA 1
ATOM 5320 C C . MET A 1 670 ? -2.061 5.280 -10.066 1.00 93.81 670 MET A C 1
ATOM 5322 O O . MET A 1 670 ? -2.790 4.416 -9.581 1.00 93.81 670 MET A O 1
ATOM 5326 N N . ASP A 1 671 ? -2.223 5.767 -11.300 1.00 93.25 671 ASP A N 1
ATOM 5327 C CA . ASP A 1 671 ? -3.279 5.359 -12.230 1.00 93.25 671 ASP A CA 1
ATOM 5328 C C . ASP A 1 671 ? -2.914 5.771 -13.666 1.00 93.25 671 ASP A C 1
ATOM 5330 O O . ASP A 1 671 ? -2.311 6.832 -13.881 1.00 93.25 671 ASP A O 1
ATOM 5334 N N . MET A 1 672 ? -3.318 4.963 -14.642 1.00 92.56 672 MET A N 1
ATOM 5335 C CA . MET A 1 672 ? -2.931 5.069 -16.052 1.00 92.56 672 MET A CA 1
ATOM 5336 C C . MET A 1 672 ? -4.161 4.902 -16.959 1.00 92.56 672 MET A C 1
ATOM 5338 O O . MET A 1 672 ? -5.073 4.128 -16.678 1.00 92.56 672 MET A O 1
ATOM 5342 N N . HIS A 1 673 ? -4.211 5.638 -18.068 1.00 92.56 673 HIS A N 1
ATOM 5343 C CA . HIS A 1 673 ? -5.337 5.605 -19.000 1.00 92.56 673 HIS A CA 1
ATOM 5344 C C . HIS A 1 673 ? -5.277 4.370 -19.910 1.00 92.56 673 HIS A C 1
ATOM 5346 O O . HIS A 1 673 ? -4.681 4.431 -20.987 1.00 92.56 673 HIS A O 1
ATOM 5352 N N . LYS A 1 674 ? -5.949 3.281 -19.504 1.00 92.12 674 LYS A N 1
ATOM 5353 C CA . LYS A 1 674 ? -6.014 1.991 -20.222 1.00 92.12 674 LYS A CA 1
ATOM 5354 C C . LYS A 1 674 ? -6.128 2.125 -21.740 1.00 92.12 674 LYS A C 1
ATOM 5356 O O . LYS A 1 674 ? -5.261 1.631 -22.448 1.00 92.12 674 LYS A O 1
ATOM 5361 N N . GLU A 1 675 ? -7.158 2.796 -22.251 1.00 92.38 675 GLU A N 1
ATOM 5362 C CA . GLU A 1 675 ? -7.404 2.847 -23.701 1.00 92.38 675 GLU A CA 1
ATOM 5363 C C . GLU A 1 675 ? -6.359 3.682 -24.458 1.00 92.38 675 GLU A C 1
ATOM 5365 O O . GLU A 1 675 ? -5.981 3.338 -25.577 1.00 92.38 675 GLU A O 1
ATOM 5370 N N . ASN A 1 676 ? -5.810 4.730 -23.832 1.00 93.81 676 ASN A N 1
ATOM 5371 C CA . ASN A 1 676 ? -4.689 5.472 -24.412 1.00 93.81 676 ASN A CA 1
ATOM 5372 C C . ASN A 1 676 ? -3.415 4.605 -24.420 1.00 93.81 676 ASN A C 1
ATOM 5374 O O . ASN A 1 676 ? -2.688 4.601 -25.409 1.00 93.81 676 ASN A O 1
ATOM 5378 N N . TYR A 1 677 ? -3.166 3.823 -23.363 1.00 94.06 677 TYR A N 1
ATOM 5379 C CA . TYR A 1 677 ? -2.071 2.851 -23.325 1.00 94.06 677 TYR A CA 1
ATOM 5380 C C . TYR A 1 677 ? -2.259 1.722 -24.353 1.00 94.06 677 TYR A C 1
ATOM 5382 O O . TYR A 1 677 ? -1.311 1.382 -25.058 1.00 94.06 677 TYR A O 1
ATOM 5390 N N . LYS A 1 678 ? -3.483 1.203 -24.523 1.00 94.44 678 LYS A N 1
ATOM 5391 C CA . LYS A 1 678 ? -3.818 0.194 -25.538 1.00 94.44 678 LYS A CA 1
ATOM 5392 C C . LYS A 1 678 ? -3.526 0.709 -26.949 1.00 94.44 678 LYS A C 1
ATOM 5394 O O . LYS A 1 678 ? -2.927 -0.019 -27.738 1.00 94.44 678 LYS A O 1
ATOM 5399 N N . GLN A 1 679 ? -3.859 1.966 -27.252 1.00 94.62 679 GLN A N 1
ATOM 5400 C CA . GLN A 1 679 ? -3.466 2.616 -28.508 1.00 94.62 679 GLN A CA 1
ATOM 5401 C C . GLN A 1 679 ? -1.933 2.669 -28.662 1.00 94.62 679 GLN A C 1
ATOM 5403 O O . GLN A 1 679 ? -1.403 2.250 -29.690 1.00 94.62 679 GLN A O 1
ATOM 5408 N N . ILE A 1 680 ? -1.215 3.143 -27.635 1.00 95.12 680 ILE A N 1
ATOM 5409 C CA . ILE A 1 680 ? 0.251 3.296 -27.648 1.00 95.12 680 ILE A CA 1
ATOM 5410 C C . ILE A 1 680 ? 0.965 1.949 -27.864 1.00 95.12 680 ILE A C 1
ATOM 5412 O O . ILE A 1 680 ? 1.873 1.859 -28.693 1.00 95.12 680 ILE A O 1
ATOM 5416 N N . ILE A 1 681 ? 0.565 0.884 -27.163 1.00 95.62 681 ILE A N 1
ATOM 5417 C CA . ILE A 1 681 ? 1.199 -0.435 -27.308 1.00 95.62 681 ILE A CA 1
ATOM 5418 C C . ILE A 1 681 ? 0.816 -1.114 -28.637 1.00 95.62 681 ILE A C 1
ATOM 5420 O O . ILE A 1 681 ? 1.653 -1.778 -29.246 1.00 95.62 681 ILE A O 1
ATOM 5424 N N . SER A 1 682 ? -0.390 -0.856 -29.163 1.00 95.88 682 SER A N 1
ATOM 5425 C CA . SER A 1 682 ? -0.786 -1.283 -30.518 1.00 95.88 682 SER A CA 1
ATOM 5426 C C . SER A 1 682 ? 0.078 -0.626 -31.599 1.00 95.88 682 SER A C 1
ATOM 5428 O O . SER A 1 682 ? 0.528 -1.297 -32.525 1.00 95.88 682 SER A O 1
ATOM 5430 N N . TRP A 1 683 ? 0.365 0.672 -31.463 1.00 96.06 683 TRP A N 1
ATOM 5431 C CA . TRP A 1 683 ? 1.299 1.381 -32.342 1.00 96.06 683 TRP A CA 1
ATOM 5432 C C . TRP A 1 683 ? 2.744 0.883 -32.188 1.00 96.06 683 TRP A C 1
ATOM 5434 O O . TRP A 1 683 ? 3.453 0.753 -33.188 1.00 96.06 683 TRP A O 1
ATOM 5444 N N . THR A 1 684 ? 3.170 0.552 -30.964 1.00 95.31 684 THR A N 1
ATOM 5445 C CA . THR A 1 684 ? 4.499 -0.023 -30.683 1.00 95.31 684 THR A CA 1
ATOM 5446 C C . THR A 1 684 ? 4.691 -1.347 -31.421 1.00 95.31 684 THR A C 1
ATOM 5448 O O . THR A 1 684 ? 5.669 -1.504 -32.146 1.00 95.31 684 THR A O 1
ATOM 5451 N N . GLY A 1 685 ? 3.730 -2.268 -31.299 1.00 93.06 685 GLY A N 1
ATOM 5452 C CA . GLY A 1 685 ? 3.753 -3.561 -31.987 1.00 93.06 685 GLY A CA 1
ATOM 5453 C C . GLY A 1 685 ? 3.404 -3.513 -33.480 1.00 93.06 685 GLY A C 1
ATOM 5454 O O . GLY A 1 685 ? 3.358 -4.561 -34.110 1.00 93.06 685 GLY A O 1
ATOM 5455 N N . GLY A 1 686 ? 3.146 -2.334 -34.057 1.00 93.25 686 GLY A N 1
ATOM 5456 C CA . GLY A 1 686 ? 2.882 -2.169 -35.492 1.00 93.25 686 GLY A CA 1
ATOM 5457 C C . GLY A 1 686 ? 1.459 -2.504 -35.958 1.00 93.25 686 GLY A C 1
ATOM 5458 O O . GLY A 1 686 ? 1.212 -2.495 -37.159 1.00 93.25 686 GLY A O 1
ATOM 5459 N N . LEU A 1 687 ? 0.511 -2.740 -35.043 1.00 93.38 687 LEU A N 1
ATOM 5460 C CA . LEU A 1 687 ? -0.922 -2.869 -35.363 1.00 93.38 687 LEU A CA 1
ATOM 5461 C C . LEU A 1 687 ? -1.540 -1.518 -35.782 1.00 93.38 687 LEU A C 1
ATOM 5463 O O . LEU A 1 687 ? -2.595 -1.478 -36.408 1.00 93.38 687 LEU A O 1
ATOM 5467 N N . ILE A 1 688 ? -0.876 -0.410 -35.437 1.00 93.12 688 ILE A N 1
ATOM 5468 C CA . ILE A 1 688 ? -1.218 0.955 -35.854 1.00 93.12 688 ILE A CA 1
ATOM 5469 C C . ILE A 1 688 ? 0.046 1.600 -36.432 1.00 93.12 688 ILE A C 1
ATOM 5471 O O . ILE A 1 688 ? 1.118 1.530 -35.822 1.00 93.12 688 ILE A O 1
ATOM 5475 N N . ASP A 1 689 ? -0.066 2.219 -37.609 1.00 92.06 689 ASP A N 1
ATOM 5476 C CA . ASP A 1 689 ? 1.070 2.859 -38.274 1.00 92.06 689 ASP A CA 1
ATOM 5477 C C . ASP A 1 689 ? 1.408 4.246 -37.687 1.00 92.06 689 ASP A C 1
ATOM 5479 O O . ASP A 1 689 ? 0.700 4.805 -36.843 1.00 92.06 689 ASP A O 1
ATOM 5483 N N . ASP A 1 690 ? 2.539 4.809 -38.114 1.00 88.44 690 ASP A N 1
ATOM 5484 C CA . ASP A 1 690 ? 3.021 6.100 -37.610 1.00 88.44 690 ASP A CA 1
ATOM 5485 C C . ASP A 1 690 ? 2.202 7.300 -38.114 1.00 88.44 690 ASP A C 1
ATOM 5487 O O . ASP A 1 690 ? 2.307 8.385 -37.547 1.00 88.44 690 ASP A O 1
ATOM 5491 N N . VAL A 1 691 ? 1.405 7.137 -39.173 1.00 88.69 691 VAL A N 1
ATOM 5492 C CA . VAL A 1 691 ? 0.554 8.185 -39.757 1.00 88.69 691 VAL A CA 1
ATOM 5493 C C . VAL A 1 691 ? -0.770 8.273 -38.997 1.00 88.69 691 VAL A C 1
ATOM 5495 O O . VAL A 1 691 ? -1.227 9.374 -38.691 1.00 88.69 691 VAL A O 1
ATOM 5498 N N . ASP A 1 692 ? -1.367 7.140 -38.635 1.00 90.62 692 ASP A N 1
ATOM 5499 C CA . ASP A 1 692 ? -2.556 7.089 -37.783 1.00 90.62 692 ASP A CA 1
ATOM 5500 C C . ASP A 1 692 ? -2.230 7.394 -36.317 1.00 90.62 692 ASP A C 1
ATOM 5502 O O . ASP A 1 692 ? -3.031 8.047 -35.643 1.00 90.62 692 ASP A O 1
ATOM 5506 N N . MET A 1 693 ? -1.027 7.058 -35.837 1.00 90.56 693 MET A N 1
ATOM 5507 C CA . MET A 1 693 ? -0.545 7.544 -34.539 1.00 90.56 693 MET A CA 1
ATOM 5508 C C . MET A 1 693 ? -0.295 9.064 -34.542 1.00 90.56 693 MET A C 1
ATOM 5510 O O . MET A 1 693 ? -0.692 9.745 -33.598 1.00 90.56 693 MET A O 1
ATOM 5514 N N . GLU A 1 694 ? 0.289 9.626 -35.609 1.00 87.25 694 GLU A N 1
ATOM 5515 C CA . GLU A 1 694 ? 0.444 11.082 -35.791 1.00 87.25 694 GLU A CA 1
ATOM 5516 C C . GLU A 1 694 ? -0.920 11.799 -35.785 1.00 87.25 694 GLU A C 1
ATOM 5518 O O . GLU A 1 694 ? -1.097 12.761 -35.034 1.00 87.25 694 GLU A O 1
ATOM 5523 N N . LYS A 1 695 ? -1.927 11.281 -36.507 1.00 86.81 695 LYS A N 1
ATOM 5524 C CA . LYS A 1 695 ? -3.316 11.787 -36.443 1.00 86.81 695 LYS A CA 1
ATOM 5525 C C . LYS A 1 695 ? -3.917 11.678 -35.039 1.00 86.81 695 LYS A C 1
ATOM 5527 O O . LYS A 1 695 ? -4.547 12.627 -34.578 1.00 86.81 695 LYS A O 1
ATOM 5532 N N . TRP A 1 696 ? -3.755 10.536 -34.364 1.00 88.50 696 TRP A N 1
ATOM 5533 C CA . TRP A 1 696 ? -4.338 10.297 -33.040 1.00 88.50 696 TRP A CA 1
ATOM 5534 C C . TRP A 1 696 ? -3.760 11.235 -31.979 1.00 88.50 696 TRP A C 1
ATOM 5536 O O . TRP A 1 696 ? -4.521 11.793 -31.192 1.00 88.50 696 TRP A O 1
ATOM 5546 N N . LEU A 1 697 ? -2.443 11.469 -31.993 1.00 83.75 697 LEU A N 1
ATOM 5547 C CA . LEU A 1 697 ? -1.793 12.438 -31.109 1.00 83.75 697 LEU A CA 1
ATOM 5548 C C . LEU A 1 697 ? -2.343 13.850 -31.346 1.00 83.75 697 LEU A C 1
ATOM 5550 O O . LEU A 1 697 ? -2.822 14.482 -30.407 1.00 83.75 697 LEU A O 1
ATOM 5554 N N . LEU A 1 698 ? -2.367 14.308 -32.603 1.00 79.25 698 LEU A N 1
ATOM 5555 C CA . LEU A 1 698 ? -2.888 15.631 -32.968 1.00 79.25 698 LEU A CA 1
ATOM 5556 C C . LEU A 1 698 ? -4.381 15.814 -32.624 1.00 79.25 698 LEU A C 1
ATOM 5558 O O . LEU A 1 698 ? -4.809 16.931 -32.357 1.00 79.25 698 LEU A O 1
ATOM 5562 N N . ALA A 1 699 ? -5.169 14.735 -32.583 1.00 81.81 699 ALA A N 1
ATOM 5563 C CA . ALA A 1 699 ? -6.583 14.754 -32.190 1.00 81.81 699 ALA A CA 1
ATOM 5564 C C . ALA A 1 699 ? -6.830 14.655 -30.665 1.00 81.81 699 ALA A C 1
ATOM 5566 O O . ALA A 1 699 ? -7.981 14.718 -30.226 1.00 81.81 699 ALA A O 1
ATOM 5567 N N . LYS A 1 700 ? -5.782 14.463 -29.853 1.00 78.25 700 LYS A N 1
ATOM 5568 C CA . LYS A 1 700 ? -5.847 14.290 -28.387 1.00 78.25 700 LYS A CA 1
ATOM 5569 C C . LYS A 1 700 ? -5.200 15.439 -27.596 1.00 78.25 700 LYS A C 1
ATOM 5571 O O . LYS A 1 700 ? -5.171 15.370 -26.365 1.00 78.25 700 LYS A O 1
ATOM 5576 N N . MET A 1 701 ? -4.664 16.445 -28.286 1.00 68.50 701 MET A N 1
ATOM 5577 C CA . MET A 1 701 ? -3.792 17.504 -27.756 1.00 68.50 701 MET A CA 1
ATOM 5578 C C . MET A 1 701 ? -4.425 18.898 -27.770 1.00 68.50 701 MET A C 1
ATOM 5580 O O . MET A 1 701 ? -3.894 19.736 -27.005 1.00 68.50 701 MET A O 1
#

Foldseek 3Di:
DPQAQFEEEEEDAAALLSLLLVLLLVVLLVVLVVVSVVDDDVVVVVVAAGNYYYAAYEHEHFLEFQQLSQQNVLLSCVLVVNLVHAYAGEYRAAPDHAPDDDPDRQLPRSNLQPDPPRDGNVPDDHDPDYLLVVLLVVLVVQFLRYEYQHEAALRSVLVNCVVQNCSNLNRYNAAEYEAAAQQLPEDRFLRADRSLNRHVPSQQSCLVRNDVYAHEYEYPCQQPPDDLWDFVCCCCPPQLVDPTSNSVSSVNSCCSRPVVVPDRTDTNRSLLRSCCNSPVVAWQPDKDWWRWGAWCWWPRGHNHIFTQPPPPDDTRYIYRDYTDNVSSVCSSRVDDDDDDDDDDDDDDDDDDDEFEEEEEDAAALLSLLLVLLVVVLLVLQVVVVVPCPDDVVVPQAFGHYYYQAYEHEHFLEFQVLRQFVVLLSCVLVVNPVHAYAGEYRAAPDDDPDDDPDNLQPHSSQLPDPPRDGDPVDDHDPDHLLVVLQVVLVVQFLRYEYQHEAQLRSVLVNCVVQNVNNLRRHNAAEYEAARRRLPEPRFSRADRSCQRHVVSQQSCLVRQDPYAYEYEYPCQQPPPDQWDFVCCCCPQLLPDPGSNSVSSCNSCCSNPVVVVDRTDTSRSSLSSCCNRNVPQWQPDKDWWRWGAICTIPRGHNHIRTRSVRPDDTRYTYRDYTDNVSSVVSSCCSSPVDDSVVVVVVSVVVD

pLDDT: mean 88.9, std 14.18, range [24.0, 98.81]

Radius of gyration: 29.3 Å; chains: 1; bounding box: 79×50×82 Å

Organism: Lucilia cuprina (NCBI:txid7375)

InterPro domains:
  IPR001910 Inosine/uridine-preferring nucleoside hydrolase domain [PF01156] (8-329)
  IPR001910 Inosine/uridine-preferring nucleoside hydrolase domain [PF01156] (357-678)
  IPR036452 Ribonucleoside hydrolase-like [G3DSA:3.90.245.10] (7-335)
  IPR036452 Ribonucleoside hydrolase-like [G3DSA:3.90.245.10] (356-684)
  IPR036452 Ribonucleoside hydrolase-like [SSF53590] (8-332)
  IPR036452 Ribonucleoside hydrolase-like [SSF53590] (357-681)
  IPR052775 Inosine-uridine nucleoside hydrolase [PTHR46190] (7-333)

Secondary structure (DSSP, 8-state):
-TT--EEEEEEE--SHHHHHHHHHHHHHHHHHHHHHHH---HHHHTTSPP-EEEEEEEE-SSSS-HHHHHHHHHHHHHTTT-TTS-EEE--SS-SS--SS-----TT-SSSS-S-TTPPP-TT-PPBSS-HHHHHHHHHHHSTTTEEEEE-S-THHHHHHHHHHTHHHHTTEEEEEEE---SSS--SSSSS--HHHHH-HHHHHHHHHH--SSPEEEE-HHHHHSTT-PEEHHHHHHTGGG--SHHHHHHHHHHHHHTGGGT--EE--HHHHHHHHHHTHHHHEEEEEEE-EEE-SS-TTTTT-EEE-SS--SPP-EEEEEEE-HHHHHHHHHSS--------------------EEEEEE--SHHHHHHHHHHHHHHHHHHHHHHH--SGGGGGTSPPP-EEEEEEE-SSSS-HHHHHHHHHHHHHTTT-TTSPEEE--SS-SS--SS-----BTBTTSS-S-TTSPP--S---BSS-HHHHHHHHHHHSTTTEEEEE-S-THHHHHHHHHHHHHHHTTEEEEEEE---SSS--SSSSS--HHHHHSHHHHHHHHHH--SS-EEEE-THHHHSTT--EEHHHHHHTGGG--SHHHHHHHHHHHHHHTTTT-SEE--HHHHHHHHHHTHHHHEEEEEEE-EEE-SS-TTTTT-EEE-TT--S---EEEEEEE-HHHHHHHHHHHTTSS-HHHHHHHHHT--

Sequence (701 aa):
MSNVGGFVIYDCDIGIDDAWGLLMLIKGEQLFRKLSQNVKIDVERERLPDVYKILAITCVQGNTDVDSCAQNALRVLDSVDRLDIPVYKGCNNPILPRSWERTSYFYGVDGFGDISDLPEVVSTLPQTQHAVNVMYSMVCTYPYMVDFILVGPLTNFAMCINMYGDAFLSKVRNIYVMGGNYRGKGNITKCAEFNFMMDPEAAHIVFESVKEHVITVLPWETCVDGDMNLEMDWRINELGKVETKAMQLMNTVECAVYLPKGFVKWIVCDAILVAAYCFQKLAIAKQRLYHATVELNGSHTRGQMVLDHLRKDLENAQIIMDMHKENYKQIISWTDSQSQNRKRSKTKIMSTAGGFVIYDCDVGIDDAWGLLMLIKGEQLFRKLAQNLKIIKERENLPEPYKILAITCVQGNTDVDSCVRNTLRVLDSVDRLDIPVYKGCKNPILPRNWECTRYAYGVDGFGDIFDLPEVTSTSPQTQHAVNAMYSMVCMYPNMIDFILVGPLTNFATCINMYGNEFLSKVRNIYVMGGNYRGKGNLTKCAEFNFMMDPEAAHIVFESVKEHVITVLPWESCVDGEMNLEMDWRINELGKVETKAMQLMNTAEYAVYLPKGLIKWIVCDAILVAAYCFQKLAIAKQRLYHATVELNGTHTRGQMVLDHLRKNRENAKVIMDMHKENYKQIISWTGGLIDDVDMEKWLLAKM